Protein AF-A0A8H2JQX0-F1 (afdb_monomer)

Mean predicted aligned error: 19.2 Å

Secondary structure (DSSP, 8-state):
-----------------------PPPPPHHHHHHHHHHHHHHHHHHHHHHHHHHHHHHHTTHHHHSHHHHHHHHHHHHHHHHHHHHHHHHSS-TT-TTS-HHHHHHHHHHHHHHHHHHHHHHHHHHHHHHHHHHHHTHHHHHHHHHHHHTTHHHHSHHHHHHHHHHHHHHHHHHHTT-HHHHHHHHHHHHHHHHHHHHHHHHHHHHHHHHHHHHHHHHHTGGGT-HHHHHHHHHHHHHHHHHHHH-TT-HHHHHHHHHHHHHHHHHHHHHHHHHHHHHH--GGGHHHHHHHHHHHHHHHHHHHT----TTS-HHHHHHHHHHHHHHHHHHHHHHHHHHHHHHHHHHHHHHHHHHHHHHHHHHHHHHHHHHHHHHHHHHHHHHHHHHHHHHHHHHHHHHHHHHHHHHHHHHHHHHHHHHHHHHHHHHHHGGGTTGGGSSSTTSTTS------------------------------------------------------

Organism: NCBI:txid2304625

Radius of gyration: 69.29 Å; Cα contacts (8 Å, |Δi|>4): 258; chains: 1; bounding box: 165×107×204 Å

Nearest PDB structures (foldseek):
  8to0-assembly1_E  TM=1.846E-01  e=8.596E+00  Mus musculus
  8auc-assembly3_B  TM=1.463E-01  e=8.181E+00  Corynebacterium glutamicum ATCC 13032

Solvent-accessible surface area (backbone atoms only — not comparable to full-atom values): 29264 Å² total; per-residue (Å²): 132,88,79,85,89,81,88,82,90,82,92,78,91,75,85,76,80,71,86,76,80,82,76,72,81,80,77,53,72,74,54,46,55,52,51,40,50,49,38,54,50,54,47,46,57,52,49,60,46,50,54,49,54,52,60,45,40,55,77,73,37,26,71,68,34,7,44,68,43,35,47,54,22,47,54,26,44,50,54,28,48,49,55,54,48,46,52,74,71,64,65,44,65,91,83,49,85,90,57,58,57,61,55,43,44,46,53,54,37,49,50,32,52,48,26,48,50,49,15,53,51,27,45,52,49,16,53,53,29,31,52,50,40,55,64,74,40,39,71,55,55,54,49,52,51,52,36,53,77,68,42,29,59,76,79,41,40,67,68,42,48,58,50,49,55,51,53,51,51,40,32,51,30,34,54,72,65,40,46,70,58,29,61,67,49,44,66,62,51,51,52,52,54,49,54,49,43,34,54,34,48,44,46,71,70,39,46,62,59,57,49,51,53,52,49,42,57,76,69,46,48,51,80,81,35,50,65,46,44,51,50,22,53,50,32,47,48,49,27,52,49,45,30,69,75,43,59,79,43,58,69,63,38,50,55,30,39,52,52,19,52,48,30,49,52,50,33,56,53,53,44,52,52,52,53,54,54,72,72,57,50,84,95,42,49,65,61,52,49,55,52,57,49,51,54,54,52,52,48,31,60,74,71,71,52,76,87,46,84,91,47,60,72,68,56,33,51,50,53,51,50,54,50,49,52,53,50,50,57,50,48,50,60,48,49,56,49,49,56,48,51,52,52,53,50,51,54,50,52,53,53,52,51,51,52,48,53,50,53,50,52,50,51,51,56,49,48,56,52,49,53,54,49,52,53,49,51,54,52,48,49,54,52,49,54,53,50,51,51,52,50,51,53,52,49,53,52,52,49,56,51,50,54,56,54,47,55,64,50,50,62,58,54,56,65,55,57,70,59,58,65,76,58,58,72,68,60,66,68,69,63,68,67,66,71,74,67,78,72,80,80,72,87,82,83,80,78,87,82,82,90,81,87,90,90,86,86,86,84,90,78,91,88,83,84,90,82,86,86,87,82,89,90,88,88,81,92,86,80,92,78,88,80,91,87,83,88,84,87,90,83,79,90,86,84,85,88,87,134

pLDDT: mean 77.56, std 21.77, range [22.56, 98.19]

Sequence (499 aa):
MKKFTVCITCIGLSLLTACQSTSTPKMTQSAEVNQQTQYFVEAKISLDKLKQDINQGKKDRLDYFAPGTYQEALEEFDNATEEYMDIGQNGASSLNIFQSDTEQYKDAKQEIINYIALANQRLKFAYSIKETAETTLAATFAQKAVLQAIGAPEVYAKDYQEIDEIIDELVEYIDEGKVSTAQGKQPELLTSMQALEVRTVRKNALGQLDTDIAYINKKRLAKYVPISYQQLLTARSNANAIITATPRASDEINAAVALAEFELAHLYHTAKEVDTLKETKSSVYEQYLLTKETLLHSITQALGTADVRDLPMAEQVEAIALQAEILKGKLTVVNDKVLALQSDSNQSSAATENLRTELTSELMALNNKYDALVMKNTQLNKQLQSKDLELVRLSAYKEAVLQVEGKHAAEQALALKANAKKEAERKVKAAAEKAKKEALALEVKAEAEKASTLRAQQRVPSEVINEVAGPATQVIENKVADEVVETVVEAPITPVNNH

Structure (mmCIF, N/CA/C/O backbone):
data_AF-A0A8H2JQX0-F1
#
_entry.id   AF-A0A8H2JQX0-F1
#
loop_
_atom_site.group_PDB
_atom_site.id
_atom_site.type_symbol
_atom_site.label_atom_id
_atom_site.label_alt_id
_atom_site.label_comp_id
_atom_site.label_asym_id
_atom_site.label_entity_id
_atom_site.label_seq_id
_atom_site.pdbx_PDB_ins_code
_atom_site.Cartn_x
_atom_site.Cartn_y
_atom_site.Cartn_z
_atom_site.occupancy
_atom_site.B_iso_or_equiv
_atom_site.auth_seq_id
_atom_site.auth_comp_id
_atom_site.auth_asym_id
_atom_site.auth_atom_id
_atom_site.pdbx_PDB_model_num
ATOM 1 N N . MET A 1 1 ? 112.848 -12.589 -56.562 1.00 36.75 1 MET A N 1
ATOM 2 C CA . MET A 1 1 ? 113.604 -11.393 -57.021 1.00 36.75 1 MET A CA 1
ATOM 3 C C . MET A 1 1 ? 112.738 -10.622 -58.006 1.00 36.75 1 MET A C 1
ATOM 5 O O . MET A 1 1 ? 112.008 -11.295 -58.718 1.00 36.75 1 MET A O 1
ATOM 9 N N . LYS A 1 2 ? 112.904 -9.289 -58.126 1.00 36.00 2 LYS A N 1
ATOM 10 C CA . LYS A 1 2 ? 112.147 -8.387 -59.037 1.00 36.00 2 LYS A CA 1
ATOM 11 C C . LYS A 1 2 ? 110.629 -8.306 -58.738 1.00 36.00 2 LYS A C 1
ATOM 13 O O . LYS A 1 2 ? 110.059 -9.264 -58.241 1.00 36.00 2 LYS A O 1
ATOM 18 N N . LYS A 1 3 ? 109.917 -7.221 -59.064 1.00 41.28 3 LYS A N 1
ATOM 19 C CA . LYS A 1 3 ? 110.212 -5.779 -58.885 1.00 41.28 3 LYS A CA 1
ATOM 20 C C . LYS A 1 3 ? 108.876 -5.016 -59.032 1.00 41.28 3 LYS A C 1
ATOM 22 O O . LYS A 1 3 ? 108.245 -5.130 -60.068 1.00 41.28 3 LYS A O 1
ATOM 27 N N . PHE A 1 4 ? 108.496 -4.292 -57.981 1.00 38.97 4 PHE A N 1
ATOM 28 C CA . PHE A 1 4 ? 107.740 -3.027 -57.926 1.00 38.97 4 PHE A CA 1
ATOM 29 C C . PHE A 1 4 ? 107.086 -2.400 -59.190 1.00 38.97 4 PHE A C 1
ATOM 31 O O . PHE A 1 4 ? 107.729 -2.286 -60.229 1.00 38.97 4 PHE A O 1
ATOM 38 N N . THR A 1 5 ? 105.936 -1.745 -58.932 1.00 38.97 5 THR A N 1
ATOM 39 C CA . THR A 1 5 ? 105.448 -0.463 -59.519 1.00 38.97 5 THR A CA 1
ATOM 40 C C . THR A 1 5 ? 104.646 -0.495 -60.838 1.00 38.97 5 THR A C 1
ATOM 42 O O . THR A 1 5 ? 105.067 -1.169 -61.766 1.00 38.97 5 THR A O 1
ATOM 45 N N . VAL A 1 6 ? 103.577 0.304 -61.064 1.00 40.72 6 VAL A N 1
ATOM 46 C CA . VAL A 1 6 ? 102.494 0.922 -60.226 1.00 40.72 6 VAL A CA 1
ATOM 47 C C . VAL A 1 6 ? 101.448 1.585 -61.180 1.00 40.72 6 VAL A C 1
ATOM 49 O O . VAL A 1 6 ? 101.607 1.461 -62.391 1.00 40.72 6 VAL A O 1
ATOM 52 N N . CYS A 1 7 ? 100.465 2.347 -60.658 1.00 33.69 7 CYS A N 1
ATOM 53 C CA . CYS A 1 7 ? 99.561 3.296 -61.365 1.00 33.69 7 CYS A CA 1
ATOM 54 C C . CYS A 1 7 ? 98.363 2.712 -62.164 1.00 33.69 7 CYS A C 1
ATOM 56 O O . CYS A 1 7 ? 98.485 1.670 -62.791 1.00 33.69 7 CYS A O 1
ATOM 58 N N . ILE A 1 8 ? 97.187 3.369 -62.218 1.00 39.81 8 ILE A N 1
ATOM 59 C CA . ILE A 1 8 ? 96.651 4.447 -61.348 1.00 39.81 8 ILE A CA 1
ATOM 60 C C . ILE A 1 8 ? 95.107 4.403 -61.282 1.00 39.81 8 ILE A C 1
ATOM 62 O O . ILE A 1 8 ? 94.457 3.697 -62.047 1.00 39.81 8 ILE A O 1
ATOM 66 N N . THR A 1 9 ? 94.529 5.151 -60.343 1.00 38.00 9 THR A N 1
ATOM 67 C CA . THR A 1 9 ? 93.089 5.272 -60.075 1.00 38.00 9 THR A CA 1
ATOM 68 C C . THR A 1 9 ? 92.309 6.080 -61.122 1.00 38.00 9 THR A C 1
ATOM 70 O O . THR A 1 9 ? 92.746 7.141 -61.560 1.00 38.00 9 THR A O 1
ATOM 73 N N . CYS A 1 10 ? 91.060 5.679 -61.374 1.00 35.28 10 CYS A N 1
ATOM 74 C CA . CYS A 1 10 ? 89.979 6.602 -61.735 1.00 35.28 10 CYS A CA 1
ATOM 75 C C . CYS A 1 10 ? 88.760 6.309 -60.851 1.00 35.28 10 CYS A C 1
ATOM 77 O O . CYS A 1 10 ? 88.341 5.161 -60.729 1.00 35.28 10 CYS A O 1
ATOM 79 N N . ILE A 1 11 ? 88.213 7.345 -60.211 1.00 41.41 11 ILE A N 1
ATOM 80 C CA . ILE A 1 11 ? 87.042 7.250 -59.330 1.00 41.41 11 ILE A CA 1
ATOM 81 C C . ILE A 1 11 ? 85.813 7.696 -60.126 1.00 41.41 11 ILE A C 1
ATOM 83 O O . ILE A 1 11 ? 85.782 8.815 -60.629 1.00 41.41 11 ILE A O 1
ATOM 87 N N . GLY A 1 12 ? 84.805 6.827 -60.220 1.00 41.97 12 GLY A N 1
ATOM 88 C CA . GLY A 1 12 ? 83.546 7.082 -60.926 1.00 41.97 12 GLY A CA 1
ATOM 89 C C . GLY A 1 12 ? 82.371 6.450 -60.185 1.00 41.97 12 GLY A C 1
ATOM 90 O O . GLY A 1 12 ? 81.912 5.370 -60.544 1.00 41.97 12 GLY A O 1
ATOM 91 N N . LEU A 1 13 ? 81.917 7.098 -59.110 1.00 42.12 13 LEU A N 1
ATOM 92 C CA . LEU A 1 13 ? 80.825 6.617 -58.256 1.00 42.12 13 LEU A CA 1
ATOM 93 C C . LEU A 1 13 ? 79.452 6.935 -58.876 1.00 42.12 13 LEU A C 1
ATOM 95 O O . LEU A 1 13 ? 78.745 7.849 -58.461 1.00 42.12 13 LEU A O 1
ATOM 99 N N . SER A 1 14 ? 79.077 6.161 -59.893 1.00 40.53 14 SER A N 1
ATOM 100 C CA . SER A 1 14 ? 77.757 6.214 -60.530 1.00 40.53 14 SER A CA 1
ATOM 101 C C . SER A 1 14 ? 76.766 5.295 -59.807 1.00 40.53 14 SER A C 1
ATOM 103 O O . SER A 1 14 ? 76.558 4.154 -60.217 1.00 40.53 14 SER A O 1
ATOM 105 N N . LEU A 1 15 ? 76.139 5.783 -58.731 1.00 41.47 15 LEU A N 1
ATOM 106 C CA . LEU A 1 15 ? 75.072 5.062 -58.019 1.00 41.47 15 LEU A CA 1
ATOM 107 C C . LEU A 1 15 ? 73.749 5.068 -58.808 1.00 41.47 15 LEU A C 1
ATOM 109 O O . LEU A 1 15 ? 72.774 5.712 -58.432 1.00 41.47 15 LEU A O 1
ATOM 113 N N . LEU A 1 16 ? 73.708 4.302 -59.900 1.00 43.97 16 LEU A N 1
ATOM 114 C CA . LEU A 1 16 ? 72.461 3.869 -60.529 1.00 43.97 16 LEU A CA 1
ATOM 115 C C . LEU A 1 16 ? 71.879 2.692 -59.735 1.00 43.97 16 LEU A C 1
ATOM 117 O O . LEU A 1 16 ? 72.042 1.530 -60.104 1.00 43.97 16 LEU A O 1
ATOM 121 N N . THR A 1 17 ? 71.193 2.993 -58.632 1.00 46.75 17 THR A N 1
ATOM 122 C CA . THR A 1 17 ? 70.391 2.010 -57.889 1.00 46.75 17 THR A CA 1
ATOM 123 C C . THR A 1 17 ? 69.124 1.666 -58.673 1.00 46.75 17 THR A C 1
ATOM 125 O O . THR A 1 17 ? 68.035 2.155 -58.371 1.00 46.75 17 THR A O 1
ATOM 128 N N . ALA A 1 18 ? 69.269 0.829 -59.703 1.00 39.88 18 ALA A N 1
ATOM 129 C CA . ALA A 1 18 ? 68.133 0.161 -60.329 1.00 39.88 18 ALA A CA 1
ATOM 130 C C . ALA A 1 18 ? 67.410 -0.716 -59.293 1.00 39.88 18 ALA A C 1
ATOM 132 O O . ALA A 1 18 ? 68.036 -1.279 -58.393 1.00 39.88 18 ALA A O 1
ATOM 133 N N . CYS A 1 19 ? 66.088 -0.823 -59.412 1.00 46.94 19 CYS A N 1
ATOM 134 C CA . CYS A 1 19 ? 65.252 -1.489 -58.420 1.00 46.94 19 CYS A CA 1
ATOM 135 C C . CYS A 1 19 ? 65.595 -2.981 -58.299 1.00 46.94 19 CYS A C 1
ATOM 137 O O . CYS A 1 19 ? 65.317 -3.759 -59.213 1.00 46.94 19 CYS A O 1
ATOM 139 N N . GLN A 1 20 ? 66.116 -3.404 -57.145 1.00 38.47 20 GLN A N 1
ATOM 140 C CA . GLN A 1 20 ? 66.012 -4.803 -56.743 1.00 38.47 20 GLN A CA 1
ATOM 141 C C . GLN A 1 20 ? 64.621 -5.004 -56.136 1.00 38.47 20 GLN A C 1
ATOM 143 O O . GLN A 1 20 ? 64.259 -4.328 -55.175 1.00 38.47 20 GLN A O 1
ATOM 148 N N . SER A 1 21 ? 63.819 -5.891 -56.725 1.00 38.84 21 SER A N 1
ATOM 149 C CA . SER A 1 21 ? 62.518 -6.251 -56.162 1.00 38.84 21 SER A CA 1
ATOM 150 C C . SER A 1 21 ? 62.745 -7.047 -54.879 1.00 38.84 21 SER A C 1
ATOM 152 O O . SER A 1 21 ? 63.307 -8.143 -54.921 1.00 38.84 21 SER A O 1
ATOM 154 N N . THR A 1 22 ? 62.352 -6.482 -53.736 1.00 39.47 22 THR A N 1
ATOM 155 C CA . THR A 1 22 ? 62.484 -7.128 -52.428 1.00 39.47 22 THR A CA 1
ATOM 156 C C . THR A 1 22 ? 61.503 -8.293 -52.335 1.00 39.47 22 THR A C 1
ATOM 158 O O . THR A 1 22 ? 60.366 -8.126 -51.899 1.00 39.47 22 THR A O 1
ATOM 161 N N . SER A 1 23 ? 61.927 -9.482 -52.764 1.00 40.47 23 SER A N 1
ATOM 162 C CA . SER A 1 23 ? 61.119 -10.692 -52.641 1.00 40.47 23 SER A CA 1
ATOM 163 C C . SER A 1 23 ? 60.874 -10.999 -51.165 1.00 40.47 23 SER A C 1
ATOM 165 O O . SER A 1 23 ? 61.801 -11.387 -50.448 1.00 40.47 23 SER A O 1
ATOM 167 N N . THR A 1 24 ? 59.628 -10.854 -50.719 1.00 42.69 24 THR A N 1
ATOM 168 C CA . THR A 1 24 ? 59.184 -11.392 -49.433 1.00 42.69 24 THR A CA 1
ATOM 169 C C . THR A 1 24 ? 59.469 -12.898 -49.382 1.00 42.69 24 THR A C 1
ATOM 171 O O . THR A 1 24 ? 59.347 -13.587 -50.404 1.00 42.69 24 THR A O 1
ATOM 174 N N . PRO A 1 25 ? 59.886 -13.444 -48.225 1.00 45.84 25 PRO A N 1
ATOM 175 C CA . PRO A 1 25 ? 60.080 -14.880 -48.096 1.00 45.84 25 PRO A CA 1
ATOM 176 C C . PRO A 1 25 ? 58.729 -15.569 -48.299 1.00 45.84 25 PRO A C 1
ATOM 178 O O . PRO A 1 25 ? 57.775 -15.286 -47.575 1.00 45.84 25 PRO A O 1
ATOM 181 N N . LYS A 1 26 ? 58.638 -16.462 -49.291 1.00 45.25 26 LYS A N 1
ATOM 182 C CA . LYS A 1 26 ? 57.418 -17.244 -49.517 1.00 45.25 26 LYS A CA 1
ATOM 183 C C . LYS A 1 26 ? 57.113 -18.060 -48.264 1.00 45.25 26 LYS A C 1
ATOM 185 O O . LYS A 1 26 ? 57.947 -18.865 -47.842 1.00 45.25 26 LYS A O 1
ATOM 190 N N . MET A 1 27 ? 55.931 -17.856 -47.689 1.00 56.28 27 MET A N 1
ATOM 191 C CA . MET A 1 27 ? 55.421 -18.726 -46.636 1.00 56.28 27 MET A CA 1
ATOM 192 C C . MET A 1 27 ? 55.247 -20.150 -47.172 1.00 56.28 27 MET A C 1
ATOM 194 O O . MET A 1 27 ? 55.128 -20.387 -48.375 1.00 56.28 27 MET A O 1
ATOM 198 N N . THR A 1 28 ? 55.263 -21.119 -46.263 1.00 59.50 28 THR A N 1
ATOM 199 C CA . THR A 1 28 ? 54.817 -22.474 -46.577 1.00 59.50 28 THR A CA 1
ATOM 200 C C . THR A 1 28 ? 53.294 -22.519 -46.518 1.00 59.50 28 THR A C 1
ATOM 202 O O . THR A 1 28 ? 52.688 -21.893 -45.651 1.00 59.50 28 THR A O 1
ATOM 205 N N . GLN A 1 29 ? 52.673 -23.318 -47.385 1.00 61.44 29 GLN A N 1
ATOM 206 C CA . GLN A 1 29 ? 51.212 -23.461 -47.451 1.00 61.44 29 GLN A CA 1
ATOM 207 C C . GLN A 1 29 ? 50.592 -23.892 -46.102 1.00 61.44 29 GLN A C 1
ATOM 209 O O . GLN A 1 29 ? 49.482 -23.504 -45.753 1.00 61.44 29 GLN A O 1
ATOM 214 N N . SER A 1 30 ? 51.350 -24.629 -45.280 1.00 60.88 30 SER A N 1
ATOM 215 C CA . SER A 1 30 ? 50.986 -24.980 -43.899 1.00 60.88 30 SER A CA 1
ATOM 216 C C . SER A 1 30 ? 50.953 -23.794 -42.923 1.00 60.88 30 SER A C 1
ATOM 218 O O . SER A 1 30 ? 50.243 -23.852 -41.924 1.00 60.88 30 SER A O 1
ATOM 220 N N . ALA A 1 31 ? 51.737 -22.739 -43.167 1.00 66.69 31 ALA A N 1
ATOM 221 C CA . ALA A 1 31 ? 51.712 -21.515 -42.367 1.00 66.69 31 ALA A CA 1
ATOM 222 C C . ALA A 1 31 ? 50.534 -20.615 -42.769 1.00 66.69 31 ALA A C 1
ATOM 224 O O . ALA A 1 31 ? 49.877 -20.057 -41.895 1.00 66.69 31 ALA A O 1
ATOM 225 N N . GLU A 1 32 ? 50.230 -20.536 -44.067 1.00 62.44 32 GLU A N 1
ATOM 226 C CA . GLU A 1 32 ? 49.098 -19.771 -44.610 1.00 62.44 32 GLU A CA 1
ATOM 227 C C . GLU A 1 32 ? 47.761 -20.303 -44.072 1.00 62.44 32 GLU A C 1
ATOM 229 O O . GLU A 1 32 ? 47.011 -19.552 -43.451 1.00 62.44 32 GLU A O 1
ATOM 234 N N . VAL A 1 33 ? 47.519 -21.617 -44.170 1.00 69.06 33 VAL A N 1
ATOM 235 C CA . VAL A 1 33 ? 46.307 -22.266 -43.628 1.00 69.06 33 VAL A CA 1
ATOM 236 C C . VAL A 1 33 ? 46.180 -22.088 -42.106 1.00 69.06 33 VAL A C 1
ATOM 238 O O . VAL A 1 33 ? 45.081 -21.870 -41.595 1.00 69.06 33 VAL A O 1
ATOM 241 N N . ASN A 1 34 ? 47.289 -22.130 -41.360 1.00 75.81 34 ASN A N 1
ATOM 242 C CA . ASN A 1 34 ? 47.281 -21.896 -39.910 1.00 75.81 34 ASN A CA 1
ATOM 243 C C . ASN A 1 34 ? 46.898 -20.439 -39.573 1.00 75.81 34 ASN A C 1
ATOM 245 O O . ASN A 1 34 ? 46.093 -20.202 -38.676 1.00 75.81 34 ASN A O 1
ATOM 249 N N . GLN A 1 35 ? 47.412 -19.464 -40.328 1.00 77.25 35 GLN A N 1
ATOM 250 C CA . GLN A 1 35 ? 47.099 -18.044 -40.148 1.00 77.25 35 GLN A CA 1
ATOM 251 C C . GLN A 1 35 ? 45.642 -17.715 -40.525 1.00 77.25 35 GLN A C 1
ATOM 253 O O . GLN A 1 35 ? 44.962 -17.021 -39.771 1.00 77.25 35 GLN A O 1
ATOM 258 N N . GLN A 1 36 ? 45.128 -18.283 -41.621 1.00 75.50 36 GLN A N 1
ATOM 259 C CA . GLN A 1 36 ? 43.708 -18.203 -42.001 1.00 75.50 36 GLN A 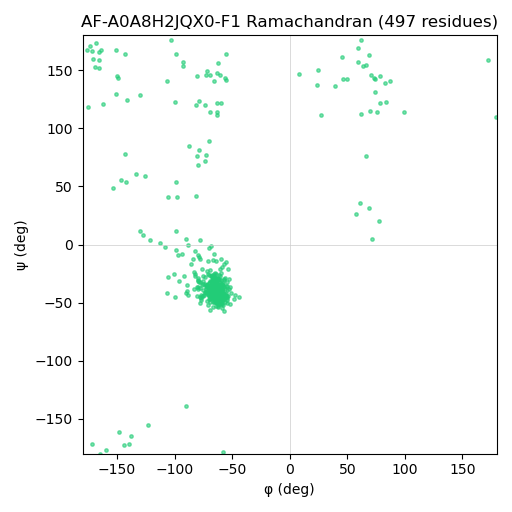CA 1
ATOM 260 C C . GLN A 1 36 ? 42.801 -18.798 -40.908 1.00 75.50 36 GLN A C 1
ATOM 262 O O . GLN A 1 36 ? 41.825 -18.172 -40.494 1.00 75.50 36 GLN A O 1
ATOM 267 N N . THR A 1 37 ? 43.172 -19.967 -40.369 1.00 80.12 37 THR A N 1
ATOM 268 C CA . THR A 1 37 ? 42.447 -20.620 -39.263 1.00 80.12 37 THR A CA 1
ATOM 269 C C . THR A 1 37 ? 42.418 -19.741 -38.009 1.00 80.12 37 THR A C 1
ATOM 271 O O . THR A 1 37 ? 41.370 -19.608 -37.381 1.00 80.12 37 THR A O 1
ATOM 274 N N . GLN A 1 38 ? 43.539 -19.104 -37.650 1.00 83.19 38 GLN A N 1
ATOM 275 C CA . GLN A 1 38 ? 43.604 -18.178 -36.512 1.00 83.19 38 GLN A CA 1
ATOM 276 C C . GLN A 1 38 ? 42.675 -16.975 -36.710 1.00 83.19 38 GLN A C 1
ATOM 278 O O . GLN A 1 38 ? 41.890 -16.666 -35.816 1.00 83.19 38 GLN A O 1
ATOM 283 N N . TYR A 1 39 ? 42.684 -16.348 -37.890 1.00 80.88 39 TYR A N 1
ATOM 284 C CA . TYR A 1 39 ? 41.799 -15.219 -38.190 1.00 80.88 39 TYR A CA 1
ATOM 285 C C . TYR A 1 39 ? 40.312 -15.588 -38.105 1.00 80.88 39 TYR A C 1
ATOM 287 O O . TYR A 1 39 ? 39.537 -14.850 -37.494 1.00 80.88 39 TYR A O 1
ATOM 295 N N . PHE A 1 40 ? 39.925 -16.751 -38.634 1.00 81.00 40 PHE A N 1
ATOM 296 C CA . PHE A 1 40 ? 38.546 -17.241 -38.574 1.00 81.00 40 PHE A CA 1
ATOM 297 C C . PHE A 1 40 ? 38.095 -17.579 -37.138 1.00 81.00 40 PHE A C 1
ATOM 299 O O . PHE A 1 40 ? 36.961 -17.292 -36.753 1.00 81.00 40 PHE A O 1
ATOM 306 N N . VAL A 1 41 ? 38.987 -18.136 -36.309 1.00 86.44 41 VAL A N 1
ATOM 307 C CA . VAL A 1 41 ? 38.710 -18.424 -34.889 1.00 86.44 41 VAL A CA 1
ATOM 308 C C . VAL A 1 41 ? 38.607 -17.140 -34.056 1.00 86.44 41 VAL A C 1
ATOM 310 O O . VAL A 1 41 ? 37.704 -17.027 -33.229 1.00 86.44 41 VAL A O 1
ATOM 313 N N . GLU A 1 42 ? 39.473 -16.152 -34.281 1.00 87.25 42 GLU A N 1
ATOM 314 C CA . GLU A 1 42 ? 39.419 -14.854 -33.590 1.00 87.25 42 GLU A CA 1
ATOM 315 C C . GLU A 1 42 ? 38.140 -14.070 -33.931 1.00 87.25 42 GLU A C 1
ATOM 317 O O . GLU A 1 42 ? 37.480 -13.537 -33.031 1.00 87.25 42 GLU A O 1
ATOM 322 N N . ALA A 1 43 ? 37.749 -14.052 -35.212 1.00 86.62 43 ALA A N 1
ATOM 323 C CA . ALA A 1 43 ? 36.476 -13.488 -35.658 1.00 86.62 43 ALA A CA 1
ATOM 324 C C . ALA A 1 43 ? 35.291 -14.190 -34.973 1.00 86.62 43 ALA A C 1
ATOM 326 O O . ALA A 1 43 ? 34.439 -13.522 -34.381 1.00 86.62 43 ALA A O 1
ATOM 327 N N . LYS A 1 44 ? 35.289 -15.533 -34.939 1.00 89.94 44 LYS A N 1
ATOM 328 C CA . LYS A 1 44 ? 34.247 -16.314 -34.256 1.00 89.94 44 LYS A CA 1
ATOM 329 C C . LYS A 1 44 ? 34.122 -15.971 -32.770 1.00 89.94 44 LYS A C 1
ATOM 331 O O . LYS A 1 44 ? 33.011 -15.758 -32.297 1.00 89.94 44 LYS A O 1
ATOM 336 N N . ILE A 1 45 ? 35.235 -15.909 -32.036 1.00 92.31 45 ILE A N 1
ATOM 337 C CA . ILE A 1 45 ? 35.234 -15.587 -30.596 1.00 92.31 45 ILE A CA 1
ATOM 338 C C . ILE A 1 45 ? 34.636 -14.194 -30.351 1.00 92.31 45 ILE A C 1
ATOM 340 O O . ILE A 1 45 ? 33.886 -13.996 -29.395 1.00 92.31 45 ILE A O 1
ATOM 344 N N . SER A 1 46 ? 34.929 -13.242 -31.238 1.00 91.69 46 SER A N 1
ATOM 345 C CA . SER A 1 46 ? 34.413 -11.873 -31.156 1.00 91.69 46 SER A CA 1
ATOM 346 C C . SER A 1 46 ? 32.905 -11.819 -31.447 1.00 91.69 46 SER A C 1
ATOM 348 O O . SER A 1 46 ? 32.163 -11.152 -30.723 1.00 91.69 46 SER A O 1
ATOM 350 N N . LEU A 1 47 ? 32.438 -12.577 -32.446 1.00 93.19 47 LEU A N 1
ATOM 351 C CA . LEU A 1 47 ? 31.026 -12.668 -32.828 1.00 93.19 47 LEU A CA 1
ATOM 352 C C . LEU A 1 47 ? 30.181 -13.410 -31.776 1.00 93.19 47 LEU A C 1
ATOM 354 O O . LEU A 1 47 ? 29.114 -12.933 -31.390 1.00 93.19 47 LEU A O 1
ATOM 358 N N . ASP A 1 48 ? 30.674 -14.534 -31.243 1.00 94.75 48 ASP A N 1
ATOM 359 C CA . ASP A 1 48 ? 30.013 -15.275 -30.158 1.00 94.75 48 ASP A CA 1
ATOM 360 C C . ASP A 1 48 ? 29.934 -14.442 -28.861 1.00 94.75 48 ASP A C 1
ATOM 362 O O . ASP A 1 48 ? 28.984 -14.610 -28.092 1.00 94.75 48 ASP A O 1
ATOM 366 N N . LYS A 1 49 ? 30.883 -13.519 -28.621 1.00 95.75 49 LYS A N 1
ATOM 367 C CA . LYS A 1 49 ? 30.800 -12.540 -27.522 1.00 95.75 49 LYS A CA 1
ATOM 368 C C . LYS A 1 49 ? 29.735 -11.477 -27.794 1.00 95.75 49 LYS A C 1
ATOM 370 O O . LYS A 1 49 ? 28.859 -11.295 -26.955 1.00 95.75 49 LYS A O 1
ATOM 375 N N . LEU A 1 50 ? 29.757 -10.821 -28.958 1.00 95.94 50 LEU A N 1
ATOM 376 C CA . LEU A 1 50 ? 28.746 -9.815 -29.317 1.00 95.94 50 LEU A CA 1
ATOM 377 C C . LEU A 1 50 ? 27.326 -10.400 -29.246 1.00 95.94 50 LEU A C 1
ATOM 379 O O . LEU A 1 50 ? 26.413 -9.765 -28.726 1.00 95.94 50 LEU A O 1
ATOM 383 N N . LYS A 1 51 ? 27.155 -11.662 -29.654 1.00 97.00 51 LYS A N 1
ATOM 384 C CA . LYS A 1 51 ? 25.903 -12.406 -29.492 1.00 97.00 51 LYS A CA 1
ATOM 385 C C . LYS A 1 51 ? 25.460 -12.526 -28.028 1.00 97.00 51 LYS A C 1
ATOM 387 O O . LYS A 1 51 ? 24.261 -12.455 -27.759 1.00 97.00 51 LYS A O 1
ATOM 392 N N . GLN A 1 52 ? 26.378 -12.705 -27.075 1.00 97.50 52 GLN A N 1
ATOM 393 C CA . GLN A 1 52 ? 26.052 -12.696 -25.641 1.00 97.50 52 GLN A CA 1
ATOM 394 C C . GLN A 1 52 ? 25.653 -11.295 -25.168 1.00 97.50 52 GLN A C 1
ATOM 396 O O . GLN A 1 52 ? 24.633 -11.165 -24.492 1.00 97.50 52 GLN A O 1
ATOM 401 N N . ASP A 1 53 ? 26.397 -10.263 -25.575 1.00 96.19 53 ASP A N 1
ATOM 402 C CA . ASP A 1 53 ? 26.134 -8.866 -25.208 1.00 96.19 53 ASP A CA 1
ATOM 403 C C . ASP A 1 53 ? 24.758 -8.393 -25.740 1.00 96.19 53 ASP A C 1
ATOM 405 O O . ASP A 1 53 ? 23.971 -7.807 -24.998 1.00 96.19 53 ASP A O 1
ATOM 409 N N . ILE A 1 54 ? 24.387 -8.761 -26.974 1.00 97.00 54 ILE A N 1
ATOM 410 C CA . ILE A 1 54 ? 23.055 -8.512 -27.563 1.00 97.00 54 ILE A CA 1
ATOM 411 C C . ILE A 1 54 ? 21.943 -9.239 -26.798 1.00 97.00 54 ILE A C 1
ATOM 413 O O . ILE A 1 54 ? 20.910 -8.640 -26.483 1.00 97.00 54 ILE A O 1
ATOM 417 N N . ASN A 1 55 ? 22.145 -10.522 -26.468 1.00 96.56 55 ASN A N 1
ATOM 418 C CA . ASN A 1 55 ? 21.183 -11.299 -25.677 1.00 96.56 55 ASN A CA 1
ATOM 419 C C . ASN A 1 55 ? 21.036 -10.765 -24.244 1.00 96.56 55 ASN A C 1
ATOM 421 O O . ASN A 1 55 ? 19.997 -10.979 -23.620 1.00 96.56 55 ASN A O 1
ATOM 425 N N . GLN A 1 56 ? 22.053 -10.087 -23.710 1.00 96.56 56 GLN A N 1
ATOM 426 C CA . GLN A 1 56 ? 21.967 -9.397 -22.430 1.00 96.56 56 GLN A CA 1
ATOM 427 C C . GLN A 1 56 ? 21.195 -8.077 -22.566 1.00 96.56 56 GLN A C 1
ATOM 429 O O . GLN A 1 56 ? 20.229 -7.883 -21.830 1.00 96.56 56 GLN A O 1
ATOM 434 N N . GLY A 1 57 ? 21.492 -7.266 -23.587 1.00 96.00 57 GLY A N 1
ATOM 435 C CA . GLY A 1 57 ? 20.738 -6.050 -23.913 1.00 96.00 57 GLY A CA 1
ATOM 436 C C . GLY A 1 57 ? 19.226 -6.273 -24.052 1.00 96.00 57 GLY A C 1
ATOM 437 O O . GLY A 1 57 ? 18.433 -5.465 -23.568 1.00 96.00 57 GLY A O 1
ATOM 438 N N . LYS A 1 58 ? 18.803 -7.420 -24.607 1.00 95.44 58 LYS A N 1
ATOM 439 C CA . LYS A 1 58 ? 17.379 -7.791 -24.666 1.00 95.44 58 LYS A CA 1
ATOM 440 C C . LYS A 1 58 ? 16.752 -8.048 -23.291 1.00 95.44 58 LYS A C 1
ATOM 442 O O . LYS A 1 58 ? 15.627 -7.629 -23.043 1.00 95.44 58 LYS A O 1
ATOM 447 N N . LYS A 1 59 ? 17.462 -8.713 -22.371 1.00 97.19 59 LYS A N 1
ATOM 448 C CA . LYS A 1 59 ? 16.983 -8.890 -20.981 1.00 97.19 59 LYS A CA 1
ATOM 449 C C . LYS A 1 59 ? 16.915 -7.554 -20.246 1.00 97.19 59 LYS A C 1
ATOM 451 O O . LYS A 1 59 ? 16.003 -7.336 -19.455 1.00 97.19 59 LYS A O 1
ATOM 456 N N . ASP A 1 60 ? 17.856 -6.664 -20.548 1.00 96.44 60 ASP A N 1
ATOM 457 C CA . ASP A 1 60 ? 17.939 -5.320 -19.982 1.00 96.44 60 ASP A CA 1
ATOM 458 C C . ASP A 1 60 ? 16.936 -4.332 -20.615 1.00 96.44 60 ASP A C 1
ATOM 460 O O . ASP A 1 60 ? 16.919 -3.163 -20.226 1.00 96.44 60 ASP A O 1
ATOM 464 N N . ARG A 1 61 ? 16.070 -4.801 -21.529 1.00 96.75 61 ARG A N 1
ATOM 465 C CA . ARG A 1 61 ? 15.017 -4.046 -22.233 1.00 96.75 61 ARG A CA 1
ATOM 466 C C . ARG A 1 61 ? 15.520 -2.879 -23.092 1.00 96.75 61 ARG A C 1
ATOM 468 O O . ARG A 1 61 ? 14.854 -1.847 -23.190 1.00 96.75 61 ARG A O 1
ATOM 475 N N . LEU A 1 62 ? 16.681 -3.023 -23.737 1.00 96.75 62 LEU A N 1
ATOM 476 C CA . LEU A 1 62 ? 17.148 -2.034 -24.724 1.00 96.75 62 LEU A CA 1
ATOM 477 C C . LEU A 1 62 ? 16.184 -1.895 -25.919 1.00 96.75 62 LEU A C 1
ATOM 479 O O . LEU A 1 62 ? 16.073 -0.812 -26.479 1.00 96.75 62 LEU A O 1
ATOM 483 N N . ASP A 1 63 ? 15.420 -2.947 -26.230 1.00 95.62 63 ASP A N 1
ATOM 484 C CA . ASP A 1 63 ? 14.330 -2.954 -27.217 1.00 95.62 63 ASP A CA 1
ATOM 485 C C . ASP A 1 63 ? 13.117 -2.082 -26.837 1.00 95.62 63 ASP A C 1
ATOM 487 O O . ASP A 1 63 ? 12.282 -1.799 -27.690 1.00 95.62 63 ASP A O 1
ATOM 491 N N . TYR A 1 64 ? 13.026 -1.632 -25.582 1.00 96.50 64 TYR A N 1
ATOM 492 C CA . TYR A 1 64 ? 12.032 -0.663 -25.109 1.00 96.50 64 TYR A CA 1
ATOM 493 C C . TYR A 1 64 ? 12.638 0.718 -24.841 1.00 96.50 64 TYR A C 1
ATOM 495 O O . TYR A 1 64 ? 12.025 1.728 -25.161 1.00 96.50 64 TYR A O 1
ATOM 503 N N . PHE A 1 65 ? 13.825 0.771 -24.230 1.00 96.81 65 PHE A N 1
ATOM 504 C CA . PHE A 1 65 ? 14.435 2.036 -23.810 1.00 96.81 65 PHE A CA 1
ATOM 505 C C . PHE A 1 65 ? 15.179 2.785 -24.917 1.00 96.81 65 PHE A C 1
ATOM 507 O O . PHE A 1 65 ? 15.352 3.993 -24.799 1.00 96.81 65 PHE A O 1
ATOM 514 N N . ALA A 1 66 ? 15.660 2.077 -25.938 1.00 96.12 66 ALA A N 1
ATOM 515 C CA . ALA A 1 66 ? 16.423 2.647 -27.041 1.00 96.12 66 ALA A CA 1
ATOM 516 C C . ALA A 1 66 ? 16.137 1.884 -28.354 1.00 96.12 66 ALA A C 1
ATOM 518 O O . ALA A 1 66 ? 17.066 1.317 -28.939 1.00 96.12 66 ALA A O 1
ATOM 519 N N . PRO A 1 67 ? 14.860 1.759 -28.777 1.00 93.69 67 PRO A N 1
ATOM 520 C CA . PRO A 1 67 ? 14.449 0.852 -29.848 1.00 93.69 67 PRO A CA 1
ATOM 521 C C . PRO A 1 67 ? 15.195 1.087 -31.167 1.00 93.69 67 PRO A C 1
ATOM 523 O O . PRO A 1 67 ? 15.633 0.113 -31.782 1.00 93.69 67 PRO A O 1
ATOM 526 N N . GLY A 1 68 ? 15.406 2.343 -31.579 1.00 91.56 68 GLY A N 1
ATOM 527 C CA . GLY A 1 68 ? 16.155 2.654 -32.797 1.00 91.56 68 GLY A CA 1
ATOM 528 C C . GLY A 1 68 ? 17.624 2.260 -32.661 1.00 91.56 68 GLY A C 1
ATOM 529 O O . GLY A 1 68 ? 18.141 1.462 -33.444 1.00 91.56 68 GLY A O 1
ATOM 530 N N . THR A 1 69 ? 18.277 2.747 -31.606 1.00 93.50 69 THR A N 1
ATOM 531 C CA . THR A 1 69 ? 19.708 2.507 -31.355 1.00 93.50 69 THR A CA 1
ATOM 532 C C . THR A 1 69 ? 20.033 1.023 -31.114 1.00 93.50 69 THR A C 1
ATOM 534 O O . THR A 1 69 ? 21.114 0.545 -31.465 1.00 93.50 69 THR A O 1
ATOM 537 N N . TYR A 1 70 ? 19.108 0.260 -30.522 1.00 96.44 70 TYR A N 1
ATOM 538 C CA . TYR A 1 70 ? 19.248 -1.183 -30.332 1.00 96.44 70 TYR A CA 1
ATOM 539 C C . TYR A 1 70 ? 18.996 -1.965 -31.627 1.00 96.44 70 TYR A C 1
ATOM 541 O O . TYR A 1 70 ? 19.692 -2.951 -31.860 1.00 96.44 70 TYR A O 1
ATOM 549 N N . GLN A 1 71 ? 18.082 -1.524 -32.501 1.00 96.00 71 GLN A N 1
ATOM 550 C CA . GLN A 1 71 ? 17.913 -2.154 -33.814 1.00 96.00 71 GLN A CA 1
ATOM 551 C C . GLN A 1 71 ? 19.154 -1.960 -34.699 1.00 96.00 71 GLN A C 1
ATOM 553 O O . GLN A 1 71 ? 19.626 -2.938 -35.274 1.00 96.00 71 GLN A O 1
ATOM 558 N N . GLU A 1 72 ? 19.764 -0.768 -34.717 1.00 95.62 72 GLU A N 1
ATOM 559 C CA . GLU A 1 72 ? 21.058 -0.558 -35.394 1.00 95.62 72 GLU A CA 1
ATOM 560 C C . GLU A 1 72 ? 22.136 -1.539 -34.881 1.00 95.62 72 GLU A C 1
ATOM 562 O O . GLU A 1 72 ? 22.971 -2.014 -35.646 1.00 95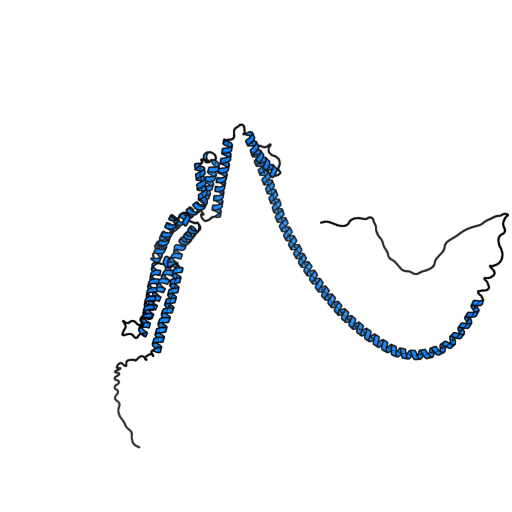.62 72 GLU A O 1
ATOM 567 N N . ALA A 1 73 ? 22.123 -1.889 -33.588 1.00 96.81 73 ALA A N 1
ATOM 568 C CA . ALA A 1 73 ? 23.058 -2.863 -33.018 1.00 96.81 73 ALA A CA 1
ATOM 569 C C . ALA A 1 73 ? 22.799 -4.317 -33.463 1.00 96.81 73 ALA A C 1
ATOM 571 O O . ALA A 1 73 ? 23.724 -5.132 -33.431 1.00 96.81 73 ALA A O 1
ATOM 572 N N . LEU A 1 74 ? 21.559 -4.648 -33.842 1.00 97.06 74 LEU A N 1
ATOM 573 C CA . LEU A 1 74 ? 21.190 -5.946 -34.414 1.00 97.06 74 LEU A CA 1
ATOM 574 C C . LEU A 1 74 ? 21.596 -6.022 -35.889 1.00 97.06 74 LEU A C 1
ATOM 576 O O . LEU A 1 74 ? 22.221 -6.999 -36.286 1.00 97.06 74 LEU A O 1
ATOM 580 N N . GLU A 1 75 ? 21.321 -4.972 -36.664 1.00 97.44 75 GLU A N 1
ATOM 581 C CA . GLU A 1 75 ? 21.675 -4.889 -38.089 1.00 97.44 75 GLU A CA 1
ATOM 582 C C . GLU A 1 75 ? 23.195 -5.044 -38.297 1.00 97.44 75 GLU A C 1
ATOM 584 O O . GLU A 1 75 ? 23.634 -5.865 -39.099 1.00 97.44 75 GLU A O 1
ATOM 589 N N . GLU A 1 76 ? 24.018 -4.370 -37.487 1.00 96.75 76 GLU A N 1
ATOM 590 C CA . GLU A 1 76 ? 25.485 -4.505 -37.544 1.00 96.75 76 GLU A CA 1
ATOM 591 C C . GLU A 1 76 ? 25.997 -5.881 -37.054 1.00 96.75 76 GLU A C 1
ATOM 593 O O . GLU A 1 76 ? 27.096 -6.305 -37.414 1.00 96.75 76 GLU A O 1
ATOM 598 N N . PHE A 1 77 ? 25.219 -6.616 -36.250 1.00 96.81 77 PHE A N 1
ATOM 599 C CA . PHE A 1 77 ? 25.542 -7.995 -35.859 1.00 96.81 77 PHE A CA 1
ATOM 600 C C . PHE A 1 77 ? 25.162 -9.014 -36.937 1.00 96.81 77 PHE A C 1
ATOM 602 O O . PHE A 1 77 ? 25.901 -9.983 -37.142 1.00 96.81 77 PHE A O 1
ATOM 609 N N . ASP A 1 78 ? 24.048 -8.799 -37.632 1.00 96.75 78 ASP A N 1
ATOM 610 C CA . ASP A 1 78 ? 23.647 -9.631 -38.761 1.00 96.75 78 ASP A CA 1
ATOM 611 C C . ASP A 1 78 ? 24.632 -9.432 -39.931 1.00 96.75 78 ASP A C 1
ATOM 613 O O . ASP A 1 78 ? 25.144 -10.431 -40.438 1.00 96.75 78 ASP A O 1
ATOM 617 N N . ASN A 1 79 ? 25.057 -8.190 -40.224 1.00 94.00 79 ASN A N 1
ATOM 618 C CA . ASN A 1 79 ? 26.169 -7.880 -41.145 1.00 94.00 79 ASN A CA 1
ATOM 619 C C . ASN A 1 79 ? 27.451 -8.668 -40.791 1.00 94.00 79 ASN A C 1
ATOM 621 O O . ASN A 1 79 ? 28.029 -9.367 -41.626 1.00 94.00 79 ASN A O 1
ATOM 625 N N . ALA A 1 80 ? 27.882 -8.614 -39.521 1.00 93.38 80 ALA A N 1
ATOM 626 C CA . ALA A 1 80 ? 29.055 -9.351 -39.036 1.00 93.38 80 ALA A CA 1
ATOM 627 C C . ALA A 1 80 ? 28.895 -10.883 -39.105 1.00 93.38 80 ALA A C 1
ATOM 629 O O . ALA A 1 80 ? 29.890 -11.612 -39.141 1.00 93.38 80 ALA A O 1
ATOM 630 N N . THR A 1 81 ? 27.655 -11.379 -39.078 1.00 93.69 81 THR A N 1
ATOM 631 C CA . THR A 1 81 ? 27.333 -12.807 -39.158 1.00 93.69 81 THR A CA 1
ATOM 632 C C . THR A 1 81 ? 27.298 -13.291 -40.607 1.00 93.69 81 THR A C 1
ATOM 634 O O . THR A 1 81 ? 27.776 -14.394 -40.871 1.00 93.69 81 THR A O 1
ATOM 637 N N . GLU A 1 82 ? 26.789 -12.484 -41.540 1.00 91.31 82 GLU A N 1
ATOM 638 C CA . GLU A 1 82 ? 26.775 -12.776 -42.977 1.00 91.31 82 GLU A CA 1
ATOM 639 C C . GLU A 1 82 ? 28.204 -12.895 -43.525 1.00 91.31 82 GLU A C 1
ATOM 641 O O . GLU A 1 82 ? 28.574 -13.965 -44.008 1.00 91.31 82 GLU A O 1
ATOM 646 N N . GLU A 1 83 ? 29.058 -11.891 -43.299 1.00 87.50 83 GLU A N 1
ATOM 647 C CA . GLU A 1 83 ? 30.468 -11.928 -43.725 1.00 87.50 83 GLU A CA 1
ATOM 648 C C . GLU A 1 83 ? 31.226 -13.122 -43.102 1.00 87.50 83 GLU A C 1
ATOM 650 O O . GLU A 1 83 ? 31.989 -13.824 -43.769 1.00 87.50 83 GLU A O 1
ATOM 655 N N . TYR A 1 84 ? 30.958 -13.448 -41.830 1.00 88.25 84 TYR A N 1
ATOM 656 C CA . TYR A 1 84 ? 31.538 -14.631 -41.183 1.00 88.25 84 TYR A CA 1
ATOM 657 C C . TYR A 1 84 ? 31.105 -15.956 -41.840 1.00 88.25 84 TYR A C 1
ATOM 659 O O . TYR A 1 84 ? 31.910 -16.890 -41.943 1.00 88.25 84 TYR A O 1
ATOM 667 N N . MET A 1 85 ? 29.853 -16.058 -42.293 1.00 87.50 85 MET A N 1
ATOM 668 C CA . MET A 1 85 ? 29.360 -17.231 -43.019 1.00 87.50 85 MET A CA 1
ATOM 669 C C . MET A 1 85 ? 29.936 -17.319 -44.434 1.00 87.50 85 MET A C 1
ATOM 671 O O . MET A 1 85 ? 30.243 -18.427 -44.878 1.00 87.50 85 MET A O 1
ATOM 675 N N . ASP A 1 86 ? 30.119 -16.193 -45.120 1.00 83.06 86 ASP A N 1
ATOM 676 C CA . ASP A 1 86 ? 30.595 -16.161 -46.503 1.00 83.06 86 ASP A CA 1
ATOM 677 C C . ASP A 1 86 ? 32.085 -16.502 -46.622 1.00 83.06 86 ASP A C 1
ATOM 679 O O . ASP A 1 86 ? 32.447 -17.336 -47.459 1.00 83.06 86 ASP A O 1
ATOM 683 N N . ILE A 1 87 ? 32.940 -16.005 -45.716 1.00 78.44 87 ILE A N 1
ATOM 684 C CA . ILE A 1 87 ? 34.331 -16.485 -45.587 1.00 78.44 87 ILE A CA 1
ATOM 685 C C . ILE A 1 87 ? 34.350 -18.005 -45.357 1.00 78.44 87 ILE A C 1
ATOM 687 O O . ILE A 1 87 ? 35.135 -18.725 -45.979 1.00 78.44 87 ILE A O 1
ATOM 691 N N . GLY A 1 88 ? 33.485 -18.490 -44.457 1.00 76.75 88 GLY A N 1
ATOM 692 C CA . GLY A 1 88 ? 33.439 -19.888 -44.027 1.00 76.75 88 GLY A CA 1
ATOM 693 C C . GLY A 1 88 ? 32.899 -20.871 -45.072 1.00 76.75 88 GLY A C 1
ATOM 694 O O . GLY A 1 88 ? 33.212 -22.059 -44.992 1.00 76.75 88 GLY A O 1
ATOM 695 N N . GLN A 1 89 ? 32.107 -20.398 -46.039 1.00 76.38 89 GLN A N 1
ATOM 696 C CA . GLN A 1 89 ? 31.542 -21.214 -47.120 1.00 76.38 89 GLN A CA 1
ATOM 697 C C . GLN A 1 89 ? 32.323 -21.094 -48.431 1.00 76.38 89 GLN A C 1
ATOM 699 O O . GLN A 1 89 ? 32.588 -22.111 -49.072 1.00 76.38 89 GLN A O 1
ATOM 704 N N . ASN A 1 90 ? 32.679 -19.871 -48.836 1.00 64.44 90 ASN A N 1
ATOM 705 C CA . ASN A 1 90 ? 33.214 -19.599 -50.171 1.00 64.44 90 ASN A CA 1
ATOM 706 C C . ASN A 1 90 ? 34.749 -19.670 -50.230 1.00 64.44 90 ASN A C 1
ATOM 708 O O . ASN A 1 90 ? 35.290 -20.027 -51.273 1.00 64.44 90 ASN A O 1
ATOM 712 N N . GLY A 1 91 ? 35.440 -19.406 -49.112 1.00 61.84 91 GLY A N 1
ATOM 713 C CA . GLY A 1 91 ? 36.887 -19.595 -48.980 1.00 61.84 91 GLY A CA 1
ATOM 714 C C . GLY A 1 91 ? 37.716 -18.663 -49.869 1.00 61.84 91 GLY A C 1
ATOM 715 O O . GLY A 1 91 ? 38.310 -19.116 -50.844 1.00 61.84 91 GLY A O 1
ATOM 716 N N . ALA A 1 92 ? 37.812 -17.393 -49.459 1.00 58.09 92 ALA A N 1
ATOM 717 C CA . ALA A 1 92 ? 38.255 -16.245 -50.263 1.00 58.09 92 ALA A CA 1
ATOM 718 C C . ALA A 1 92 ? 37.234 -15.829 -51.349 1.00 58.09 92 ALA A C 1
ATOM 720 O O . ALA A 1 92 ? 36.490 -16.639 -51.899 1.00 58.09 92 ALA A O 1
ATOM 721 N N . SER A 1 93 ? 37.154 -14.527 -51.628 1.00 50.16 93 SER A N 1
ATOM 722 C CA . SER A 1 93 ? 36.145 -13.955 -52.519 1.00 50.16 93 SER A CA 1
ATOM 723 C C . SER A 1 93 ? 36.519 -14.164 -53.984 1.00 50.16 93 SER A C 1
ATOM 725 O O . SER A 1 93 ? 37.557 -13.700 -54.464 1.00 50.16 93 SER A O 1
ATOM 727 N N . SER A 1 94 ? 35.622 -14.808 -54.735 1.00 48.94 94 SER A N 1
ATOM 728 C CA . SER A 1 94 ? 35.802 -15.110 -56.166 1.00 48.94 94 SER A CA 1
ATOM 729 C C . SER A 1 94 ? 36.007 -13.879 -57.070 1.00 48.94 94 SER A C 1
ATOM 731 O O . SER A 1 94 ? 36.428 -14.023 -58.219 1.00 48.94 94 SER A O 1
ATOM 733 N N . LEU A 1 95 ? 35.751 -12.671 -56.557 1.00 47.38 95 LEU A N 1
ATOM 734 C CA . LEU A 1 95 ? 35.966 -11.395 -57.243 1.00 47.38 95 LEU A CA 1
ATOM 735 C C . LEU A 1 95 ? 37.427 -10.902 -57.170 1.00 47.38 95 LEU A C 1
ATOM 737 O O . LEU A 1 95 ? 37.886 -10.221 -58.088 1.00 47.38 95 LEU A O 1
ATOM 741 N N . ASN A 1 96 ? 38.190 -11.275 -56.135 1.00 53.81 96 ASN A N 1
ATOM 742 C CA . ASN A 1 96 ? 39.503 -10.686 -55.830 1.00 53.81 96 ASN A CA 1
ATOM 743 C C . ASN A 1 96 ? 40.687 -11.534 -56.328 1.00 53.81 96 ASN A C 1
ATOM 745 O O . ASN A 1 96 ? 41.639 -11.812 -55.604 1.00 53.81 96 ASN A O 1
ATOM 749 N N . ILE A 1 97 ? 40.674 -11.872 -57.623 1.00 53.94 97 ILE A N 1
ATOM 750 C CA . ILE A 1 97 ? 41.671 -12.717 -58.327 1.00 53.94 97 ILE A CA 1
ATOM 751 C C . ILE A 1 97 ? 43.134 -12.209 -58.188 1.00 53.94 97 ILE A C 1
ATOM 753 O O . ILE A 1 97 ? 44.085 -12.940 -58.461 1.00 53.94 97 ILE A O 1
ATOM 757 N N . PHE A 1 98 ? 43.339 -10.961 -57.749 1.00 58.00 98 PHE A N 1
ATOM 758 C CA . PHE A 1 98 ? 44.655 -10.335 -57.562 1.00 58.00 98 PHE A CA 1
ATOM 759 C C . PHE A 1 98 ? 45.177 -10.333 -56.109 1.00 58.00 98 PHE A C 1
ATOM 761 O O . PHE A 1 98 ? 46.314 -9.912 -55.891 1.00 58.00 98 PHE A O 1
ATOM 768 N N . GLN A 1 99 ? 44.396 -10.798 -55.127 1.00 60.41 99 GLN A N 1
ATOM 769 C CA . GLN A 1 99 ? 44.821 -10.952 -53.729 1.00 60.41 99 GLN A CA 1
ATOM 770 C C . GLN A 1 99 ? 45.026 -12.431 -53.384 1.00 60.41 99 GLN A C 1
ATOM 772 O O . GLN A 1 99 ? 44.219 -13.274 -53.766 1.00 60.41 99 GLN A O 1
ATOM 777 N N . SER A 1 100 ? 46.066 -12.750 -52.609 1.00 67.94 100 SER A N 1
ATOM 778 C CA . SER A 1 100 ? 46.223 -14.089 -52.033 1.00 67.94 100 SER A CA 1
ATOM 779 C C . SER A 1 100 ? 45.168 -14.355 -50.959 1.00 67.94 100 SER A C 1
ATOM 781 O O . SER A 1 100 ? 44.819 -13.459 -50.192 1.00 67.94 100 SER A O 1
ATOM 783 N N . ASP A 1 101 ? 44.719 -15.605 -50.854 1.00 68.25 101 ASP A N 1
ATOM 784 C CA . ASP A 1 101 ? 43.670 -16.053 -49.930 1.00 68.25 101 ASP A CA 1
ATOM 785 C C . ASP A 1 101 ? 43.898 -15.537 -48.496 1.00 68.25 101 ASP A C 1
ATOM 787 O O . ASP A 1 101 ? 42.990 -15.013 -47.861 1.00 68.25 101 ASP A O 1
ATOM 791 N N . THR A 1 102 ? 45.139 -15.595 -47.998 1.00 70.81 102 THR A N 1
ATOM 792 C CA . THR A 1 102 ? 45.527 -15.131 -46.650 1.00 70.81 102 THR A CA 1
ATOM 793 C C . THR A 1 102 ? 45.310 -13.630 -46.419 1.00 70.81 102 THR A C 1
ATOM 795 O O . THR A 1 102 ? 45.045 -13.231 -45.288 1.00 70.81 102 THR A O 1
ATOM 798 N N . GLU A 1 103 ? 45.405 -12.799 -47.460 1.00 72.69 103 GLU A N 1
ATOM 799 C CA . GLU A 1 103 ? 45.066 -11.373 -47.379 1.00 72.69 103 GLU A CA 1
ATOM 800 C C . GLU A 1 103 ? 43.546 -11.170 -47.451 1.00 72.69 103 GLU A C 1
ATOM 802 O O . GLU A 1 103 ? 43.008 -10.374 -46.693 1.00 72.69 103 GLU A O 1
ATOM 807 N N . GLN A 1 104 ? 42.822 -11.969 -48.240 1.00 74.00 104 GLN A N 1
ATOM 808 C CA . GLN A 1 104 ? 41.354 -11.907 -48.279 1.00 74.00 104 GLN A CA 1
ATOM 809 C C . GLN A 1 104 ? 40.720 -12.327 -46.938 1.00 74.00 104 GLN A C 1
ATOM 811 O O . GLN A 1 104 ? 39.874 -11.618 -46.406 1.00 74.00 104 GLN A O 1
ATOM 816 N N . TYR A 1 105 ? 41.205 -13.409 -46.314 1.00 74.19 105 TYR A N 1
ATOM 817 C CA . TYR A 1 105 ? 40.826 -13.822 -44.950 1.00 74.19 105 TYR A CA 1
ATOM 818 C C . TYR A 1 105 ? 41.170 -12.775 -43.872 1.00 74.19 105 TYR A C 1
ATOM 820 O O . TYR A 1 105 ? 40.618 -12.813 -42.772 1.00 74.19 105 TYR A O 1
ATOM 828 N N . LYS A 1 106 ? 42.108 -11.864 -44.152 1.00 79.00 106 LYS A N 1
ATOM 829 C CA . LYS A 1 106 ? 42.549 -10.796 -43.245 1.00 79.00 106 LYS A CA 1
ATOM 830 C C . LYS A 1 106 ? 41.699 -9.537 -43.410 1.00 79.00 106 LYS A C 1
ATOM 832 O O . LYS A 1 106 ? 41.290 -8.969 -42.399 1.00 79.00 106 LYS A O 1
ATOM 837 N N . ASP A 1 107 ? 41.410 -9.145 -44.648 1.00 81.88 107 ASP A N 1
ATOM 838 C CA . ASP A 1 107 ? 40.526 -8.025 -44.975 1.00 81.88 107 ASP A CA 1
ATOM 839 C C . ASP A 1 107 ? 39.097 -8.320 -44.493 1.00 81.88 107 ASP A C 1
ATOM 841 O O . ASP A 1 107 ? 38.534 -7.545 -43.724 1.00 81.88 107 ASP A O 1
ATOM 845 N N . ALA A 1 108 ? 38.570 -9.506 -44.803 1.00 79.62 108 ALA A N 1
ATOM 846 C CA . ALA A 1 108 ? 37.242 -9.948 -44.379 1.00 79.62 108 ALA A CA 1
ATOM 847 C C . ALA A 1 108 ? 37.125 -10.126 -42.846 1.00 79.62 108 ALA A C 1
ATOM 849 O O . ALA A 1 108 ? 36.127 -9.753 -42.228 1.00 79.62 108 ALA A O 1
ATOM 850 N N . LYS A 1 109 ? 38.195 -10.583 -42.169 1.00 83.88 109 LYS A N 1
ATOM 851 C CA . LYS A 1 109 ? 38.278 -10.500 -40.697 1.00 83.88 109 LYS A CA 1
ATOM 852 C C . LYS A 1 109 ? 38.194 -9.048 -40.214 1.00 83.88 109 LYS A C 1
ATOM 854 O O . LYS A 1 109 ? 37.547 -8.791 -39.201 1.00 83.88 109 LYS A O 1
ATOM 859 N N . GLN A 1 110 ? 38.892 -8.115 -40.862 1.00 87.81 110 GLN A N 1
ATOM 860 C CA . GLN A 1 110 ? 38.867 -6.708 -40.463 1.00 87.81 110 GLN A CA 1
ATOM 861 C C . GLN A 1 110 ? 37.467 -6.107 -40.653 1.00 87.81 110 GLN A C 1
ATOM 863 O O . GLN A 1 110 ? 37.034 -5.345 -39.797 1.00 87.81 110 GLN A O 1
ATOM 868 N N . GLU A 1 111 ? 36.744 -6.502 -41.700 1.00 88.69 111 GLU A N 1
ATOM 869 C CA . GLU A 1 111 ? 35.348 -6.132 -41.956 1.00 88.69 111 GLU A CA 1
ATOM 870 C C . GLU A 1 111 ? 34.406 -6.642 -40.851 1.00 88.69 111 GLU A C 1
ATOM 872 O O . GLU A 1 111 ? 33.732 -5.836 -40.208 1.00 88.69 111 GLU A O 1
ATOM 877 N N . ILE A 1 112 ? 34.473 -7.932 -40.492 1.00 89.25 112 ILE A N 1
ATOM 878 C CA . ILE A 1 112 ? 33.743 -8.493 -39.334 1.00 89.25 112 ILE A CA 1
ATOM 879 C C . ILE A 1 112 ? 34.071 -7.733 -38.041 1.00 89.25 112 ILE A C 1
ATOM 881 O O . ILE A 1 112 ? 33.178 -7.409 -37.261 1.00 89.25 112 ILE A O 1
ATOM 885 N N . ILE A 1 113 ? 35.346 -7.421 -37.792 1.00 91.00 113 ILE A N 1
ATOM 886 C CA . ILE A 1 113 ? 35.764 -6.676 -36.595 1.00 91.00 113 ILE A CA 1
ATOM 887 C C . ILE A 1 113 ? 35.272 -5.217 -36.627 1.00 91.00 113 ILE A C 1
ATOM 889 O O . ILE A 1 113 ? 34.950 -4.677 -35.567 1.00 91.00 113 ILE A O 1
ATOM 893 N N . ASN A 1 114 ? 35.148 -4.594 -37.803 1.00 94.06 114 ASN A N 1
ATOM 894 C CA . ASN A 1 114 ? 34.553 -3.264 -37.959 1.00 94.06 114 ASN A CA 1
ATOM 895 C C . ASN A 1 114 ? 33.052 -3.295 -37.631 1.00 94.06 114 ASN A C 1
ATOM 897 O O . ASN A 1 114 ? 32.605 -2.505 -36.800 1.00 94.06 114 ASN A O 1
ATOM 901 N N . TYR A 1 115 ? 32.296 -4.238 -38.203 1.00 95.06 115 TYR A N 1
ATOM 902 C CA . TYR A 1 115 ? 30.875 -4.428 -37.897 1.00 95.06 115 TYR A CA 1
ATOM 903 C C . TYR A 1 115 ? 30.643 -4.736 -36.409 1.00 95.06 115 TYR A C 1
ATOM 905 O O . TYR A 1 115 ? 29.813 -4.104 -35.757 1.00 95.06 115 TYR A O 1
ATOM 913 N N . ILE A 1 116 ? 31.461 -5.611 -35.812 1.00 94.56 116 ILE A N 1
ATOM 914 C CA . ILE A 1 116 ? 31.422 -5.887 -34.368 1.00 94.56 116 ILE A CA 1
ATOM 915 C C . ILE A 1 116 ? 31.720 -4.624 -33.545 1.00 94.56 116 ILE A C 1
ATOM 917 O O . ILE A 1 116 ? 31.087 -4.413 -32.507 1.00 94.56 116 ILE A O 1
ATOM 921 N N . ALA A 1 117 ? 32.655 -3.770 -33.972 1.00 94.94 117 ALA A N 1
ATOM 922 C CA . ALA A 1 117 ? 32.948 -2.511 -33.287 1.00 94.94 117 ALA A CA 1
ATOM 923 C C . ALA A 1 117 ? 31.775 -1.517 -33.373 1.00 94.94 117 ALA A C 1
ATOM 925 O O . ALA A 1 117 ? 31.439 -0.899 -32.360 1.00 94.94 117 ALA A O 1
ATOM 926 N N . LEU A 1 118 ? 31.116 -1.416 -34.534 1.00 96.31 118 LEU A N 1
ATOM 927 C CA . LEU A 1 118 ? 29.913 -0.603 -34.733 1.00 96.31 118 LEU A CA 1
ATOM 928 C C . LEU A 1 118 ? 28.756 -1.109 -33.861 1.00 96.31 118 LEU A C 1
ATOM 930 O O . LEU A 1 118 ? 28.221 -0.337 -33.067 1.00 96.31 118 LEU A O 1
ATOM 934 N N . ALA A 1 119 ? 28.451 -2.408 -33.884 1.00 96.88 119 ALA A N 1
ATOM 935 C CA . ALA A 1 119 ? 27.429 -3.013 -33.027 1.00 96.88 119 ALA A CA 1
ATOM 936 C C . ALA A 1 119 ? 27.689 -2.757 -31.527 1.00 96.88 119 ALA A C 1
ATOM 938 O O . ALA A 1 119 ? 26.789 -2.345 -30.795 1.00 96.88 119 ALA A O 1
ATOM 939 N N . ASN A 1 120 ? 28.937 -2.909 -31.060 1.00 96.25 120 ASN A N 1
ATOM 940 C CA . ASN A 1 120 ? 29.317 -2.582 -29.677 1.00 96.25 120 ASN A CA 1
ATOM 941 C C . ASN A 1 120 ? 29.162 -1.080 -29.358 1.00 96.25 120 ASN A C 1
ATOM 943 O O . ASN A 1 120 ? 28.782 -0.725 -28.240 1.00 96.25 120 ASN A O 1
ATOM 947 N N . GLN A 1 121 ? 29.436 -0.190 -30.317 1.00 96.75 121 GLN A N 1
ATOM 948 C CA . GLN A 1 121 ? 29.210 1.249 -30.169 1.00 96.75 121 GLN A CA 1
ATOM 949 C C . GLN A 1 121 ? 27.712 1.574 -30.057 1.00 96.75 121 GLN A C 1
ATOM 951 O O . GLN A 1 121 ? 27.332 2.344 -29.173 1.00 96.75 121 GLN A O 1
ATOM 956 N N . ARG A 1 122 ? 26.859 0.949 -30.882 1.00 96.81 122 ARG A N 1
ATOM 957 C CA . ARG A 1 122 ? 25.394 1.082 -30.808 1.00 96.81 122 ARG A CA 1
ATOM 958 C C . ARG A 1 122 ? 24.844 0.557 -29.481 1.00 96.81 122 ARG A C 1
ATOM 960 O O . ARG A 1 122 ? 24.167 1.305 -28.785 1.00 96.81 122 ARG A O 1
ATOM 967 N N . LEU A 1 123 ? 25.238 -0.646 -29.043 1.00 97.19 123 LEU A N 1
ATOM 968 C CA . LEU A 1 123 ? 24.879 -1.172 -27.714 1.00 97.19 123 LEU A CA 1
ATOM 969 C C . LEU A 1 123 ? 25.265 -0.204 -26.587 1.00 97.19 123 LEU A C 1
ATOM 971 O O . LEU A 1 123 ? 24.468 0.041 -25.683 1.00 97.19 123 LEU A O 1
ATOM 975 N N . LYS A 1 124 ? 26.468 0.382 -26.638 1.00 97.00 124 LYS A N 1
ATOM 976 C CA . LYS A 1 124 ? 26.915 1.353 -25.630 1.00 97.00 124 LYS A CA 1
ATOM 977 C C . LYS A 1 124 ? 26.051 2.621 -25.618 1.00 97.00 124 LYS A C 1
ATOM 979 O O . LYS A 1 124 ? 25.762 3.131 -24.536 1.00 97.00 124 LYS A O 1
ATOM 984 N N . PHE A 1 125 ? 25.634 3.126 -26.780 1.00 95.75 125 PHE A N 1
ATOM 985 C CA . PHE A 1 125 ? 24.694 4.247 -26.842 1.00 95.75 125 PHE A CA 1
ATOM 986 C C . PHE A 1 125 ? 23.304 3.854 -26.330 1.00 95.75 125 PHE A C 1
ATOM 988 O O . PHE A 1 125 ? 22.763 4.577 -25.502 1.00 95.75 125 PHE A O 1
ATOM 995 N N . ALA A 1 126 ? 22.780 2.683 -26.698 1.00 97.19 126 ALA A N 1
ATOM 996 C CA . ALA A 1 126 ? 21.501 2.177 -26.195 1.00 97.19 126 ALA A CA 1
ATOM 997 C C . ALA A 1 126 ? 21.484 2.045 -24.656 1.00 97.19 126 ALA A C 1
ATOM 999 O O . ALA A 1 126 ? 20.528 2.473 -24.010 1.00 97.19 126 ALA A O 1
ATOM 1000 N N . TYR A 1 127 ? 22.568 1.553 -24.039 1.00 98.00 127 TYR A N 1
ATOM 1001 C CA . TYR A 1 127 ? 22.717 1.561 -22.576 1.00 98.00 127 TYR A CA 1
ATOM 1002 C C . TYR A 1 127 ? 22.774 2.986 -21.988 1.00 98.00 127 TYR A C 1
ATOM 1004 O O . TYR A 1 127 ? 22.183 3.225 -20.938 1.00 98.00 127 TYR A O 1
ATOM 1012 N N . SER A 1 128 ? 23.421 3.945 -22.661 1.00 97.19 128 SER A N 1
ATOM 1013 C CA . SER A 1 128 ? 23.463 5.354 -22.225 1.00 97.19 128 SER A CA 1
ATOM 1014 C C . SER A 1 128 ? 22.102 6.057 -22.336 1.00 97.19 128 SER A C 1
ATOM 1016 O O . SER A 1 128 ? 21.779 6.909 -21.506 1.00 97.19 128 SER A O 1
ATOM 1018 N N . ILE A 1 129 ? 21.302 5.711 -23.347 1.00 96.94 129 ILE A N 1
ATOM 1019 C CA . ILE A 1 129 ? 19.926 6.190 -23.533 1.00 96.94 129 ILE A CA 1
ATOM 1020 C C . ILE A 1 129 ? 19.033 5.595 -22.443 1.00 96.94 129 ILE A C 1
ATOM 1022 O O . ILE A 1 129 ? 18.336 6.341 -21.758 1.00 96.94 129 ILE A O 1
ATOM 1026 N N . LYS A 1 130 ? 19.145 4.284 -22.183 1.00 97.69 130 LYS A N 1
ATOM 1027 C CA . LYS A 1 130 ? 18.479 3.621 -21.055 1.00 97.69 130 LYS A CA 1
ATOM 1028 C C . LYS A 1 130 ? 18.811 4.282 -19.715 1.00 97.69 130 LYS A C 1
ATOM 1030 O O . LYS A 1 130 ? 17.890 4.621 -18.980 1.00 97.69 130 LYS A O 1
ATOM 1035 N N . GLU A 1 131 ? 20.088 4.505 -19.401 1.00 97.62 131 GLU A N 1
ATOM 1036 C CA . GLU A 1 131 ? 20.500 5.173 -18.156 1.00 97.62 131 GLU A CA 1
ATOM 1037 C C . GLU A 1 131 ? 19.905 6.589 -18.063 1.00 97.62 131 GLU A C 1
ATOM 1039 O O . GLU A 1 131 ? 19.407 6.995 -17.011 1.00 97.62 131 GLU A O 1
ATOM 1044 N N . THR A 1 132 ? 19.863 7.321 -19.181 1.00 96.94 132 THR A N 1
ATOM 1045 C CA . THR A 1 132 ? 19.225 8.645 -19.264 1.00 96.94 132 THR A CA 1
ATOM 1046 C C . THR A 1 132 ? 17.712 8.569 -19.029 1.00 96.94 132 THR A C 1
ATOM 1048 O O . THR A 1 132 ? 17.167 9.420 -18.325 1.00 96.94 132 THR A O 1
ATOM 1051 N N . ALA A 1 133 ? 17.030 7.550 -19.558 1.00 97.00 133 ALA A N 1
ATOM 1052 C CA . ALA A 1 133 ? 15.600 7.326 -19.364 1.00 97.00 133 ALA A CA 1
ATOM 1053 C C . ALA A 1 133 ? 15.272 6.909 -17.922 1.00 97.00 133 ALA A C 1
ATOM 1055 O O . ALA A 1 133 ? 14.412 7.520 -17.291 1.00 97.00 133 ALA A O 1
ATOM 1056 N N . GLU A 1 134 ? 15.981 5.925 -17.364 1.00 96.75 134 GLU A N 1
ATOM 1057 C CA . GLU A 1 134 ? 15.783 5.445 -15.991 1.00 96.75 134 GLU A CA 1
ATOM 1058 C C . GLU A 1 134 ? 16.069 6.540 -14.951 1.00 96.75 134 GLU A C 1
ATOM 1060 O O . GLU A 1 134 ? 15.321 6.661 -13.981 1.00 96.75 134 GLU A O 1
ATOM 1065 N N . THR A 1 135 ? 17.086 7.385 -15.164 1.00 97.00 135 THR A N 1
ATOM 1066 C CA . THR A 1 135 ? 17.389 8.516 -14.266 1.00 97.00 135 THR A CA 1
ATOM 1067 C C . THR A 1 135 ? 16.425 9.693 -14.440 1.00 97.00 135 THR A C 1
ATOM 1069 O O . THR A 1 135 ? 15.926 10.218 -13.444 1.00 97.00 135 THR A O 1
ATOM 1072 N N . THR A 1 136 ? 16.103 10.090 -15.676 1.00 94.94 136 THR A N 1
ATOM 1073 C CA . THR A 1 136 ? 15.188 11.216 -15.954 1.00 94.94 136 THR A CA 1
ATOM 1074 C C . THR A 1 136 ? 13.750 10.895 -15.550 1.00 94.94 136 THR A C 1
ATOM 1076 O O . THR A 1 136 ? 13.052 11.741 -14.992 1.00 94.94 136 THR A O 1
ATOM 1079 N N . LEU A 1 137 ? 13.294 9.666 -15.799 1.00 97.00 137 LEU A N 1
ATOM 1080 C CA . LEU A 1 137 ? 11.925 9.220 -15.533 1.00 97.00 137 LEU A CA 1
ATOM 1081 C C . LEU A 1 137 ? 11.788 8.447 -14.210 1.00 97.00 137 LEU A C 1
ATOM 1083 O O . LEU A 1 137 ? 10.722 7.900 -13.936 1.00 97.00 137 LEU A O 1
ATOM 1087 N N . ALA A 1 138 ? 12.805 8.463 -13.339 1.00 97.44 138 ALA A N 1
ATOM 1088 C CA . ALA A 1 138 ? 12.822 7.753 -12.054 1.00 97.44 138 ALA A CA 1
ATOM 1089 C C . ALA A 1 138 ? 11.553 7.978 -11.206 1.00 97.44 138 ALA A C 1
ATOM 1091 O O . ALA A 1 138 ? 10.938 7.026 -10.724 1.00 97.44 138 ALA A O 1
ATOM 1092 N N . ALA A 1 139 ? 11.112 9.235 -11.071 1.00 97.00 139 ALA A N 1
ATOM 1093 C CA . ALA A 1 139 ? 9.883 9.581 -10.351 1.00 97.00 139 ALA A CA 1
ATOM 1094 C C . ALA A 1 139 ? 8.622 9.018 -11.035 1.00 97.00 139 ALA A C 1
ATOM 1096 O O . ALA A 1 139 ? 7.681 8.599 -10.364 1.00 97.00 139 ALA A O 1
ATOM 1097 N N . THR A 1 140 ? 8.618 8.977 -12.370 1.00 97.75 140 THR A N 1
ATOM 1098 C CA . THR A 1 140 ? 7.514 8.452 -13.186 1.00 97.75 140 THR A CA 1
ATOM 1099 C C . THR A 1 140 ? 7.412 6.933 -13.046 1.00 97.75 140 THR A C 1
ATOM 1101 O O . THR A 1 140 ? 6.334 6.415 -12.764 1.00 97.75 140 THR A O 1
ATOM 1104 N N . PHE A 1 141 ? 8.530 6.207 -13.137 1.00 97.69 141 PHE A N 1
ATOM 1105 C CA . PHE A 1 141 ? 8.551 4.754 -12.949 1.00 97.69 141 PHE A CA 1
ATOM 1106 C C . PHE A 1 141 ? 8.227 4.339 -11.506 1.00 97.69 141 PHE A C 1
ATOM 1108 O O . PHE A 1 141 ? 7.460 3.398 -11.304 1.00 97.69 141 PHE A O 1
ATOM 1115 N N . ALA A 1 142 ? 8.709 5.079 -10.500 1.00 97.88 142 ALA A N 1
ATOM 1116 C CA . ALA A 1 142 ? 8.311 4.865 -9.108 1.00 97.88 142 ALA A CA 1
ATOM 1117 C C . ALA A 1 142 ? 6.792 5.052 -8.913 1.00 97.88 142 ALA A C 1
ATOM 1119 O O . ALA A 1 142 ? 6.140 4.235 -8.263 1.00 97.88 142 ALA A O 1
ATOM 1120 N N . GLN A 1 143 ? 6.205 6.082 -9.531 1.00 97.62 143 GLN A N 1
ATOM 1121 C CA . GLN A 1 143 ? 4.762 6.318 -9.496 1.00 97.62 143 GLN A CA 1
ATOM 1122 C C . GLN A 1 143 ? 3.969 5.241 -10.269 1.00 97.62 143 GLN A C 1
ATOM 1124 O O . GLN A 1 143 ? 2.916 4.811 -9.798 1.00 97.62 143 GLN A O 1
ATOM 1129 N N . LYS A 1 144 ? 4.482 4.746 -11.408 1.00 97.62 144 LYS A N 1
ATOM 1130 C CA . LYS A 1 144 ? 3.902 3.625 -12.180 1.00 97.62 144 LYS A CA 1
ATOM 1131 C C . LYS A 1 144 ? 3.825 2.354 -11.328 1.00 97.62 144 LYS A C 1
ATOM 1133 O O . LYS A 1 144 ? 2.782 1.703 -11.309 1.00 97.62 144 LYS A O 1
ATOM 1138 N N . ALA A 1 145 ? 4.877 2.053 -10.564 1.00 97.69 145 ALA A N 1
ATOM 1139 C CA . ALA A 1 145 ? 4.906 0.923 -9.635 1.00 97.69 145 ALA A CA 1
ATOM 1140 C C . ALA A 1 145 ? 3.906 1.079 -8.469 1.00 97.69 145 ALA A C 1
AT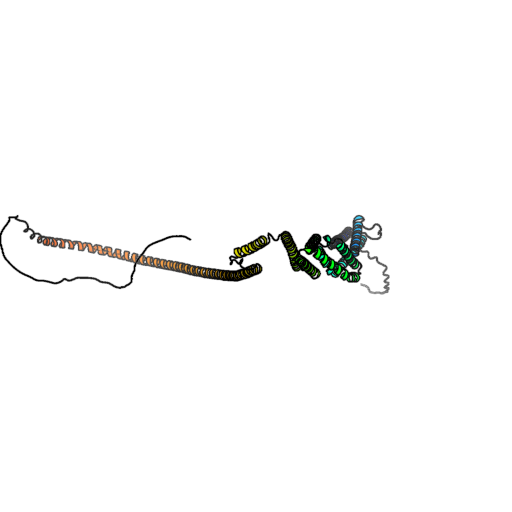OM 1142 O O . ALA A 1 145 ? 3.227 0.114 -8.120 1.00 97.69 145 ALA A O 1
ATOM 1143 N N . VAL A 1 146 ? 3.746 2.287 -7.907 1.00 96.69 146 VAL A N 1
ATOM 1144 C CA . VAL A 1 146 ? 2.708 2.564 -6.889 1.00 96.69 146 VAL A CA 1
ATOM 1145 C C . VAL A 1 146 ? 1.306 2.329 -7.458 1.00 96.69 146 VAL A C 1
ATOM 1147 O O . VAL A 1 146 ? 0.509 1.639 -6.826 1.00 96.69 146 VAL A O 1
ATOM 1150 N N . LEU A 1 147 ? 1.013 2.833 -8.664 1.00 97.81 147 LEU A N 1
ATOM 1151 C CA . LEU A 1 147 ? -0.277 2.625 -9.336 1.00 97.81 147 LEU A CA 1
ATOM 1152 C C . LEU A 1 147 ? -0.580 1.138 -9.593 1.00 97.81 147 LEU A C 1
ATOM 1154 O O . LEU A 1 147 ? -1.714 0.701 -9.394 1.00 97.81 147 LEU A O 1
ATOM 1158 N N . GLN A 1 148 ? 0.425 0.350 -9.984 1.00 97.25 148 GLN A N 1
ATOM 1159 C CA . GLN A 1 148 ? 0.290 -1.104 -10.128 1.00 97.25 148 GLN A CA 1
ATOM 1160 C C . GLN A 1 148 ? -0.007 -1.781 -8.782 1.00 97.25 148 GLN A C 1
ATOM 1162 O O . GLN A 1 148 ? -0.951 -2.562 -8.690 1.00 97.25 148 GLN A O 1
ATOM 1167 N N . ALA A 1 149 ? 0.738 -1.439 -7.725 1.00 96.88 149 ALA A N 1
ATOM 1168 C CA . ALA A 1 149 ? 0.595 -2.046 -6.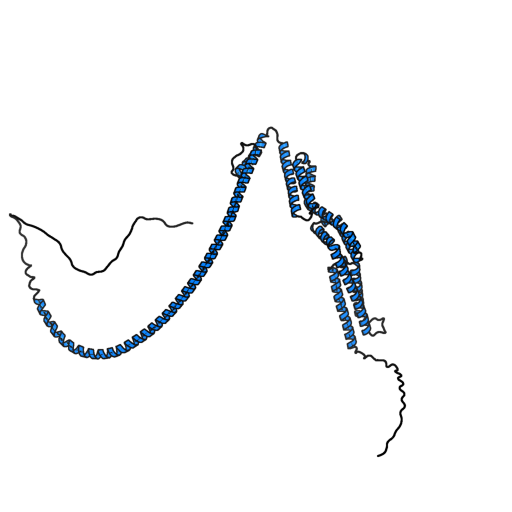399 1.00 96.88 149 ALA A CA 1
ATOM 1169 C C . ALA A 1 149 ? -0.779 -1.803 -5.741 1.00 96.88 149 ALA A C 1
ATOM 1171 O O . ALA A 1 149 ? -1.241 -2.644 -4.973 1.00 96.88 149 ALA A O 1
ATOM 1172 N N . ILE A 1 150 ? -1.451 -0.688 -6.053 1.00 95.62 150 ILE A N 1
ATOM 1173 C CA . ILE A 1 150 ? -2.814 -0.383 -5.568 1.00 95.62 150 ILE A CA 1
ATOM 1174 C C . ILE A 1 150 ? -3.939 -0.892 -6.493 1.00 95.62 150 ILE A C 1
ATOM 1176 O O . ILE A 1 150 ? -5.110 -0.596 -6.247 1.00 95.62 150 ILE A O 1
ATOM 1180 N N . GLY A 1 151 ? -3.610 -1.626 -7.563 1.00 96.50 151 GLY A N 1
ATOM 1181 C CA . GLY A 1 151 ? -4.590 -2.204 -8.490 1.00 96.50 151 GLY A CA 1
ATOM 1182 C C . GLY A 1 151 ? -5.202 -1.220 -9.497 1.00 96.50 151 GLY A C 1
ATOM 1183 O O . GLY A 1 151 ? -6.253 -1.512 -10.068 1.00 96.50 151 GLY A O 1
ATOM 1184 N N . ALA A 1 152 ? -4.573 -0.067 -9.761 1.00 97.31 152 ALA A N 1
ATOM 1185 C CA . ALA A 1 152 ? -5.085 0.900 -10.742 1.00 97.31 152 ALA A CA 1
ATOM 1186 C C . ALA A 1 152 ? -5.342 0.313 -12.155 1.00 97.31 152 ALA A C 1
ATOM 1188 O O . ALA A 1 152 ? -6.358 0.695 -12.743 1.00 97.31 152 ALA A O 1
ATOM 1189 N N . PRO A 1 153 ? -4.534 -0.640 -12.683 1.00 97.06 153 PRO A N 1
ATOM 1190 C CA . PRO A 1 153 ? -4.813 -1.292 -13.968 1.00 97.06 153 PRO A CA 1
ATOM 1191 C C . PRO A 1 153 ? -6.138 -2.068 -14.016 1.00 97.06 153 PRO A C 1
ATOM 1193 O O . PRO A 1 153 ? -6.723 -2.201 -15.085 1.00 97.06 153 PRO A O 1
ATOM 1196 N N . GLU A 1 154 ? -6.635 -2.568 -12.881 1.00 95.69 154 GLU A N 1
ATOM 1197 C CA . GLU A 1 154 ? -7.919 -3.281 -12.809 1.00 95.69 154 GLU A CA 1
ATOM 1198 C C . GLU A 1 154 ? -9.082 -2.316 -12.538 1.00 95.69 154 GLU A C 1
ATOM 1200 O O . GLU A 1 154 ? -10.150 -2.417 -13.142 1.00 95.69 154 GLU A O 1
ATOM 1205 N N . VAL A 1 155 ? -8.873 -1.349 -11.638 1.00 94.81 155 VAL A N 1
ATOM 1206 C CA . VAL A 1 155 ? -9.923 -0.441 -11.147 1.00 94.81 155 VAL A CA 1
ATOM 1207 C C . VAL A 1 155 ? -10.237 0.688 -12.140 1.00 94.81 155 VAL A C 1
ATOM 1209 O O . VAL A 1 155 ? -11.388 1.121 -12.231 1.00 94.81 155 VAL A O 1
ATOM 1212 N N . TYR A 1 156 ? -9.240 1.154 -12.898 1.00 96.81 156 TYR A N 1
ATOM 1213 C CA . TYR A 1 156 ? -9.365 2.214 -13.906 1.00 96.81 156 TYR A CA 1
ATOM 1214 C C . TYR A 1 156 ? -8.493 1.915 -15.140 1.00 96.81 156 TYR A C 1
ATOM 1216 O O . TYR A 1 156 ? -7.688 2.745 -15.558 1.00 96.81 156 TYR A O 1
ATOM 1224 N N . ALA A 1 157 ? -8.668 0.729 -15.733 1.00 97.00 157 ALA A N 1
ATOM 1225 C CA . ALA A 1 157 ? -7.863 0.223 -16.852 1.00 97.00 157 ALA A CA 1
ATOM 1226 C C . ALA A 1 157 ? -7.575 1.249 -17.968 1.00 97.00 157 ALA A C 1
ATOM 1228 O O . ALA A 1 157 ? -6.432 1.378 -18.392 1.00 97.00 157 ALA A O 1
ATOM 1229 N N . LYS A 1 158 ? -8.588 2.012 -18.410 1.00 97.00 158 LYS A N 1
ATOM 1230 C CA . LYS A 1 158 ? -8.434 3.029 -19.465 1.00 97.00 158 LYS A CA 1
ATOM 1231 C C . LYS A 1 158 ? -7.497 4.165 -19.041 1.00 97.00 158 LYS A C 1
ATOM 1233 O O . LYS A 1 158 ? -6.550 4.468 -19.751 1.00 97.00 158 LYS A O 1
ATOM 1238 N N . ASP A 1 159 ? -7.753 4.775 -17.890 1.00 96.19 159 ASP A N 1
ATOM 1239 C CA . ASP A 1 159 ? -6.966 5.897 -17.372 1.00 96.19 159 ASP A CA 1
ATOM 1240 C C . ASP A 1 159 ? -5.524 5.468 -17.042 1.00 96.19 159 ASP A C 1
ATOM 1242 O O . ASP A 1 159 ? -4.596 6.267 -17.140 1.00 96.19 159 ASP A O 1
ATOM 1246 N N . TYR A 1 160 ? -5.329 4.199 -16.659 1.00 97.81 160 TYR A N 1
ATOM 1247 C CA . TYR A 1 160 ? -4.002 3.606 -16.504 1.00 97.81 160 TYR A CA 1
ATOM 1248 C C . TYR A 1 160 ? -3.302 3.408 -17.859 1.00 97.81 160 TYR A C 1
ATOM 1250 O O . TYR A 1 160 ? -2.130 3.747 -17.976 1.00 97.81 160 TYR A O 1
ATOM 1258 N N . GLN A 1 161 ? -4.011 2.918 -18.883 1.00 97.50 161 GLN A N 1
ATOM 1259 C CA . GLN A 1 161 ? -3.473 2.763 -20.240 1.00 97.50 161 GLN A CA 1
ATOM 1260 C C . GLN A 1 161 ? -3.072 4.114 -20.854 1.00 97.50 161 GLN A C 1
ATOM 1262 O O . GLN A 1 161 ? -1.983 4.216 -21.404 1.00 97.50 161 GLN A O 1
ATOM 1267 N N . GLU A 1 162 ? -3.886 5.164 -20.700 1.00 97.12 162 GLU A N 1
ATOM 1268 C CA . GLU A 1 162 ? -3.547 6.519 -21.172 1.00 97.12 162 GLU A CA 1
ATOM 1269 C C . GLU A 1 162 ? -2.279 7.064 -20.486 1.00 97.12 162 GLU A C 1
ATOM 1271 O O . GLU A 1 162 ? -1.478 7.753 -21.110 1.00 97.12 162 GLU A O 1
ATOM 1276 N N . ILE A 1 163 ? -2.048 6.717 -19.214 1.00 97.44 163 ILE A N 1
ATOM 1277 C CA . ILE A 1 163 ? -0.788 7.009 -18.514 1.00 97.44 163 ILE A CA 1
ATOM 1278 C C . ILE A 1 163 ? 0.375 6.164 -19.056 1.00 97.44 163 ILE A C 1
ATOM 1280 O O . ILE A 1 163 ? 1.484 6.682 -19.161 1.00 97.44 163 ILE A O 1
ATOM 1284 N N . ASP A 1 164 ? 0.147 4.895 -19.400 1.00 96.62 164 ASP A N 1
ATOM 1285 C CA . ASP A 1 164 ? 1.177 4.005 -19.950 1.00 96.62 164 ASP A CA 1
ATOM 1286 C C . ASP A 1 164 ? 1.661 4.471 -21.328 1.00 96.62 164 ASP A C 1
ATOM 1288 O O . ASP A 1 164 ? 2.863 4.595 -21.543 1.00 96.62 164 ASP A O 1
ATOM 1292 N N . GLU A 1 165 ? 0.730 4.836 -22.210 1.00 97.56 165 GLU A N 1
ATOM 1293 C CA . GLU A 1 165 ? 1.009 5.380 -23.544 1.00 97.56 165 GLU A CA 1
ATOM 1294 C C . GLU A 1 165 ? 1.823 6.687 -23.464 1.00 97.56 165 GLU A C 1
ATOM 1296 O O . GLU A 1 165 ? 2.794 6.859 -24.200 1.00 97.56 165 GLU A O 1
ATOM 1301 N N . ILE A 1 166 ? 1.510 7.582 -22.515 1.00 97.38 166 ILE A N 1
ATOM 1302 C CA . ILE A 1 166 ? 2.301 8.808 -22.302 1.00 97.38 166 ILE A CA 1
ATOM 1303 C C . ILE A 1 166 ? 3.689 8.488 -21.718 1.00 97.38 166 ILE A C 1
ATOM 1305 O O . ILE A 1 166 ? 4.654 9.172 -22.052 1.00 97.38 166 ILE A O 1
ATOM 1309 N N . ILE A 1 167 ? 3.831 7.471 -20.859 1.00 97.50 167 ILE A N 1
ATOM 1310 C CA . ILE A 1 167 ? 5.149 7.044 -20.352 1.00 97.50 167 ILE A CA 1
ATOM 1311 C C . ILE A 1 167 ? 6.029 6.541 -21.494 1.00 97.50 167 ILE A C 1
ATOM 1313 O O . ILE A 1 167 ? 7.213 6.879 -21.532 1.00 97.50 167 ILE A O 1
ATOM 1317 N N . ASP A 1 168 ? 5.449 5.798 -22.431 1.00 96.81 168 ASP A N 1
ATOM 1318 C CA . ASP A 1 168 ? 6.156 5.288 -23.599 1.00 96.81 168 ASP A CA 1
ATOM 1319 C C . ASP A 1 168 ? 6.544 6.435 -24.562 1.00 96.81 168 ASP A C 1
ATOM 1321 O O . ASP A 1 168 ? 7.698 6.471 -24.992 1.00 96.81 168 ASP A O 1
ATOM 1325 N N . GLU A 1 169 ? 5.696 7.463 -24.767 1.00 96.50 169 GLU A N 1
ATOM 1326 C CA . GLU A 1 169 ? 6.113 8.717 -25.443 1.00 96.50 169 GLU A CA 1
ATOM 1327 C C . GLU A 1 169 ? 7.335 9.370 -24.762 1.00 96.50 169 GLU A C 1
ATOM 1329 O O . GLU A 1 169 ? 8.232 9.883 -25.434 1.00 96.50 169 GLU A O 1
ATOM 1334 N N . LEU A 1 170 ? 7.384 9.406 -23.420 1.00 97.12 170 LEU A N 1
ATOM 1335 C CA . LEU A 1 170 ? 8.510 10.024 -22.704 1.00 97.12 170 LEU A CA 1
ATOM 1336 C C . LEU A 1 170 ? 9.815 9.231 -22.865 1.00 97.12 170 LEU A C 1
ATOM 1338 O O . LEU A 1 170 ? 10.886 9.832 -22.773 1.00 97.12 170 LEU A O 1
ATOM 1342 N N . VAL A 1 171 ? 9.736 7.917 -23.093 1.00 96.69 171 VAL A N 1
ATOM 1343 C CA . VAL A 1 171 ? 10.893 7.065 -23.404 1.00 96.69 171 VAL A CA 1
ATOM 1344 C C . VAL A 1 171 ? 11.323 7.256 -24.861 1.00 96.69 171 VAL A C 1
ATOM 1346 O O . VAL A 1 171 ? 12.512 7.457 -25.108 1.00 96.69 171 VAL A O 1
ATOM 1349 N N . GLU A 1 172 ? 10.380 7.305 -25.809 1.00 95.19 172 GLU A N 1
ATOM 1350 C CA . GLU A 1 172 ? 10.653 7.583 -27.229 1.00 95.19 172 GLU A CA 1
ATOM 1351 C C . GLU A 1 172 ? 11.377 8.928 -27.412 1.00 95.19 172 GLU A C 1
ATOM 1353 O O . GLU A 1 172 ? 12.436 8.981 -28.039 1.00 95.19 172 GLU A O 1
ATOM 1358 N N . TYR A 1 173 ? 10.911 10.000 -26.754 1.00 96.25 173 TYR A N 1
ATOM 1359 C CA . TYR A 1 173 ? 11.610 11.293 -26.766 1.00 96.25 173 TYR A CA 1
ATOM 1360 C C . TYR A 1 173 ? 13.048 11.227 -26.214 1.00 96.25 173 TYR A C 1
ATOM 1362 O O . TYR A 1 173 ? 13.826 12.143 -26.479 1.00 96.25 173 TYR A O 1
ATOM 1370 N N . ILE A 1 174 ? 13.427 10.208 -25.436 1.00 95.50 174 ILE A N 1
ATOM 1371 C CA . ILE A 1 174 ? 14.790 10.058 -24.903 1.00 95.50 174 ILE A CA 1
ATOM 1372 C C . ILE A 1 174 ? 15.691 9.261 -25.867 1.00 95.50 174 ILE A C 1
ATOM 1374 O O . ILE A 1 174 ? 16.847 9.657 -26.019 1.00 95.50 174 ILE A O 1
ATOM 1378 N N . ASP A 1 175 ? 15.180 8.254 -26.592 1.00 93.69 175 ASP A N 1
ATOM 1379 C CA . ASP A 1 175 ? 15.900 7.612 -27.72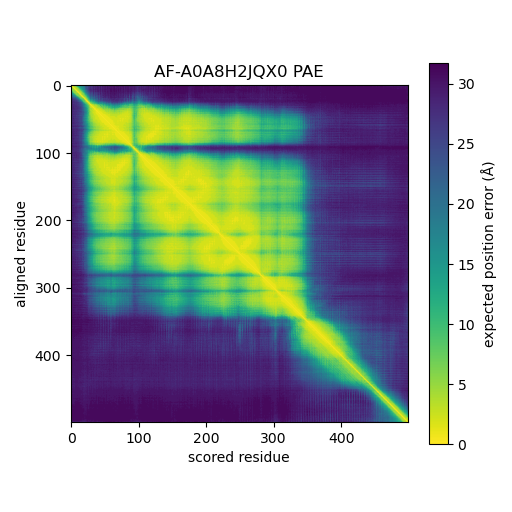1 1.00 93.69 175 ASP A CA 1
ATOM 1380 C C . ASP A 1 175 ? 16.120 8.610 -28.873 1.00 93.69 175 ASP A C 1
ATOM 1382 O O . ASP A 1 175 ? 17.222 8.729 -29.401 1.00 93.69 175 ASP A O 1
ATOM 1386 N N . GLU A 1 176 ? 15.131 9.466 -29.162 1.00 94.00 176 GLU A N 1
ATOM 1387 C CA . GLU A 1 176 ? 15.278 10.595 -30.096 1.00 94.00 176 GLU A CA 1
ATOM 1388 C C . GLU A 1 176 ? 16.222 11.720 -29.600 1.00 94.00 176 GLU A C 1
ATOM 1390 O O . GLU A 1 176 ? 16.396 12.738 -30.280 1.00 94.00 176 GLU A O 1
ATOM 1395 N N . GLY A 1 177 ? 16.794 11.612 -28.395 1.00 93.56 177 GLY A N 1
ATOM 1396 C CA . GLY A 1 177 ? 17.673 12.625 -27.795 1.00 93.56 177 GLY A CA 1
ATOM 1397 C C . GLY A 1 177 ? 16.974 13.919 -27.343 1.00 93.56 177 GLY A C 1
ATOM 1398 O O . GLY A 1 177 ? 17.628 14.846 -26.859 1.00 93.56 177 GLY A O 1
ATOM 1399 N N . LYS A 1 178 ? 15.642 13.999 -27.431 1.00 96.00 178 LYS A N 1
ATOM 1400 C CA . LYS A 1 178 ? 14.791 15.137 -27.028 1.00 96.00 178 LYS A CA 1
ATOM 1401 C C . LYS A 1 178 ? 14.519 15.145 -25.513 1.00 96.00 178 LYS A C 1
ATOM 1403 O O . LYS A 1 178 ? 13.414 15.451 -25.064 1.00 96.00 178 LYS A O 1
ATOM 1408 N N . VAL A 1 179 ? 15.538 14.862 -24.697 1.00 95.62 179 VAL A N 1
ATOM 1409 C CA . VAL A 1 179 ? 15.431 14.677 -23.232 1.00 95.62 179 VAL A CA 1
ATOM 1410 C C . VAL A 1 179 ? 14.735 15.856 -22.531 1.00 95.62 179 VAL A C 1
ATOM 1412 O O . VAL A 1 179 ? 13.912 15.654 -21.639 1.00 95.62 179 VAL A O 1
ATOM 1415 N N . SER A 1 180 ? 14.989 17.095 -22.965 1.00 95.81 180 SER A N 1
ATOM 1416 C CA . SER A 1 180 ? 14.326 18.290 -22.416 1.00 95.81 180 SER A CA 1
ATOM 1417 C C . SER A 1 180 ? 12.815 18.345 -22.691 1.00 95.81 180 SER A C 1
ATOM 1419 O O . SER A 1 180 ? 12.078 18.936 -21.905 1.00 95.81 180 SER A O 1
ATOM 1421 N N . THR A 1 181 ? 12.328 17.715 -23.765 1.00 95.31 181 THR A N 1
ATOM 1422 C CA . THR A 1 181 ? 10.890 17.561 -24.048 1.00 95.31 181 THR A CA 1
ATOM 1423 C C . THR A 1 181 ? 10.254 16.568 -23.078 1.00 95.31 181 THR A C 1
ATOM 1425 O O . THR A 1 181 ? 9.199 16.863 -22.516 1.00 95.31 181 THR A O 1
ATOM 1428 N N . ALA A 1 182 ? 10.925 15.442 -22.808 1.00 95.56 182 ALA A N 1
ATOM 1429 C CA . ALA A 1 182 ? 10.467 14.465 -21.820 1.00 95.56 182 ALA A CA 1
ATOM 1430 C C . ALA A 1 182 ? 10.411 15.073 -20.404 1.00 95.56 182 ALA A C 1
ATOM 1432 O O . ALA A 1 182 ? 9.393 14.976 -19.716 1.00 95.56 182 ALA A O 1
ATOM 1433 N N . GLN A 1 183 ? 11.462 15.802 -20.011 1.00 94.94 183 GLN A N 1
ATOM 1434 C CA . GLN A 1 183 ? 11.518 16.568 -18.758 1.00 94.94 183 GLN A CA 1
ATOM 1435 C C . GLN A 1 183 ? 10.421 17.641 -18.669 1.00 94.94 183 GLN A C 1
ATOM 1437 O O . GLN A 1 183 ? 9.848 17.838 -17.601 1.00 94.94 183 GLN A O 1
ATOM 1442 N N . GLY A 1 184 ? 10.098 18.315 -19.778 1.00 95.56 184 GLY A N 1
ATOM 1443 C CA . GLY A 1 184 ? 9.038 19.325 -19.832 1.00 95.56 184 GLY A CA 1
ATOM 1444 C C . GLY A 1 184 ? 7.624 18.758 -19.653 1.00 95.56 184 GLY A C 1
ATOM 1445 O O . GLY A 1 184 ? 6.796 19.400 -19.011 1.00 95.56 184 GLY A O 1
ATOM 1446 N N . LYS A 1 185 ? 7.351 17.554 -20.178 1.00 95.44 185 LYS A N 1
ATOM 1447 C CA . LYS A 1 185 ? 6.054 16.861 -20.044 1.00 95.44 185 LYS A CA 1
ATOM 1448 C C . LYS A 1 185 ? 5.865 16.157 -18.691 1.00 95.44 185 LYS A C 1
ATOM 1450 O O . LYS A 1 185 ? 4.737 16.037 -18.212 1.00 95.44 185 LYS A O 1
ATOM 1455 N N . GLN A 1 186 ? 6.946 15.691 -18.060 1.00 94.56 186 GLN A N 1
ATOM 1456 C CA . GLN A 1 186 ? 6.891 14.878 -16.836 1.00 94.56 186 GLN A CA 1
ATOM 1457 C C . GLN A 1 186 ? 6.018 15.452 -15.689 1.00 94.56 186 GLN A C 1
ATOM 1459 O O . GLN A 1 186 ? 5.301 14.661 -15.073 1.00 94.56 186 GLN A O 1
ATOM 1464 N N . PRO A 1 187 ? 6.016 16.762 -15.358 1.00 96.69 187 PRO A N 1
ATOM 1465 C CA . PRO A 1 187 ? 5.229 17.275 -14.229 1.00 96.69 187 PRO A CA 1
ATOM 1466 C C . PRO A 1 187 ? 3.708 17.132 -14.407 1.00 96.69 187 PRO A C 1
ATOM 1468 O O . PRO A 1 187 ? 2.992 16.872 -13.437 1.00 96.69 187 PRO A O 1
ATOM 1471 N N . GLU A 1 188 ? 3.206 17.263 -15.637 1.00 96.31 188 GLU A N 1
ATOM 1472 C CA . GLU A 1 188 ? 1.782 17.110 -15.968 1.00 96.31 188 GLU A CA 1
ATOM 1473 C C . GLU A 1 188 ? 1.349 15.638 -15.878 1.00 96.31 188 GLU A C 1
ATOM 1475 O O . GLU A 1 188 ? 0.320 15.313 -15.273 1.00 96.31 188 GLU A O 1
ATOM 1480 N N . LEU A 1 189 ? 2.200 14.734 -16.374 1.00 97.81 189 LEU A N 1
ATOM 1481 C CA . LEU A 1 189 ? 2.032 13.293 -16.210 1.00 97.81 189 LEU A CA 1
ATOM 1482 C C . LEU A 1 189 ? 2.022 12.894 -14.727 1.00 97.81 189 LEU A C 1
ATOM 1484 O O . LEU A 1 189 ? 1.077 12.252 -14.278 1.00 97.81 189 LEU A O 1
ATOM 1488 N N . LEU A 1 190 ? 3.015 13.318 -13.935 1.00 97.94 190 LEU A N 1
ATOM 1489 C CA . LEU A 1 190 ? 3.083 13.011 -12.499 1.00 97.94 190 LEU A CA 1
ATOM 1490 C C . LEU A 1 190 ? 1.850 13.517 -11.736 1.00 97.94 190 LEU A C 1
ATOM 1492 O O . LEU A 1 190 ? 1.328 12.801 -10.883 1.00 97.94 190 LEU A O 1
ATOM 1496 N N . THR A 1 191 ? 1.345 14.706 -12.075 1.00 97.25 191 THR A N 1
ATOM 1497 C CA . THR A 1 191 ? 0.097 15.247 -11.506 1.00 97.25 191 THR A CA 1
ATOM 1498 C C . THR A 1 191 ? -1.099 14.347 -11.838 1.00 97.25 191 THR A C 1
ATOM 1500 O O . THR A 1 191 ? -1.902 14.015 -10.963 1.00 97.25 191 THR A O 1
ATOM 1503 N N . SER A 1 192 ? -1.190 13.881 -13.085 1.00 97.62 192 SER A N 1
ATOM 1504 C CA . SER A 1 192 ? -2.243 12.966 -13.550 1.00 97.62 1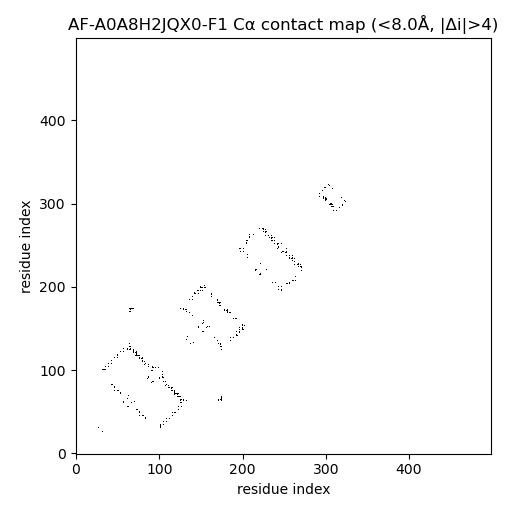92 SER A CA 1
ATOM 1505 C C . SER A 1 192 ? -2.161 11.594 -12.865 1.00 97.62 192 SER A C 1
ATOM 1507 O O . SER A 1 192 ? -3.172 11.050 -12.416 1.00 97.62 192 SER A O 1
ATOM 1509 N N . MET A 1 193 ? -0.948 11.067 -12.684 1.00 98.19 193 MET A N 1
ATOM 1510 C CA . MET A 1 193 ? -0.692 9.818 -11.964 1.00 98.19 193 MET A CA 1
ATOM 1511 C C . MET A 1 193 ? -1.009 9.915 -10.463 1.00 98.19 193 MET A C 1
ATOM 1513 O O . MET A 1 193 ? -1.499 8.949 -9.882 1.00 98.19 193 MET A O 1
ATOM 1517 N N . GLN A 1 194 ? -0.765 11.061 -9.821 1.00 97.00 194 GLN A N 1
ATOM 1518 C CA . GLN A 1 194 ? -1.164 11.308 -8.426 1.00 97.00 194 GLN A CA 1
ATOM 1519 C C . GLN A 1 194 ? -2.690 11.421 -8.287 1.00 97.00 194 GLN A C 1
ATOM 1521 O O . GLN A 1 194 ? -3.274 10.874 -7.350 1.00 97.00 194 GLN A O 1
ATOM 1526 N N . ALA A 1 195 ? -3.364 12.058 -9.250 1.00 97.12 195 ALA A N 1
ATOM 1527 C CA . ALA A 1 195 ? -4.824 12.085 -9.293 1.00 97.12 195 ALA A CA 1
ATOM 1528 C C . ALA A 1 195 ? -5.421 10.673 -9.466 1.00 97.12 195 ALA A C 1
ATOM 1530 O O . ALA A 1 195 ? -6.432 10.356 -8.831 1.00 97.12 195 ALA A O 1
ATOM 1531 N N . LEU A 1 196 ? -4.792 9.803 -10.269 1.00 98.00 196 LEU A N 1
ATOM 1532 C CA . LEU A 1 196 ? -5.206 8.403 -10.397 1.00 98.00 196 LEU A CA 1
ATOM 1533 C C . LEU A 1 196 ? -4.933 7.588 -9.121 1.00 98.00 196 LEU A C 1
ATOM 1535 O O . LEU A 1 196 ? -5.778 6.778 -8.735 1.00 98.00 196 LEU A O 1
ATOM 1539 N N . GLU A 1 197 ? -3.819 7.835 -8.424 1.00 97.75 197 GLU A N 1
ATOM 1540 C CA . GLU A 1 197 ? -3.515 7.219 -7.124 1.00 97.75 197 GLU A CA 1
ATOM 1541 C C . GLU A 1 197 ? -4.626 7.514 -6.108 1.00 97.75 197 GLU A C 1
ATOM 1543 O O . GLU A 1 197 ? -5.289 6.588 -5.636 1.00 97.75 197 GLU A O 1
ATOM 1548 N N . VAL A 1 198 ? -4.915 8.798 -5.855 1.00 97.88 198 VAL A N 1
ATOM 1549 C CA . VAL A 1 198 ? -5.983 9.228 -4.933 1.00 97.88 198 VAL A CA 1
ATOM 1550 C C . VAL A 1 198 ? -7.335 8.633 -5.339 1.00 97.88 198 VAL A C 1
ATOM 1552 O O . VAL A 1 198 ? -8.071 8.121 -4.494 1.00 97.88 198 VAL A O 1
ATOM 1555 N N . ARG A 1 199 ? -7.676 8.637 -6.636 1.00 97.62 199 ARG A N 1
ATOM 1556 C CA . ARG A 1 199 ? -8.930 8.048 -7.139 1.00 97.62 199 ARG A CA 1
ATOM 1557 C C . ARG A 1 199 ? -9.027 6.539 -6.919 1.00 97.62 199 ARG A C 1
ATOM 1559 O O . ARG A 1 199 ? -10.144 6.050 -6.720 1.00 97.62 199 ARG A O 1
ATOM 1566 N N . THR A 1 200 ? -7.909 5.819 -6.986 1.00 97.69 200 THR A N 1
ATOM 1567 C CA . THR A 1 200 ? -7.838 4.359 -6.812 1.00 97.69 200 THR A CA 1
ATOM 1568 C C . THR A 1 200 ? -7.918 3.995 -5.340 1.00 97.69 200 THR A C 1
ATOM 1570 O O . THR A 1 200 ? -8.826 3.261 -4.956 1.00 97.69 200 THR A O 1
ATOM 1573 N N . VAL A 1 201 ? -7.098 4.621 -4.489 1.00 97.56 201 VAL A N 1
ATOM 1574 C CA . VAL A 1 201 ? -7.181 4.469 -3.027 1.00 97.56 201 VAL A CA 1
ATOM 1575 C C . VAL A 1 201 ? -8.596 4.790 -2.531 1.00 97.56 201 VAL A C 1
ATOM 1577 O O . VAL A 1 201 ? -9.193 3.990 -1.813 1.00 97.56 201 VAL A O 1
ATOM 1580 N N . ARG A 1 202 ? -9.207 5.890 -2.998 1.00 97.00 202 ARG A N 1
ATOM 1581 C CA . ARG A 1 202 ? -10.595 6.254 -2.657 1.00 97.00 202 ARG A CA 1
ATOM 1582 C C . ARG A 1 202 ? -11.619 5.211 -3.110 1.00 97.00 202 ARG A C 1
ATOM 1584 O O . ARG A 1 202 ? -12.589 4.971 -2.394 1.00 97.00 202 ARG A O 1
ATOM 1591 N N . LYS A 1 203 ? -11.448 4.608 -4.291 1.00 97.06 203 LYS A N 1
ATOM 1592 C CA . LYS A 1 203 ? -12.372 3.585 -4.808 1.00 97.06 203 LYS A CA 1
ATOM 1593 C C . LYS A 1 203 ? -12.232 2.262 -4.051 1.00 97.06 203 LYS A C 1
ATOM 1595 O O . LYS A 1 203 ? -13.256 1.634 -3.793 1.00 97.06 203 LYS A O 1
ATOM 1600 N N . ASN A 1 204 ? -11.021 1.890 -3.651 1.00 95.69 204 ASN A N 1
ATOM 1601 C CA . ASN A 1 204 ? -10.767 0.680 -2.873 1.00 95.69 204 ASN A CA 1
ATOM 1602 C C . ASN A 1 204 ? -11.284 0.841 -1.431 1.00 95.69 204 ASN A C 1
ATOM 1604 O O . ASN A 1 204 ? -12.041 0.002 -0.957 1.00 95.69 204 ASN A O 1
ATOM 1608 N N . ALA A 1 205 ? -10.957 1.958 -0.772 1.00 96.12 205 ALA A N 1
ATOM 1609 C CA . ALA A 1 205 ? -11.279 2.206 0.635 1.00 96.12 205 ALA A CA 1
ATOM 1610 C C . ALA A 1 205 ? -12.741 2.624 0.899 1.00 96.12 205 ALA A C 1
ATOM 1612 O O . ALA A 1 205 ? -13.323 2.225 1.900 1.00 96.12 205 ALA A O 1
ATOM 1613 N N . LEU A 1 206 ? -13.357 3.431 0.021 1.00 97.06 206 LEU A N 1
ATOM 1614 C CA . LEU A 1 206 ? -14.720 3.961 0.223 1.00 97.06 206 LEU A CA 1
ATOM 1615 C C . LEU A 1 206 ? -15.751 3.415 -0.778 1.00 97.06 206 LEU A C 1
ATOM 1617 O O . LEU A 1 206 ? -16.916 3.801 -0.724 1.00 97.06 206 LEU A O 1
ATOM 1621 N N . GLY A 1 207 ? -15.366 2.528 -1.702 1.00 96.38 207 GLY A N 1
ATOM 1622 C CA . GLY A 1 207 ? -16.244 2.080 -2.790 1.00 96.38 207 GLY A CA 1
ATOM 1623 C C . GLY A 1 207 ? -17.487 1.305 -2.341 1.00 96.38 207 GLY A C 1
ATOM 1624 O O . GLY A 1 207 ? -18.544 1.453 -2.959 1.00 96.38 207 GLY A O 1
ATOM 1625 N N . GLN A 1 208 ? -17.374 0.509 -1.275 1.00 95.44 208 GLN A N 1
ATOM 1626 C CA . GLN A 1 208 ? -18.512 -0.192 -0.673 1.00 95.44 208 GLN A CA 1
ATOM 1627 C C . GLN A 1 208 ? -19.356 0.770 0.178 1.00 95.44 208 GLN A C 1
ATOM 1629 O O . GLN A 1 208 ? -20.558 0.884 -0.044 1.00 95.44 208 GLN A O 1
ATOM 1634 N N . LEU A 1 209 ? -18.714 1.561 1.045 1.00 96.50 209 LEU A N 1
ATOM 1635 C CA . LEU A 1 209 ? -19.366 2.576 1.880 1.00 96.50 209 LEU A CA 1
ATOM 1636 C C . LEU A 1 209 ? -20.210 3.575 1.057 1.00 96.50 209 LEU A C 1
ATOM 1638 O O . LEU A 1 209 ? -21.359 3.846 1.403 1.00 96.50 209 LEU A O 1
ATOM 1642 N N . ASP A 1 210 ? -19.683 4.076 -0.068 1.00 96.38 210 ASP A N 1
ATOM 1643 C CA . ASP A 1 210 ? -20.413 4.938 -1.015 1.00 96.38 210 ASP A CA 1
ATOM 1644 C C . ASP A 1 210 ? -21.674 4.241 -1.575 1.00 96.38 210 ASP A C 1
ATOM 1646 O O . ASP A 1 210 ? -22.707 4.883 -1.787 1.00 96.38 210 ASP A O 1
ATOM 1650 N N . THR A 1 211 ? -21.612 2.922 -1.783 1.00 96.31 211 THR A N 1
ATOM 1651 C CA . THR A 1 211 ? -22.725 2.101 -2.290 1.00 96.31 211 THR A CA 1
ATOM 1652 C C . THR A 1 211 ? -23.806 1.900 -1.222 1.00 96.31 211 THR A C 1
ATOM 1654 O O . THR A 1 211 ? -24.998 2.053 -1.511 1.00 96.31 211 THR A O 1
ATOM 1657 N N . ASP A 1 212 ? -23.418 1.644 0.028 1.00 95.06 212 ASP A N 1
ATOM 1658 C CA . ASP A 1 212 ? -24.355 1.492 1.147 1.00 95.06 212 ASP A CA 1
ATOM 1659 C C . ASP A 1 212 ? -25.013 2.823 1.541 1.00 95.06 212 ASP A C 1
ATOM 1661 O O . ASP A 1 212 ? -26.224 2.873 1.774 1.00 95.06 212 ASP A O 1
ATOM 1665 N N . ILE A 1 213 ? -24.271 3.936 1.495 1.00 94.62 213 ILE A N 1
ATOM 1666 C CA . ILE A 1 213 ? -24.830 5.291 1.628 1.00 94.62 213 ILE A CA 1
ATOM 1667 C C . ILE A 1 213 ? -25.870 5.554 0.525 1.00 94.62 213 ILE A C 1
ATOM 1669 O O . ILE A 1 213 ? -26.955 6.078 0.807 1.00 94.62 213 ILE A O 1
ATOM 1673 N N . ALA A 1 214 ? -25.612 5.157 -0.726 1.00 94.31 214 ALA A N 1
ATOM 1674 C CA . ALA A 1 214 ? -26.590 5.288 -1.810 1.00 94.31 214 ALA A CA 1
ATOM 1675 C C . ALA A 1 214 ? -27.855 4.431 -1.572 1.00 94.31 214 ALA A C 1
ATOM 1677 O O . ALA A 1 214 ? -28.977 4.883 -1.837 1.00 94.31 214 ALA A O 1
ATOM 1678 N N . TYR A 1 215 ? -27.712 3.227 -1.009 1.00 91.94 215 TYR A N 1
ATOM 1679 C CA . TYR A 1 215 ? -28.840 2.373 -0.621 1.00 91.94 215 TYR A CA 1
ATOM 1680 C C . TYR A 1 215 ? -29.670 2.972 0.530 1.00 91.94 215 TYR A C 1
ATOM 1682 O O . TYR A 1 215 ? -30.901 3.020 0.437 1.00 91.94 215 TYR A O 1
ATOM 1690 N N . ILE A 1 216 ? -29.024 3.518 1.565 1.00 90.25 216 ILE A N 1
ATOM 1691 C CA . ILE A 1 216 ? -29.666 4.234 2.684 1.00 90.25 216 ILE A CA 1
ATOM 1692 C C . ILE A 1 216 ? -30.501 5.419 2.184 1.00 90.25 216 ILE A C 1
ATOM 1694 O O . ILE A 1 216 ? -31.656 5.589 2.594 1.00 90.25 216 ILE A O 1
ATOM 1698 N N . ASN A 1 217 ? -29.962 6.196 1.239 1.00 89.12 217 ASN A N 1
ATOM 1699 C CA . ASN A 1 217 ? -30.684 7.288 0.581 1.00 89.12 217 ASN A CA 1
ATOM 1700 C C . ASN A 1 217 ? -31.907 6.783 -0.197 1.00 89.12 217 ASN A C 1
ATOM 1702 O O . ASN A 1 217 ? -33.008 7.314 -0.032 1.00 89.12 217 ASN A O 1
ATOM 1706 N N . LYS A 1 218 ? -31.757 5.706 -0.980 1.00 92.31 218 LYS A N 1
ATOM 1707 C CA . LYS A 1 218 ? -32.864 5.061 -1.710 1.00 92.31 218 LYS A CA 1
ATOM 1708 C C . LYS A 1 218 ? -33.966 4.550 -0.770 1.00 92.31 218 LYS A C 1
ATOM 1710 O O . LYS A 1 218 ? -35.144 4.622 -1.117 1.00 92.31 218 LYS A O 1
ATOM 1715 N N . LYS A 1 219 ? -33.603 4.082 0.429 1.00 88.31 219 LYS A N 1
ATOM 1716 C CA . LYS A 1 219 ? -34.528 3.681 1.507 1.00 88.31 219 LYS A CA 1
ATOM 1717 C C . LYS A 1 219 ? -35.095 4.854 2.319 1.00 88.31 219 LYS A C 1
ATOM 1719 O O . LYS A 1 219 ? -36.020 4.645 3.098 1.00 88.31 219 LYS A O 1
ATOM 1724 N N . ARG A 1 220 ? -34.593 6.080 2.123 1.00 88.94 220 ARG A N 1
ATOM 1725 C CA . ARG A 1 220 ? -34.996 7.314 2.827 1.00 88.94 220 ARG A CA 1
ATOM 1726 C C . ARG A 1 220 ? -34.849 7.252 4.358 1.00 88.94 220 ARG A C 1
ATOM 1728 O O . ARG A 1 220 ? -35.539 7.995 5.057 1.00 88.94 220 ARG A O 1
ATOM 1735 N N . LEU A 1 221 ? -33.938 6.426 4.889 1.00 86.56 221 LEU A N 1
ATOM 1736 C CA . LEU A 1 221 ? -33.747 6.288 6.347 1.00 86.56 221 LEU A CA 1
ATOM 1737 C C . LEU A 1 221 ? -33.342 7.619 7.002 1.00 86.56 221 LEU A C 1
ATOM 1739 O O . LEU A 1 221 ? -33.803 7.924 8.097 1.00 86.56 221 LEU A O 1
ATOM 1743 N N . ALA A 1 222 ? -32.598 8.466 6.282 1.00 87.31 222 ALA A N 1
ATOM 1744 C CA . ALA A 1 222 ? -32.232 9.825 6.689 1.00 87.31 222 ALA A CA 1
ATOM 1745 C C . ALA A 1 222 ? -33.425 10.725 7.093 1.00 87.31 222 ALA A C 1
ATOM 1747 O O . ALA A 1 222 ? -33.238 11.680 7.838 1.00 87.31 222 ALA A O 1
ATOM 1748 N N . LYS A 1 223 ? -34.662 10.421 6.659 1.00 89.81 223 LYS A N 1
ATOM 1749 C CA . LYS A 1 223 ? -35.876 11.115 7.134 1.00 89.81 223 LYS A CA 1
ATOM 1750 C C . LYS A 1 223 ? -36.179 10.826 8.614 1.00 89.81 223 LYS A C 1
ATOM 1752 O O . LYS A 1 223 ? -36.784 11.657 9.284 1.00 89.81 223 LYS A O 1
ATOM 1757 N N . TYR A 1 224 ? -35.819 9.636 9.086 1.00 88.44 224 TYR A N 1
ATOM 1758 C CA . TYR A 1 224 ? -36.145 9.115 10.415 1.00 88.44 224 TYR A CA 1
ATOM 1759 C C . TYR A 1 224 ? -34.936 9.134 11.363 1.00 88.44 224 TYR A C 1
ATOM 1761 O O . TYR A 1 224 ? -35.123 9.296 12.564 1.00 88.44 224 TYR A O 1
ATOM 1769 N N . VAL A 1 225 ? -33.711 9.045 10.828 1.00 91.88 225 VAL A N 1
ATOM 1770 C CA . VAL A 1 225 ? -32.442 9.152 11.577 1.00 91.88 225 VAL A CA 1
ATOM 1771 C C . VAL A 1 225 ? -31.498 10.226 10.996 1.00 91.88 225 VAL A C 1
ATOM 1773 O O . VAL A 1 225 ? -30.379 9.917 10.582 1.00 91.88 225 VAL A O 1
ATOM 1776 N N . PRO A 1 226 ? -31.919 11.507 10.930 1.00 94.19 226 PRO A N 1
ATOM 1777 C CA . PRO A 1 226 ? -31.138 12.566 10.281 1.00 94.19 226 PRO A CA 1
ATOM 1778 C C . PRO A 1 226 ? -29.796 12.857 10.970 1.00 94.19 226 PRO A C 1
ATOM 1780 O O . PRO A 1 226 ? -28.833 13.201 10.290 1.00 94.19 226 PRO A O 1
ATOM 1783 N N . ILE A 1 227 ? -29.713 12.696 12.297 1.00 95.12 227 ILE A N 1
ATOM 1784 C CA . ILE A 1 227 ? -28.497 12.982 13.079 1.00 95.12 227 ILE A CA 1
ATOM 1785 C C . ILE A 1 227 ? -27.405 11.950 12.758 1.00 95.12 227 ILE A C 1
ATOM 1787 O O . ILE A 1 227 ? -26.354 12.325 12.244 1.00 95.12 227 ILE A O 1
ATOM 1791 N N . SER A 1 228 ? -27.690 10.654 12.936 1.00 94.88 228 SER A N 1
ATOM 1792 C CA . SER A 1 228 ? -26.764 9.560 12.595 1.00 94.88 228 SER A CA 1
ATOM 1793 C C . SER A 1 228 ? -26.376 9.569 11.111 1.00 94.88 228 SER A C 1
ATOM 1795 O O . SER A 1 228 ? -25.236 9.281 10.761 1.00 94.88 228 SER A O 1
ATOM 1797 N N . TYR A 1 229 ? -27.294 9.964 10.219 1.00 95.75 229 TYR A N 1
ATOM 1798 C CA . TYR A 1 229 ? -26.975 10.142 8.801 1.00 95.75 229 TYR A CA 1
ATOM 1799 C C . TYR A 1 229 ? -25.974 11.277 8.548 1.00 95.75 229 TYR A C 1
ATOM 1801 O O . TYR A 1 229 ? -25.044 11.101 7.761 1.00 95.75 229 TYR A O 1
ATOM 1809 N N . GLN A 1 230 ? -26.092 12.412 9.243 1.00 96.31 230 GLN A N 1
ATOM 1810 C CA . GLN A 1 230 ? -25.100 13.481 9.134 1.00 96.31 230 GLN A CA 1
ATOM 1811 C C . GLN A 1 230 ? -23.756 13.103 9.781 1.00 96.31 230 GLN A C 1
ATOM 1813 O O . GLN A 1 230 ? -22.712 13.502 9.262 1.00 96.31 230 GLN A O 1
ATOM 1818 N N . GLN A 1 231 ? -23.747 12.306 10.855 1.00 96.75 231 GLN A N 1
ATOM 1819 C CA . GLN A 1 231 ? -22.512 11.755 11.431 1.00 96.75 231 GLN A CA 1
ATOM 1820 C C . GLN A 1 231 ? -21.782 10.859 10.420 1.00 96.75 231 GLN A C 1
ATOM 1822 O O . GLN A 1 231 ? -20.621 11.122 10.108 1.00 96.75 231 GLN A O 1
ATOM 1827 N N . LEU A 1 232 ? -22.487 9.899 9.809 1.00 97.06 232 LEU A N 1
ATOM 1828 C CA . LEU A 1 232 ? -21.974 9.046 8.729 1.00 97.06 232 LEU A CA 1
ATOM 1829 C C . LEU A 1 232 ? -21.401 9.859 7.556 1.00 97.06 232 LEU A C 1
ATOM 1831 O O . LEU A 1 232 ? -20.280 9.601 7.116 1.00 97.06 232 LEU A O 1
ATOM 1835 N N . LEU A 1 233 ? -22.127 10.872 7.065 1.00 97.00 233 LEU A N 1
ATOM 1836 C CA . LEU A 1 233 ? -21.619 11.743 5.998 1.00 97.00 233 LEU A CA 1
ATOM 1837 C C . LEU A 1 233 ? -20.364 12.520 6.422 1.00 97.00 233 LEU A C 1
ATOM 1839 O O . LEU A 1 233 ? -19.451 12.687 5.613 1.00 97.00 233 LEU A O 1
ATOM 1843 N N . THR A 1 234 ? -20.293 12.961 7.679 1.00 97.88 234 THR A N 1
ATOM 1844 C CA . THR A 1 234 ? -19.135 13.687 8.219 1.00 97.88 234 THR A CA 1
ATOM 1845 C C . THR A 1 234 ? -17.916 12.767 8.332 1.00 97.88 234 THR A C 1
ATOM 1847 O O . THR A 1 234 ? -16.844 13.123 7.844 1.00 97.88 234 THR A O 1
ATOM 1850 N N . ALA A 1 235 ? -18.080 11.553 8.868 1.00 97.69 235 ALA A N 1
ATOM 1851 C CA . ALA A 1 235 ? -17.022 10.546 8.956 1.00 97.69 235 ALA A CA 1
ATOM 1852 C C . ALA A 1 235 ? -16.514 10.125 7.563 1.00 97.69 235 ALA A C 1
ATOM 1854 O O . ALA A 1 235 ? -15.309 10.157 7.304 1.00 97.69 235 ALA A O 1
ATOM 1855 N N . ARG A 1 236 ? -17.423 9.849 6.615 1.00 97.56 236 ARG A N 1
ATOM 1856 C CA . ARG A 1 236 ? -17.082 9.550 5.211 1.00 97.56 236 ARG A CA 1
ATOM 1857 C C . ARG A 1 236 ? -16.375 10.721 4.522 1.00 97.56 236 ARG A C 1
ATOM 1859 O O . ARG A 1 236 ? -15.484 10.506 3.700 1.00 97.56 236 ARG A O 1
ATOM 1866 N N . SER A 1 237 ? -16.755 11.962 4.831 1.00 98.00 237 SER A N 1
ATOM 1867 C CA . SER A 1 237 ? -16.073 13.154 4.312 1.00 98.00 237 SER A CA 1
ATOM 1868 C C . SER A 1 237 ? -14.668 13.310 4.898 1.00 98.00 237 SER A C 1
ATOM 1870 O O . SER A 1 237 ? -13.752 13.668 4.161 1.00 98.00 237 SER A O 1
ATOM 1872 N N . A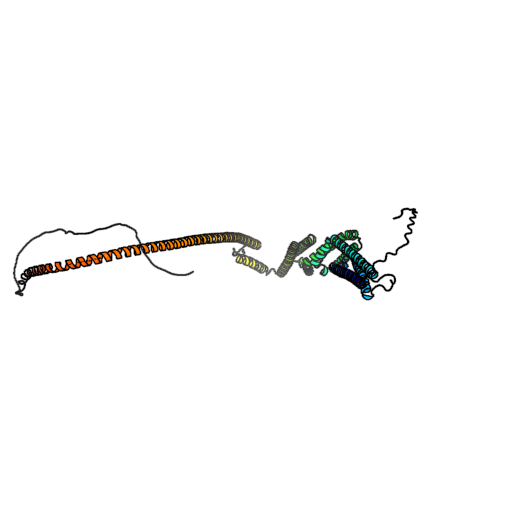SN A 1 238 ? -14.476 13.001 6.184 1.00 97.62 238 ASN A N 1
ATOM 1873 C CA . ASN A 1 238 ? -13.167 13.013 6.836 1.00 97.62 238 ASN A CA 1
ATOM 1874 C C . ASN A 1 238 ? -12.228 11.950 6.241 1.00 97.62 238 ASN A C 1
ATOM 1876 O O . ASN A 1 238 ? -11.117 12.275 5.831 1.00 97.62 238 ASN A O 1
ATOM 1880 N N . ALA A 1 239 ? -12.701 10.709 6.080 1.00 97.75 239 ALA A N 1
ATOM 1881 C CA . ALA A 1 239 ? -11.941 9.646 5.418 1.00 97.75 239 ALA A CA 1
ATOM 1882 C C . ALA A 1 239 ? -11.548 10.027 3.979 1.00 97.75 239 ALA A C 1
ATOM 1884 O O . ALA A 1 239 ? -10.403 9.844 3.572 1.00 97.75 239 ALA A O 1
ATOM 1885 N N . ASN A 1 240 ? -12.461 10.641 3.216 1.00 97.75 240 ASN A N 1
ATOM 1886 C CA . ASN A 1 240 ? -12.153 11.154 1.879 1.00 97.75 240 ASN A CA 1
ATOM 1887 C C . ASN A 1 240 ? -11.100 12.278 1.912 1.00 97.75 240 ASN A C 1
ATOM 1889 O O . ASN A 1 240 ? -10.274 12.349 1.005 1.00 97.75 240 ASN A O 1
ATOM 1893 N N . ALA A 1 241 ? -11.131 13.168 2.907 1.00 97.69 241 ALA A N 1
ATOM 1894 C CA . ALA A 1 241 ? -10.147 14.241 3.049 1.00 97.69 241 ALA A CA 1
ATOM 1895 C C . ALA A 1 241 ? -8.746 13.684 3.352 1.00 97.69 241 ALA A C 1
ATOM 1897 O O . ALA A 1 241 ? -7.792 14.069 2.680 1.00 97.69 241 ALA A O 1
ATOM 1898 N N . ILE A 1 242 ? -8.647 12.712 4.267 1.00 97.38 242 ILE A N 1
ATOM 1899 C CA . ILE A 1 242 ? -7.403 11.991 4.584 1.00 97.38 242 ILE A CA 1
ATOM 1900 C C . ILE A 1 242 ? -6.860 11.291 3.330 1.00 97.38 242 ILE A C 1
ATOM 1902 O O . ILE A 1 242 ? -5.743 11.573 2.923 1.00 97.38 242 ILE A O 1
ATOM 1906 N N . ILE A 1 243 ? -7.675 10.504 2.615 1.00 97.31 243 ILE A N 1
ATOM 1907 C CA . ILE A 1 243 ? -7.268 9.853 1.350 1.00 97.31 243 ILE A CA 1
ATOM 1908 C C . ILE A 1 243 ? -6.780 10.864 0.291 1.00 97.31 243 ILE A C 1
ATOM 1910 O O . ILE A 1 243 ? -5.930 10.534 -0.532 1.00 97.31 243 ILE A O 1
ATOM 1914 N N . THR A 1 244 ? -7.309 12.091 0.292 1.00 96.12 244 THR A N 1
ATOM 1915 C CA . THR A 1 244 ? -6.905 13.143 -0.659 1.00 96.12 244 THR A CA 1
ATOM 1916 C C . THR A 1 244 ? -5.589 13.821 -0.258 1.00 96.12 244 THR A C 1
ATOM 1918 O O . THR A 1 244 ? -4.837 14.239 -1.133 1.00 96.12 244 THR A O 1
ATOM 1921 N N . ALA A 1 245 ? -5.300 13.933 1.042 1.00 96.00 245 ALA A N 1
ATOM 1922 C CA . ALA A 1 245 ? -4.092 14.574 1.565 1.00 96.00 245 ALA A CA 1
ATOM 1923 C C . ALA A 1 245 ? -2.907 13.601 1.718 1.00 96.00 245 ALA A C 1
ATOM 1925 O O . ALA A 1 245 ? -1.770 13.955 1.412 1.00 96.00 245 ALA A O 1
ATOM 1926 N N . THR A 1 246 ? -3.170 12.379 2.182 1.00 95.25 246 THR A N 1
ATOM 1927 C CA . THR A 1 246 ? -2.178 11.351 2.521 1.00 95.25 246 THR A CA 1
ATOM 1928 C C . THR A 1 246 ? -2.568 9.974 1.944 1.00 95.25 246 THR A C 1
ATOM 1930 O O . THR A 1 246 ? -2.692 9.008 2.693 1.00 95.25 246 THR A O 1
ATOM 1933 N N . PRO A 1 247 ? -2.706 9.807 0.606 1.00 94.88 247 PRO A N 1
ATOM 1934 C CA . PRO A 1 247 ? -3.172 8.555 -0.026 1.00 94.88 247 PRO A CA 1
ATOM 1935 C C . PRO A 1 247 ? -2.347 7.297 0.311 1.00 94.88 247 PRO A C 1
ATOM 1937 O O . PRO A 1 247 ? -2.825 6.182 0.116 1.00 94.88 247 PRO A O 1
ATOM 1940 N N . ARG A 1 248 ? -1.122 7.459 0.832 1.00 94.06 248 ARG A N 1
ATOM 1941 C CA . ARG A 1 248 ? -0.213 6.371 1.239 1.00 94.06 248 ARG A CA 1
ATOM 1942 C C . ARG A 1 248 ? -0.263 6.042 2.735 1.00 94.06 248 ARG A C 1
ATOM 1944 O O . ARG A 1 248 ? 0.324 5.045 3.148 1.00 94.06 248 ARG A O 1
ATOM 1951 N N . ALA A 1 249 ? -0.946 6.846 3.552 1.00 95.38 249 ALA A N 1
ATOM 1952 C CA . ALA A 1 249 ? -1.059 6.642 4.996 1.00 95.38 249 ALA A CA 1
ATOM 1953 C C . ALA A 1 249 ? -2.123 5.578 5.313 1.00 95.38 249 ALA A C 1
ATOM 1955 O O . ALA A 1 249 ? -3.201 5.876 5.823 1.00 95.38 249 ALA A O 1
ATOM 1956 N N . SER A 1 250 ? -1.830 4.324 4.956 1.00 92.75 250 SER A N 1
ATOM 1957 C CA . SER A 1 250 ? -2.809 3.230 5.008 1.00 92.75 250 SER A CA 1
ATOM 1958 C C . SER A 1 250 ? -3.463 3.052 6.385 1.00 92.75 250 SER A C 1
ATOM 1960 O O . SER A 1 250 ? -4.676 2.883 6.441 1.00 92.75 250 SER A O 1
ATOM 1962 N N . ASP A 1 251 ? -2.722 3.199 7.487 1.00 95.75 251 ASP A N 1
ATOM 1963 C CA . ASP A 1 251 ? -3.274 3.112 8.846 1.00 95.75 251 ASP A CA 1
ATOM 1964 C C . ASP A 1 251 ? -4.238 4.266 9.185 1.00 95.75 251 ASP A C 1
ATOM 1966 O O . ASP A 1 251 ? -5.303 4.030 9.758 1.00 95.75 251 ASP A O 1
ATOM 1970 N N . GLU A 1 252 ? -3.919 5.505 8.783 1.00 96.44 252 GLU A N 1
ATOM 1971 C CA . GLU A 1 252 ? -4.800 6.675 8.961 1.00 96.44 252 GLU A CA 1
ATOM 1972 C C . GLU A 1 252 ? -6.093 6.520 8.152 1.00 96.44 252 GLU A C 1
ATOM 1974 O O . GLU A 1 252 ? -7.191 6.789 8.647 1.00 96.44 252 GLU A O 1
ATOM 1979 N N . ILE A 1 253 ? -5.962 6.045 6.909 1.00 97.06 253 ILE A N 1
ATOM 1980 C CA . ILE A 1 253 ? -7.082 5.761 6.012 1.00 97.06 253 ILE A CA 1
ATOM 1981 C C . ILE A 1 253 ? -7.959 4.658 6.609 1.00 97.06 253 ILE A C 1
ATOM 1983 O O . ILE A 1 253 ? -9.166 4.854 6.734 1.00 97.06 253 ILE A O 1
ATOM 1987 N N . ASN A 1 254 ? -7.372 3.538 7.034 1.00 96.25 254 ASN A N 1
ATOM 1988 C CA . ASN A 1 254 ? -8.094 2.412 7.627 1.00 96.25 254 ASN A CA 1
ATOM 1989 C C . ASN A 1 254 ? -8.844 2.829 8.902 1.00 96.25 254 ASN A C 1
ATOM 1991 O O . ASN A 1 254 ? -10.019 2.497 9.055 1.00 96.25 254 ASN A O 1
ATOM 1995 N N . ALA A 1 255 ? -8.217 3.615 9.785 1.00 97.62 255 ALA A N 1
ATOM 1996 C CA . ALA A 1 255 ? -8.867 4.136 10.987 1.00 97.62 255 ALA A CA 1
ATOM 1997 C C . ALA A 1 255 ? -10.046 5.076 10.661 1.00 97.62 255 ALA A C 1
ATOM 1999 O O . ALA A 1 255 ? -11.106 4.992 11.288 1.00 97.62 255 ALA A O 1
ATOM 2000 N N . ALA A 1 256 ? -9.898 5.946 9.657 1.00 97.38 256 ALA A N 1
ATOM 2001 C CA . ALA A 1 256 ? -10.959 6.859 9.235 1.00 97.38 256 ALA A CA 1
ATOM 2002 C C . ALA A 1 256 ? -12.114 6.149 8.500 1.00 97.38 256 ALA A C 1
ATOM 2004 O O . ALA A 1 256 ? -13.273 6.536 8.665 1.00 97.38 256 ALA A O 1
ATOM 2005 N N . VAL A 1 257 ? -11.816 5.103 7.722 1.00 97.44 257 VAL A N 1
ATOM 2006 C CA . VAL A 1 257 ? -12.812 4.226 7.086 1.00 97.44 257 VAL A CA 1
ATOM 2007 C C . VAL A 1 257 ? -13.588 3.454 8.150 1.00 97.44 257 VAL A C 1
ATOM 2009 O O . VAL A 1 257 ? -14.813 3.528 8.156 1.00 97.44 257 VAL A O 1
ATOM 2012 N N . ALA A 1 258 ? -12.904 2.818 9.107 1.00 97.56 258 ALA A N 1
ATOM 2013 C CA . ALA A 1 258 ? -13.539 2.065 10.189 1.00 97.56 258 ALA A CA 1
ATOM 2014 C C . ALA A 1 258 ? -14.483 2.933 11.046 1.00 97.56 258 ALA A C 1
ATOM 2016 O O . ALA A 1 258 ? -15.547 2.471 11.459 1.00 97.56 258 ALA A O 1
ATOM 2017 N N . LEU A 1 259 ? -14.156 4.214 11.264 1.00 97.56 259 LEU A N 1
ATOM 2018 C CA . LEU A 1 259 ? -15.064 5.169 11.913 1.00 97.56 259 LEU A CA 1
ATOM 2019 C C . LEU A 1 259 ? -16.332 5.436 11.078 1.00 97.56 259 LEU A C 1
ATOM 2021 O O . LEU A 1 259 ? -17.428 5.546 11.627 1.00 97.56 259 LEU A O 1
ATOM 2025 N N . ALA A 1 260 ? -16.207 5.527 9.753 1.00 97.69 260 ALA A N 1
ATOM 2026 C CA . ALA A 1 260 ? -17.352 5.717 8.865 1.00 97.69 260 ALA A CA 1
ATOM 2027 C C . ALA A 1 260 ? -18.206 4.440 8.722 1.00 97.69 260 ALA A C 1
ATOM 2029 O O . ALA A 1 260 ? -19.430 4.532 8.647 1.00 97.69 260 ALA A O 1
ATOM 2030 N N . GLU A 1 261 ? -17.594 3.254 8.755 1.00 96.88 261 GLU A N 1
ATOM 2031 C CA . GLU A 1 261 ? -18.290 1.961 8.825 1.00 96.88 261 GLU A CA 1
ATOM 2032 C C . GLU A 1 261 ? -19.007 1.762 10.171 1.00 96.88 261 GLU A C 1
ATOM 2034 O O . GLU A 1 261 ? -20.137 1.267 10.207 1.00 96.88 261 GLU A O 1
ATOM 2039 N N . PHE A 1 262 ? -18.410 2.219 11.277 1.00 97.56 262 PHE A N 1
ATOM 2040 C CA . PHE A 1 262 ? -19.072 2.262 12.581 1.00 97.56 262 PHE A CA 1
ATOM 2041 C C . PHE A 1 262 ? -20.323 3.153 12.547 1.00 97.56 262 PHE A C 1
ATOM 2043 O O . PHE A 1 262 ? -21.397 2.705 12.949 1.00 97.56 262 PHE A O 1
ATOM 2050 N N . GLU A 1 263 ? -20.231 4.376 12.010 1.00 97.31 263 GLU A N 1
ATOM 2051 C CA . GLU A 1 263 ? -21.400 5.263 11.878 1.00 97.31 263 GLU A CA 1
ATOM 2052 C C . GLU A 1 263 ? -22.448 4.716 10.882 1.00 97.31 263 GLU A C 1
ATOM 2054 O O . GLU A 1 263 ? -23.648 4.944 11.058 1.00 97.31 263 GLU A O 1
ATOM 2059 N N . LEU A 1 264 ? -22.038 3.926 9.879 1.00 96.12 264 LEU A N 1
ATOM 2060 C CA . LEU A 1 264 ? -22.953 3.201 8.987 1.00 96.12 264 LEU A CA 1
ATOM 2061 C C . LEU A 1 264 ? -23.763 2.148 9.762 1.00 96.12 264 LEU A C 1
ATOM 2063 O O . LEU A 1 264 ? -24.992 2.103 9.652 1.00 96.12 264 LEU A O 1
ATOM 2067 N N . ALA A 1 265 ? -23.091 1.320 10.565 1.00 94.69 265 ALA A N 1
ATOM 2068 C CA . ALA A 1 265 ? -23.738 0.312 11.402 1.00 94.69 265 ALA A CA 1
ATOM 2069 C C . ALA A 1 265 ? -24.641 0.959 12.468 1.00 94.69 265 ALA A C 1
ATOM 2071 O O . ALA A 1 265 ? -25.803 0.573 12.618 1.00 94.69 265 ALA A O 1
ATOM 2072 N N . HIS A 1 266 ? -24.142 1.990 13.153 1.00 94.44 266 HIS A N 1
ATOM 2073 C CA . HIS A 1 266 ? -24.887 2.789 14.125 1.00 94.44 266 HIS A CA 1
ATOM 2074 C C . HIS A 1 266 ? -26.172 3.367 13.513 1.00 94.44 266 HIS A C 1
ATOM 2076 O O . HIS A 1 266 ? -27.242 3.214 14.101 1.00 94.44 266 HIS A O 1
ATOM 2082 N N . LEU A 1 267 ? -26.120 3.925 12.298 1.00 94.88 267 LEU A N 1
ATOM 2083 C CA . LEU A 1 267 ? -27.310 4.388 11.578 1.00 94.88 267 LEU A CA 1
ATOM 2084 C C . LEU A 1 267 ? -28.323 3.262 11.350 1.00 94.88 267 LEU A C 1
ATOM 2086 O O . LEU A 1 267 ? -29.507 3.454 11.637 1.00 94.88 267 LEU A O 1
ATOM 2090 N N . TYR A 1 268 ? -27.893 2.097 10.852 1.00 91.75 268 TYR A N 1
ATOM 2091 C CA . TYR A 1 268 ? -28.794 0.963 10.616 1.00 91.75 268 TYR A CA 1
ATOM 2092 C C . TYR A 1 268 ? -29.469 0.472 11.906 1.00 91.75 268 TYR A C 1
ATOM 2094 O O . TYR A 1 268 ? -30.674 0.201 11.900 1.00 91.75 268 TYR A O 1
ATOM 2102 N N . HIS A 1 269 ? -28.732 0.399 13.017 1.00 91.12 269 HIS A N 1
ATOM 2103 C CA . HIS A 1 269 ? -29.291 0.030 14.318 1.00 91.12 269 HIS A CA 1
ATOM 2104 C C . HIS A 1 269 ? -30.273 1.088 14.842 1.00 91.12 269 HIS A C 1
ATOM 2106 O O . HIS A 1 269 ? -31.400 0.742 15.202 1.00 91.12 269 HIS A O 1
ATOM 2112 N N . THR A 1 270 ? -29.916 2.374 14.791 1.00 91.81 270 THR A N 1
ATOM 2113 C CA . THR A 1 270 ? -30.801 3.476 15.203 1.00 91.81 270 THR A CA 1
ATOM 2114 C C . THR A 1 270 ? -32.069 3.531 14.346 1.00 91.81 270 THR A C 1
ATOM 2116 O O . THR A 1 270 ? -33.159 3.728 14.877 1.00 91.81 270 THR A O 1
ATOM 2119 N N . ALA A 1 271 ? -31.978 3.283 13.034 1.00 90.12 271 ALA A N 1
ATOM 2120 C CA . ALA A 1 271 ? -33.145 3.230 12.151 1.00 90.12 271 ALA A CA 1
ATOM 2121 C C . ALA A 1 271 ? -34.119 2.105 12.547 1.00 90.12 271 ALA A C 1
ATOM 2123 O O . ALA A 1 271 ? -35.329 2.327 12.575 1.00 90.12 271 ALA A O 1
ATOM 2124 N N . LYS A 1 272 ? -33.597 0.929 12.922 1.00 89.88 272 LYS A N 1
ATOM 2125 C CA . LYS A 1 272 ? -34.396 -0.213 13.390 1.00 89.88 272 LYS A CA 1
ATOM 2126 C C . LYS A 1 272 ? -35.096 0.067 14.728 1.00 89.88 272 LYS A C 1
ATOM 2128 O O . LYS A 1 272 ? -36.269 -0.275 14.887 1.00 89.88 272 LYS A O 1
ATOM 2133 N N . GLU A 1 273 ? -34.415 0.712 15.675 1.00 89.50 273 GLU A N 1
ATOM 2134 C CA . GLU A 1 273 ? -35.038 1.142 16.937 1.00 89.50 273 GLU A CA 1
ATOM 2135 C C . GLU A 1 273 ? -36.112 2.219 16.691 1.00 89.50 273 GLU A C 1
ATOM 2137 O O . GLU A 1 273 ? -37.189 2.154 17.278 1.00 89.50 273 GLU A O 1
ATOM 2142 N N . VAL A 1 274 ? -35.886 3.160 15.763 1.00 90.38 274 VAL A N 1
ATOM 2143 C CA . VAL A 1 274 ? -36.884 4.179 15.385 1.00 90.38 274 VAL A CA 1
ATOM 2144 C C . VAL A 1 274 ? -38.107 3.567 14.692 1.00 90.38 274 VAL A C 1
ATOM 2146 O O . VAL A 1 274 ? -39.229 3.994 14.967 1.00 90.38 274 VAL A O 1
ATOM 2149 N N . ASP A 1 275 ? -37.942 2.551 13.841 1.00 87.00 275 ASP A N 1
ATOM 2150 C CA . ASP A 1 275 ? -39.074 1.802 13.277 1.00 87.00 275 ASP A CA 1
ATOM 2151 C C . ASP A 1 275 ? -39.852 1.045 14.370 1.00 87.00 275 ASP A C 1
ATOM 2153 O O . ASP A 1 275 ? -41.079 1.134 14.414 1.00 87.00 275 ASP A O 1
ATOM 2157 N N . THR A 1 276 ? -39.158 0.427 15.331 1.00 86.25 276 THR A N 1
ATOM 2158 C CA . THR A 1 276 ? -39.783 -0.223 16.503 1.00 86.25 276 THR A CA 1
ATOM 2159 C C . THR A 1 276 ? -40.577 0.783 17.356 1.00 86.25 276 THR A C 1
ATOM 2161 O O . THR A 1 276 ? -41.716 0.525 17.755 1.00 86.25 276 THR A O 1
ATOM 2164 N N . LEU A 1 277 ? -40.027 1.980 17.587 1.00 87.12 277 LEU A N 1
ATOM 2165 C CA . LEU A 1 277 ? -40.706 3.078 18.285 1.00 87.12 277 LEU A CA 1
ATOM 2166 C C . LEU A 1 277 ? -41.950 3.574 17.532 1.00 87.12 277 LEU A C 1
ATOM 2168 O O . LEU A 1 277 ? -42.961 3.872 18.161 1.00 87.12 277 LEU A O 1
ATOM 2172 N N . LYS A 1 278 ? -41.917 3.623 16.194 1.00 85.19 278 LYS A N 1
ATOM 2173 C CA . LYS A 1 278 ? -43.070 4.014 15.358 1.00 85.19 278 LYS A CA 1
ATOM 2174 C C . LYS A 1 278 ? -44.226 3.010 15.407 1.00 85.19 278 LYS A C 1
ATOM 2176 O O . LYS A 1 278 ? -45.370 3.406 15.189 1.00 85.19 278 LYS A O 1
ATOM 2181 N N . GLU A 1 279 ? -43.950 1.738 15.684 1.00 84.00 279 GLU A N 1
ATOM 2182 C CA . GLU A 1 279 ? -44.972 0.698 15.884 1.00 84.00 279 GLU A CA 1
ATOM 2183 C C . GLU A 1 279 ? -45.496 0.642 17.333 1.00 84.00 279 GLU A C 1
ATOM 2185 O O . GLU A 1 279 ? -46.575 0.098 17.594 1.00 84.00 279 GLU A O 1
ATOM 2190 N N . THR A 1 280 ? -44.771 1.249 18.278 1.00 84.75 280 THR A N 1
ATOM 2191 C CA . THR A 1 280 ? -45.103 1.262 19.708 1.00 84.75 280 THR A CA 1
ATOM 2192 C C . THR A 1 280 ? -46.286 2.198 19.993 1.00 84.75 280 THR A C 1
ATOM 2194 O O . THR A 1 280 ? -46.234 3.401 19.750 1.00 84.75 280 THR A O 1
ATOM 2197 N N . LYS A 1 281 ? -47.376 1.648 20.542 1.00 87.31 281 LYS A N 1
ATOM 2198 C CA . LYS A 1 281 ? -48.608 2.389 20.887 1.00 87.31 281 LYS A CA 1
ATOM 2199 C C . LYS A 1 281 ? -48.582 2.884 22.335 1.00 87.31 281 LYS A C 1
ATOM 2201 O O . LYS A 1 281 ? -47.948 2.272 23.188 1.00 87.31 281 LYS A O 1
ATOM 2206 N N . SER A 1 282 ? -49.365 3.920 22.644 1.00 81.69 282 SER A N 1
ATOM 2207 C CA . SER A 1 282 ? -49.465 4.487 24.001 1.00 81.69 282 SER A CA 1
ATOM 2208 C C . SER A 1 282 ? -49.836 3.470 25.085 1.00 81.69 282 SER A C 1
ATOM 2210 O O . SER A 1 282 ? -49.341 3.563 26.203 1.00 81.69 282 SER A O 1
ATOM 2212 N N . SER A 1 283 ? -50.632 2.453 24.747 1.00 84.69 283 SER A N 1
ATOM 2213 C CA . SER A 1 283 ? -51.008 1.356 25.648 1.00 84.69 283 SER A CA 1
ATOM 2214 C C . SER A 1 283 ? -49.873 0.379 25.994 1.00 84.69 283 SER A C 1
ATOM 2216 O O . SER A 1 283 ? -50.112 -0.562 26.742 1.00 84.69 283 SER A O 1
ATOM 2218 N N . VAL A 1 284 ? -48.673 0.538 25.422 1.00 87.75 284 VAL A N 1
ATOM 2219 C CA . VAL A 1 284 ? -47.493 -0.309 25.690 1.00 87.75 284 VAL A CA 1
ATOM 2220 C C . VAL A 1 284 ? -46.228 0.501 26.018 1.00 87.75 284 VAL A C 1
ATOM 2222 O O . VAL A 1 284 ? -45.144 -0.071 26.091 1.00 87.75 284 VAL A O 1
ATOM 2225 N N . TYR A 1 285 ? -46.341 1.815 26.262 1.00 87.06 285 TYR A N 1
ATOM 2226 C CA . TYR A 1 285 ? -45.198 2.656 26.656 1.00 87.06 285 TYR A CA 1
ATOM 2227 C C . TYR A 1 285 ? -44.554 2.197 27.974 1.00 87.06 285 TYR A C 1
ATOM 2229 O O . TYR A 1 285 ? -43.332 2.131 28.062 1.00 87.06 285 TYR A O 1
ATOM 2237 N N . GLU A 1 286 ? -45.361 1.819 28.969 1.00 87.19 286 GLU A N 1
ATOM 2238 C CA . GLU A 1 286 ? -44.881 1.268 30.245 1.00 87.19 286 GLU A CA 1
ATOM 2239 C C . GLU A 1 286 ? -44.076 -0.022 30.024 1.00 87.19 286 GLU A C 1
ATOM 2241 O O . GLU A 1 286 ? -42.924 -0.115 30.439 1.00 87.19 286 GLU A O 1
ATOM 2246 N N . GLN A 1 287 ? -44.623 -0.974 29.260 1.00 88.56 287 GLN A N 1
ATOM 2247 C CA . GLN A 1 287 ? -43.934 -2.219 28.910 1.00 88.56 287 GLN A CA 1
ATOM 2248 C C . GLN A 1 287 ? -42.631 -1.969 28.131 1.00 88.56 287 GLN A C 1
ATOM 2250 O O . GLN A 1 287 ? -41.642 -2.665 28.361 1.00 88.56 287 GLN A O 1
ATOM 2255 N N . TYR A 1 288 ? -42.600 -0.983 27.228 1.00 87.00 288 TYR A N 1
ATOM 2256 C CA . TYR A 1 288 ? -41.384 -0.594 26.510 1.00 87.00 288 TYR A CA 1
ATOM 2257 C C . TYR A 1 288 ? -40.305 -0.064 27.470 1.00 87.00 288 TYR A C 1
ATOM 2259 O O . TYR A 1 288 ? -39.166 -0.533 27.423 1.00 87.00 288 TYR A O 1
ATOM 2267 N N . LEU A 1 289 ? -40.663 0.851 28.379 1.00 88.75 289 LEU A N 1
ATOM 2268 C CA . LEU A 1 289 ? -39.734 1.413 29.365 1.00 88.75 289 LEU A CA 1
ATOM 2269 C C . LEU A 1 289 ? -39.223 0.344 30.340 1.00 88.75 289 LEU A C 1
ATOM 2271 O O . LEU A 1 289 ? -38.012 0.197 30.474 1.00 88.75 289 LEU A O 1
ATOM 2275 N N . LEU A 1 290 ? -40.108 -0.478 30.914 1.00 90.81 290 LEU A N 1
ATOM 2276 C CA . LEU A 1 290 ? -39.734 -1.601 31.786 1.00 90.81 290 LEU A CA 1
ATOM 2277 C C . LEU A 1 290 ? -38.807 -2.607 31.082 1.00 90.81 290 LEU A C 1
ATOM 2279 O O . LEU A 1 290 ? -37.913 -3.176 31.708 1.00 90.81 290 LEU A O 1
ATOM 2283 N N . THR A 1 291 ? -38.964 -2.806 29.768 1.00 89.94 291 THR A N 1
ATOM 2284 C CA . THR A 1 291 ? -38.056 -3.660 28.983 1.00 89.94 291 THR A CA 1
ATOM 2285 C C . THR A 1 291 ? -36.658 -3.042 28.881 1.00 89.94 291 THR A C 1
ATOM 2287 O O . THR A 1 291 ? -35.667 -3.752 29.037 1.00 89.94 291 THR A O 1
ATOM 2290 N N . LYS A 1 292 ? -36.550 -1.725 28.657 1.00 90.06 292 LYS A N 1
ATOM 2291 C CA . LYS A 1 292 ? -35.253 -1.028 28.607 1.00 90.06 292 LYS A CA 1
ATOM 2292 C C . LYS A 1 292 ? -34.611 -0.896 29.999 1.00 90.06 292 LYS A C 1
ATOM 2294 O O . LYS A 1 292 ? -33.400 -1.052 30.110 1.00 90.06 292 LYS A O 1
ATOM 2299 N N . GLU A 1 293 ? -35.397 -0.710 31.058 1.00 92.12 293 GLU A N 1
ATOM 2300 C CA . GLU A 1 293 ? -34.922 -0.757 32.450 1.00 92.12 293 GLU A CA 1
ATOM 2301 C C . GLU A 1 293 ? -34.410 -2.152 32.837 1.00 92.12 293 GLU A C 1
ATOM 2303 O O . GLU A 1 293 ? -33.354 -2.271 33.452 1.00 92.12 293 GLU A O 1
ATOM 2308 N N . THR A 1 294 ? -35.093 -3.224 32.419 1.00 93.12 294 THR A N 1
ATOM 2309 C CA . THR A 1 294 ? -34.636 -4.606 32.664 1.00 93.12 294 THR A CA 1
ATOM 2310 C C . THR A 1 294 ? -33.237 -4.849 32.082 1.00 93.12 294 THR A C 1
ATOM 2312 O O . THR A 1 294 ? -32.430 -5.549 32.694 1.00 93.12 294 THR A O 1
ATOM 2315 N N . LEU A 1 295 ? -32.904 -4.224 30.944 1.00 90.44 295 LEU A N 1
ATOM 2316 C CA . LEU A 1 295 ? -31.548 -4.262 30.387 1.00 90.44 295 LEU A CA 1
ATOM 2317 C C . LEU A 1 295 ? -30.542 -3.529 31.291 1.00 90.44 295 LEU A C 1
ATOM 2319 O O . LEU A 1 295 ? -29.497 -4.101 31.595 1.00 90.44 295 LEU A O 1
ATOM 2323 N N . LEU A 1 296 ? -30.855 -2.323 31.780 1.00 90.94 296 LEU A N 1
ATOM 2324 C CA . LEU A 1 296 ? -29.983 -1.587 32.713 1.00 90.94 296 LEU A CA 1
ATOM 2325 C C . LEU A 1 296 ? -29.772 -2.348 34.032 1.00 90.94 296 LEU A C 1
ATOM 2327 O O . LEU A 1 296 ? -28.642 -2.476 34.498 1.00 90.94 296 LEU A O 1
ATOM 2331 N N . HIS A 1 297 ? -30.830 -2.936 34.589 1.00 91.12 297 HIS A N 1
ATOM 2332 C CA . HIS A 1 297 ? -30.750 -3.749 35.802 1.00 91.12 297 HIS A CA 1
ATOM 2333 C C . HIS A 1 297 ? -29.958 -5.054 35.592 1.00 91.12 297 HIS A C 1
ATOM 2335 O O . HIS A 1 297 ? -29.271 -5.517 36.498 1.00 91.12 297 HIS A O 1
ATOM 2341 N N . SER A 1 298 ? -29.966 -5.634 34.385 1.00 91.00 298 SER A N 1
ATOM 2342 C CA . SER A 1 298 ? -29.070 -6.761 34.075 1.00 91.00 298 SER A CA 1
ATOM 2343 C C . SER A 1 298 ? -27.587 -6.356 34.095 1.00 91.00 298 SER A C 1
ATOM 2345 O O . SER A 1 298 ? -26.734 -7.163 34.464 1.00 91.00 298 SER A O 1
ATOM 2347 N N . ILE A 1 299 ? -27.277 -5.090 33.782 1.00 89.75 299 ILE A N 1
ATOM 2348 C CA . ILE A 1 299 ? -25.917 -4.542 33.852 1.00 89.75 299 ILE A CA 1
ATOM 2349 C C . ILE A 1 299 ? -25.508 -4.291 35.312 1.00 89.75 299 ILE A C 1
ATOM 2351 O O . ILE A 1 299 ? -24.409 -4.694 35.685 1.00 89.75 299 ILE A O 1
ATOM 2355 N N . THR A 1 300 ? -26.364 -3.717 36.173 1.00 87.69 300 THR A N 1
ATOM 2356 C CA . THR A 1 300 ? -26.032 -3.575 37.612 1.00 87.69 300 THR A CA 1
ATOM 2357 C C . THR A 1 300 ? -25.838 -4.926 38.297 1.00 87.69 300 THR A C 1
ATOM 2359 O O . THR A 1 300 ? -24.877 -5.098 39.047 1.00 87.69 300 THR A O 1
ATOM 2362 N N . GLN A 1 301 ? -26.674 -5.923 37.979 1.00 89.75 301 GLN A N 1
ATOM 2363 C CA . GLN A 1 301 ? -26.478 -7.297 38.452 1.00 89.75 301 GLN A CA 1
ATOM 2364 C C . GLN A 1 301 ? -25.126 -7.876 38.000 1.00 89.75 301 GLN A C 1
ATOM 2366 O O . GLN A 1 301 ? -24.406 -8.444 38.820 1.00 89.75 301 GLN A O 1
ATOM 2371 N N . ALA A 1 302 ? -24.749 -7.703 36.728 1.00 86.19 302 ALA A N 1
ATOM 2372 C CA . ALA A 1 302 ? -23.475 -8.194 36.194 1.00 86.19 302 ALA A CA 1
ATOM 2373 C C . ALA A 1 302 ? -22.243 -7.468 36.774 1.00 86.19 302 ALA A C 1
ATOM 2375 O O . ALA A 1 302 ? -21.187 -8.081 36.926 1.00 86.19 302 ALA A O 1
ATOM 2376 N N . LEU A 1 303 ? -22.372 -6.185 37.127 1.00 85.31 303 LEU A N 1
ATOM 2377 C CA . LEU A 1 303 ? -21.337 -5.410 37.824 1.00 85.31 303 LEU A CA 1
ATOM 2378 C C . LEU A 1 303 ? -21.286 -5.697 39.339 1.00 85.31 303 LEU A C 1
ATOM 2380 O O . LEU A 1 303 ? -20.339 -5.275 40.005 1.00 85.31 303 LEU A O 1
ATOM 2384 N N . GLY A 1 304 ? -22.279 -6.404 39.893 1.00 85.62 304 GLY A N 1
ATOM 2385 C CA . GLY A 1 304 ? -22.388 -6.697 41.325 1.00 85.62 304 GLY A CA 1
ATOM 2386 C C . GLY A 1 304 ? -22.689 -5.462 42.180 1.00 85.62 304 GLY A C 1
ATOM 2387 O O . GLY A 1 304 ? -22.211 -5.369 43.312 1.00 85.62 304 GLY A O 1
ATOM 2388 N N . THR A 1 305 ? -23.415 -4.485 41.631 1.00 82.75 305 THR A N 1
ATOM 2389 C CA . THR A 1 305 ? -23.643 -3.177 42.260 1.00 82.75 305 THR A CA 1
ATOM 2390 C C . THR A 1 305 ? -25.042 -3.042 42.869 1.00 82.75 305 THR A C 1
ATOM 2392 O O . THR A 1 305 ? -25.862 -3.958 42.812 1.00 82.75 305 THR A O 1
ATOM 2395 N N . ALA A 1 306 ? -25.300 -1.909 43.529 1.00 85.31 306 ALA A N 1
ATOM 2396 C CA . ALA A 1 306 ? -26.621 -1.603 44.069 1.00 85.31 306 ALA A CA 1
ATOM 2397 C C . ALA A 1 306 ? -27.664 -1.489 42.945 1.00 85.31 306 ALA A C 1
ATOM 2399 O O . ALA A 1 306 ? -27.357 -1.030 41.844 1.00 85.31 306 ALA A O 1
ATOM 2400 N N . ASP A 1 307 ? -28.903 -1.880 43.243 1.00 90.00 307 ASP A N 1
ATOM 2401 C CA . ASP A 1 307 ? -30.037 -1.597 42.367 1.00 90.00 307 ASP A CA 1
ATOM 2402 C C . ASP A 1 307 ? -30.289 -0.081 42.322 1.00 90.00 307 ASP A C 1
ATOM 2404 O O . ASP A 1 307 ? -30.142 0.593 43.340 1.00 90.00 307 ASP A O 1
ATOM 2408 N N . VAL A 1 308 ? -30.631 0.438 41.142 1.00 91.06 308 VAL A N 1
ATOM 2409 C CA . VAL A 1 308 ? -30.809 1.881 40.875 1.00 91.06 308 VAL A CA 1
ATOM 2410 C C . VAL A 1 308 ? -32.161 2.198 40.231 1.00 91.06 308 VAL A C 1
ATOM 2412 O O . VAL A 1 308 ? -32.381 3.315 39.777 1.00 91.06 308 VAL A O 1
ATOM 2415 N N . ARG A 1 309 ? -33.072 1.220 40.139 1.00 92.50 309 ARG A N 1
ATOM 2416 C CA . ARG A 1 309 ? -34.380 1.365 39.464 1.00 92.50 309 ARG A CA 1
ATOM 2417 C C . ARG A 1 309 ? -35.344 2.357 40.128 1.00 92.50 309 ARG A C 1
ATOM 2419 O O . ARG A 1 309 ? -36.391 2.664 39.573 1.00 92.50 309 ARG A O 1
ATOM 2426 N N . ASP A 1 310 ? -35.005 2.865 41.306 1.00 91.62 310 ASP A N 1
ATOM 2427 C CA . ASP A 1 310 ? -35.679 3.988 41.956 1.00 91.62 310 ASP A CA 1
ATOM 2428 C C . ASP A 1 310 ? -35.286 5.361 41.369 1.00 91.62 310 ASP A C 1
ATOM 2430 O O . ASP A 1 310 ? -35.978 6.350 41.618 1.00 91.62 310 ASP A O 1
ATOM 2434 N N . LEU A 1 311 ? -34.226 5.426 40.553 1.00 90.56 311 LEU A N 1
ATOM 2435 C CA . LEU A 1 311 ? -33.769 6.632 39.858 1.00 90.56 311 LEU A CA 1
ATOM 2436 C C . LEU A 1 311 ? -34.363 6.760 38.437 1.00 90.56 311 LEU A C 1
ATOM 2438 O O . LEU A 1 311 ? -34.633 5.751 37.778 1.00 90.56 311 LEU A O 1
ATOM 2442 N N . PRO A 1 312 ? -34.496 7.984 37.886 1.00 92.31 312 PRO A N 1
ATOM 2443 C CA . PRO A 1 312 ? -34.782 8.205 36.466 1.00 92.31 312 PRO A CA 1
ATOM 2444 C C . PRO A 1 312 ? -33.741 7.540 35.550 1.00 92.31 312 PRO A C 1
ATOM 2446 O O . PRO A 1 312 ? -32.551 7.580 35.840 1.00 92.31 312 PRO A O 1
ATOM 2449 N N . MET A 1 313 ? -34.145 6.991 34.396 1.00 87.81 313 MET A N 1
ATOM 2450 C CA . MET A 1 313 ? -33.252 6.192 33.525 1.00 87.81 313 MET A CA 1
ATOM 2451 C C . MET A 1 313 ? -31.920 6.863 33.128 1.00 87.81 313 MET A C 1
ATOM 2453 O O . MET A 1 313 ? -30.938 6.162 32.900 1.00 87.81 313 MET A O 1
ATOM 2457 N N . ALA A 1 314 ? -31.858 8.196 33.036 1.00 89.25 314 ALA A N 1
ATOM 2458 C CA . ALA A 1 314 ? -30.599 8.905 32.782 1.00 89.25 314 ALA A CA 1
ATOM 2459 C C . ALA A 1 314 ? -29.631 8.802 33.977 1.00 89.25 314 ALA A C 1
ATOM 2461 O O . ALA A 1 314 ? -28.457 8.486 33.797 1.00 89.25 314 ALA A O 1
ATOM 2462 N N . GLU A 1 315 ? -30.149 8.979 35.193 1.00 91.69 315 GLU A N 1
ATOM 2463 C CA . GLU A 1 315 ? -29.415 8.832 36.454 1.00 91.69 315 GLU A CA 1
ATOM 2464 C C . GLU A 1 315 ? -29.063 7.358 36.727 1.00 91.69 315 GLU A C 1
ATOM 2466 O O . GLU A 1 315 ? -27.974 7.079 37.224 1.00 91.69 315 GLU A O 1
ATOM 2471 N N . GLN A 1 316 ? -29.909 6.399 36.310 1.00 90.38 316 GLN A N 1
ATOM 2472 C CA . GLN A 1 316 ? -29.557 4.968 36.303 1.00 90.38 316 GLN A CA 1
ATOM 2473 C C . GLN A 1 316 ? -28.283 4.717 35.476 1.00 90.38 316 GLN A C 1
ATOM 2475 O O . GLN A 1 316 ? -27.353 4.063 35.947 1.00 90.38 316 GLN A O 1
ATOM 2480 N N . VAL A 1 317 ? -28.220 5.254 34.250 1.00 90.81 317 VAL A N 1
ATOM 2481 C CA . VAL A 1 317 ? -27.059 5.106 33.354 1.00 90.81 317 VAL A CA 1
ATOM 2482 C C . VAL A 1 317 ? -25.821 5.815 33.908 1.00 90.81 317 VAL A C 1
ATOM 2484 O O . VAL A 1 317 ? -24.730 5.248 33.847 1.00 90.81 317 VAL A O 1
ATOM 2487 N N . GLU A 1 318 ? -25.965 7.010 34.485 1.00 90.12 318 GLU A N 1
ATOM 2488 C CA . GLU A 1 318 ? -24.850 7.736 35.108 1.00 90.12 318 GLU A CA 1
ATOM 2489 C C . GLU A 1 318 ? -24.290 6.988 36.331 1.00 90.12 318 GLU A C 1
ATOM 2491 O O . GLU A 1 318 ? -23.075 6.813 36.446 1.00 90.12 318 GLU A O 1
ATOM 2496 N N . ALA A 1 319 ? -25.158 6.450 37.195 1.00 88.44 319 ALA A N 1
ATOM 2497 C CA . ALA A 1 319 ? -24.757 5.631 38.337 1.00 88.44 319 ALA A CA 1
ATOM 2498 C C . ALA A 1 319 ? -24.034 4.341 37.904 1.00 88.44 319 ALA A C 1
ATOM 2500 O O . ALA A 1 319 ? -22.991 4.003 38.471 1.00 88.44 319 ALA A O 1
ATOM 2501 N N . ILE A 1 320 ? -24.533 3.656 36.866 1.00 89.12 320 ILE A N 1
ATOM 2502 C CA . ILE A 1 320 ? -23.882 2.482 36.257 1.00 89.12 320 ILE A CA 1
ATOM 2503 C C . ILE A 1 320 ? -22.495 2.850 35.708 1.00 89.12 320 ILE A C 1
ATOM 2505 O O . ILE A 1 320 ? -21.519 2.151 35.983 1.00 89.12 320 ILE A O 1
ATOM 2509 N N . ALA A 1 321 ? -22.382 3.954 34.964 1.00 88.12 321 ALA A N 1
ATOM 2510 C CA . ALA A 1 321 ? -21.122 4.397 34.367 1.00 88.12 321 ALA A CA 1
ATOM 2511 C C . ALA A 1 321 ? -20.076 4.775 35.432 1.00 88.12 321 ALA A C 1
ATOM 2513 O O . ALA A 1 321 ? -18.921 4.352 35.345 1.00 88.12 321 ALA A O 1
ATOM 2514 N N . LEU A 1 322 ? -20.486 5.500 36.478 1.00 89.50 322 LEU A N 1
ATOM 2515 C CA . LEU A 1 322 ? -19.628 5.850 37.612 1.00 89.50 322 LEU A CA 1
ATOM 2516 C C . LEU A 1 322 ? -19.114 4.596 38.338 1.00 89.50 322 LEU A C 1
ATOM 2518 O O . LEU A 1 322 ? -17.928 4.496 38.655 1.00 89.50 322 LEU A O 1
ATOM 2522 N N . GLN A 1 323 ? -19.986 3.611 38.571 1.00 85.38 323 GLN A N 1
ATOM 2523 C CA . GLN A 1 323 ? -19.606 2.334 39.178 1.00 85.38 323 GLN A CA 1
ATOM 2524 C C . GLN A 1 323 ? -18.646 1.533 38.282 1.00 85.38 323 GLN A C 1
ATOM 2526 O O . GLN A 1 323 ? -17.677 0.964 38.791 1.00 85.38 323 GLN A O 1
ATOM 2531 N N . ALA A 1 324 ? -18.864 1.522 36.964 1.00 86.94 324 ALA A N 1
ATOM 2532 C CA . ALA A 1 324 ? -17.987 0.858 36.002 1.00 86.94 324 ALA A CA 1
ATOM 2533 C C . ALA A 1 324 ? -16.579 1.483 35.970 1.00 86.94 324 ALA A C 1
ATOM 2535 O O . ALA A 1 324 ? -15.591 0.750 36.015 1.00 86.94 324 ALA A O 1
ATOM 2536 N N . GLU A 1 325 ? -16.457 2.816 35.987 1.00 86.12 325 GLU A N 1
ATOM 2537 C CA . GLU A 1 325 ? -15.153 3.492 36.091 1.00 86.12 325 GLU A CA 1
ATOM 2538 C C . GLU A 1 325 ? -14.472 3.251 37.451 1.00 86.12 325 GLU A C 1
ATOM 2540 O O . GLU A 1 325 ? -13.262 3.030 37.501 1.00 86.12 325 GLU A O 1
ATOM 2545 N N . ILE A 1 326 ? -15.225 3.177 38.557 1.00 86.00 326 ILE A N 1
ATOM 2546 C CA . ILE A 1 326 ? -14.681 2.781 39.870 1.00 86.00 326 ILE A CA 1
ATOM 2547 C C . ILE A 1 326 ? -14.148 1.337 39.844 1.00 86.00 326 ILE A C 1
ATOM 2549 O O . ILE A 1 326 ? -13.097 1.056 40.425 1.00 86.00 326 ILE A O 1
ATOM 2553 N N . LEU A 1 327 ? -14.846 0.406 39.186 1.00 83.88 327 LEU A N 1
ATOM 2554 C CA . LEU A 1 327 ? -14.399 -0.984 39.034 1.00 83.88 327 LEU A CA 1
ATOM 2555 C C . LEU A 1 327 ? -13.166 -1.086 38.124 1.00 83.88 327 LEU A C 1
ATOM 2557 O O . LEU A 1 327 ? -12.206 -1.768 38.478 1.00 83.88 327 LEU A O 1
ATOM 2561 N N . LYS A 1 328 ? -13.143 -0.346 37.013 1.00 86.44 328 LYS A N 1
ATOM 2562 C CA . LYS A 1 328 ? -12.003 -0.223 36.093 1.00 86.44 328 LYS A CA 1
ATOM 2563 C C . LYS A 1 328 ? -10.765 0.362 36.781 1.00 86.44 328 LYS A C 1
ATOM 2565 O O . LYS A 1 328 ? -9.689 -0.214 36.662 1.00 86.44 328 LYS A O 1
ATOM 2570 N N . GLY A 1 329 ? -10.916 1.428 37.571 1.00 82.38 329 GLY A N 1
ATOM 2571 C CA . GLY A 1 329 ? -9.826 2.018 38.360 1.00 82.38 329 GLY A CA 1
ATOM 2572 C C . GLY A 1 329 ? -9.311 1.109 39.484 1.00 82.38 329 GLY A C 1
ATOM 2573 O O . GLY A 1 329 ? -8.121 1.108 39.790 1.00 82.38 329 GLY A O 1
ATOM 2574 N N . LYS A 1 330 ? -10.175 0.274 40.078 1.00 83.06 330 LYS A N 1
ATOM 2575 C CA . LYS A 1 330 ? -9.734 -0.808 40.978 1.00 83.06 330 LYS A CA 1
ATOM 2576 C C . LYS A 1 330 ? -8.968 -1.890 40.214 1.00 83.06 330 LYS A C 1
ATOM 2578 O O . LYS A 1 330 ? -7.952 -2.366 40.713 1.00 83.06 330 LYS A O 1
ATOM 2583 N N . LEU A 1 331 ? -9.436 -2.268 39.022 1.00 83.75 331 LEU A N 1
ATOM 2584 C CA . LEU A 1 331 ? -8.821 -3.303 38.194 1.00 83.75 331 LEU A CA 1
ATOM 2585 C C . LEU A 1 331 ? -7.428 -2.897 37.699 1.00 83.75 331 LEU A C 1
ATOM 2587 O O . LEU A 1 331 ? -6.523 -3.721 37.781 1.00 83.75 331 LEU A O 1
ATOM 2591 N N . THR A 1 332 ? -7.216 -1.647 37.270 1.00 83.38 332 THR A N 1
ATOM 2592 C CA . THR A 1 332 ? -5.870 -1.158 36.914 1.00 83.38 332 THR A CA 1
ATOM 2593 C C . THR A 1 332 ? -4.937 -1.191 38.122 1.00 83.38 332 THR A C 1
ATOM 2595 O O . THR A 1 332 ? -3.893 -1.825 38.055 1.00 83.38 332 THR A O 1
ATOM 2598 N N . VAL A 1 333 ? -5.356 -0.664 39.280 1.00 85.44 333 VAL A N 1
ATOM 2599 C CA . VAL A 1 333 ? -4.551 -0.708 40.520 1.00 85.44 333 VAL A CA 1
ATOM 2600 C C . VAL A 1 333 ? -4.235 -2.142 40.977 1.00 85.44 333 VAL A C 1
ATOM 2602 O O . VAL A 1 333 ? -3.189 -2.375 41.584 1.00 85.44 333 VAL A O 1
ATOM 2605 N N . VAL A 1 334 ? -5.108 -3.120 40.713 1.00 81.00 334 VAL A N 1
ATOM 2606 C CA . VAL A 1 334 ? -4.823 -4.545 40.961 1.00 81.00 334 VAL A CA 1
ATOM 2607 C C . VAL A 1 334 ? -3.856 -5.108 39.918 1.00 81.00 334 VAL A C 1
ATOM 2609 O O . VAL A 1 334 ? -2.909 -5.792 40.296 1.00 81.00 334 VAL A O 1
ATOM 2612 N N . ASN A 1 335 ? -4.039 -4.796 38.635 1.00 80.50 335 ASN A N 1
ATOM 2613 C CA . ASN A 1 335 ? -3.155 -5.222 37.551 1.00 80.50 335 ASN A CA 1
ATOM 2614 C C . ASN A 1 335 ? -1.721 -4.699 37.742 1.00 80.50 335 ASN A C 1
ATOM 2616 O O . ASN A 1 335 ? -0.770 -5.471 37.669 1.00 80.50 335 ASN A O 1
ATOM 2620 N N . ASP A 1 336 ? -1.565 -3.422 38.086 1.00 82.38 336 ASP A N 1
ATOM 2621 C CA . ASP A 1 336 ? -0.266 -2.789 38.336 1.00 82.38 336 ASP A CA 1
ATOM 2622 C C . ASP A 1 336 ? 0.443 -3.434 39.540 1.00 82.38 336 ASP A C 1
ATOM 2624 O O . ASP A 1 336 ? 1.650 -3.678 39.508 1.00 82.38 336 ASP A O 1
ATOM 2628 N N . LYS A 1 337 ? -0.315 -3.810 40.582 1.00 78.88 337 LYS A N 1
ATOM 2629 C CA . LYS A 1 337 ? 0.199 -4.598 41.716 1.00 78.88 337 LYS A CA 1
ATOM 2630 C C . LYS A 1 337 ? 0.587 -6.022 41.323 1.00 78.88 337 LYS A C 1
ATOM 2632 O O . LYS A 1 337 ? 1.569 -6.531 41.850 1.00 78.88 337 LYS A O 1
ATOM 2637 N N . VAL A 1 338 ? -0.147 -6.671 40.417 1.00 78.62 338 VAL A N 1
ATOM 2638 C CA . VAL A 1 338 ? 0.213 -8.002 39.899 1.00 78.62 338 VAL A CA 1
ATOM 2639 C C . VAL A 1 338 ? 1.502 -7.929 39.078 1.00 78.62 338 VAL A C 1
ATOM 2641 O O . VAL A 1 338 ? 2.383 -8.758 39.285 1.00 78.62 338 VAL A O 1
ATOM 2644 N N . LEU A 1 339 ? 1.667 -6.914 38.224 1.00 82.56 339 LEU A N 1
ATOM 2645 C CA . LEU A 1 339 ? 2.900 -6.683 37.461 1.00 82.56 339 LEU A CA 1
ATOM 2646 C C . LEU A 1 339 ? 4.103 -6.381 38.373 1.00 82.56 339 LEU A C 1
ATOM 2648 O O . LEU A 1 339 ? 5.200 -6.893 38.136 1.00 82.56 339 LEU A O 1
ATOM 2652 N N . ALA A 1 340 ? 3.900 -5.611 39.449 1.00 79.94 340 ALA A N 1
ATOM 2653 C CA . ALA A 1 340 ? 4.919 -5.389 40.475 1.00 79.94 340 ALA A CA 1
ATOM 2654 C C . ALA A 1 340 ? 5.305 -6.701 41.186 1.00 79.94 340 ALA A C 1
ATOM 2656 O O . ALA A 1 340 ? 6.470 -7.083 41.168 1.00 79.94 340 ALA A O 1
ATOM 2657 N N . LEU A 1 341 ? 4.329 -7.457 41.705 1.00 76.31 341 LEU A N 1
ATOM 2658 C CA . LEU A 1 341 ? 4.572 -8.733 42.392 1.00 76.31 341 LEU A CA 1
ATOM 2659 C C . LEU A 1 341 ? 5.223 -9.793 41.486 1.00 76.31 341 LEU A C 1
ATOM 2661 O O . LEU A 1 341 ? 6.058 -10.567 41.949 1.00 76.31 341 LEU A O 1
ATOM 2665 N N . GLN A 1 342 ? 4.887 -9.825 40.192 1.00 75.25 342 GLN A N 1
ATOM 2666 C CA . GLN A 1 342 ? 5.573 -10.668 39.206 1.00 75.25 342 GLN A CA 1
ATOM 2667 C C . GLN A 1 342 ? 7.036 -10.242 39.019 1.00 75.25 342 GLN A C 1
ATOM 2669 O O . GLN A 1 342 ? 7.920 -11.095 38.950 1.00 75.25 342 GLN A O 1
ATOM 2674 N N . SER A 1 343 ? 7.307 -8.935 38.981 1.00 75.88 343 SER A N 1
ATOM 2675 C CA . SER A 1 343 ? 8.667 -8.393 38.874 1.00 75.88 343 SER A CA 1
ATOM 2676 C C . SER A 1 343 ? 9.510 -8.735 40.108 1.00 75.88 343 SER A C 1
ATOM 2678 O O . SER A 1 343 ? 10.612 -9.267 39.964 1.00 75.88 343 SER A O 1
ATOM 2680 N N . ASP A 1 344 ? 8.961 -8.526 41.307 1.00 76.50 344 ASP A N 1
ATOM 2681 C CA . ASP A 1 344 ? 9.600 -8.858 42.586 1.00 76.50 344 ASP A CA 1
ATOM 2682 C C . ASP A 1 344 ? 9.860 -10.371 42.714 1.00 76.50 344 ASP A C 1
ATOM 2684 O O . ASP A 1 344 ? 10.951 -10.795 43.103 1.00 76.50 344 ASP A O 1
ATOM 2688 N N . SER A 1 345 ? 8.891 -11.209 42.321 1.00 70.94 345 SER A N 1
ATOM 2689 C CA . SER A 1 345 ? 9.033 -12.672 42.336 1.00 70.94 345 SER A CA 1
ATOM 2690 C C . SER A 1 345 ? 10.122 -13.158 41.377 1.00 70.94 345 SER A C 1
ATOM 2692 O O . SER A 1 345 ? 10.898 -14.049 41.729 1.00 70.94 345 SER A O 1
ATOM 2694 N N . ASN A 1 346 ? 10.218 -12.571 40.180 1.00 71.75 346 ASN A N 1
ATOM 2695 C CA . ASN A 1 346 ? 11.266 -12.911 39.216 1.00 71.75 346 ASN A CA 1
ATOM 2696 C C . ASN A 1 346 ? 12.654 -12.542 39.767 1.00 71.75 346 ASN A C 1
ATOM 2698 O O . ASN A 1 346 ? 13.564 -13.374 39.733 1.00 71.75 346 ASN A O 1
ATOM 2702 N N . GLN A 1 347 ? 12.809 -11.350 40.358 1.00 71.75 347 GLN A N 1
ATOM 2703 C CA . GLN A 1 347 ? 14.058 -10.944 41.016 1.00 71.75 347 GLN A CA 1
ATOM 2704 C C . GLN A 1 347 ? 14.424 -11.873 42.183 1.00 71.75 347 GLN A C 1
ATOM 2706 O O . GLN A 1 347 ? 15.576 -12.293 42.295 1.00 71.75 347 GLN A O 1
ATOM 2711 N N . SER A 1 348 ? 13.443 -12.254 43.008 1.00 69.50 348 SER A N 1
ATOM 2712 C CA . SER A 1 348 ? 13.637 -13.206 44.105 1.00 69.50 348 SER A CA 1
ATOM 2713 C C . SER A 1 348 ? 14.129 -14.568 43.602 1.00 69.50 348 SER A C 1
ATOM 2715 O O . SER A 1 348 ? 15.123 -15.077 44.123 1.00 69.50 348 SER A O 1
ATOM 2717 N N . SER A 1 349 ? 13.532 -15.119 42.535 1.00 71.25 349 SER A N 1
ATOM 2718 C CA . SER A 1 349 ? 13.981 -16.401 41.966 1.00 71.25 349 SER A CA 1
ATOM 2719 C C . SER A 1 349 ? 15.432 -16.356 41.464 1.00 71.25 349 SER A C 1
ATOM 2721 O O . SER A 1 349 ? 16.214 -17.265 41.756 1.00 71.25 349 SER A O 1
ATOM 2723 N N . ALA A 1 350 ? 15.828 -15.266 40.796 1.00 72.81 350 ALA A N 1
ATOM 2724 C CA . ALA A 1 350 ? 17.192 -15.081 40.310 1.00 72.81 350 ALA A CA 1
ATOM 2725 C C . ALA A 1 350 ? 18.193 -14.966 41.472 1.00 72.81 350 ALA A C 1
ATOM 2727 O O . ALA A 1 350 ? 19.262 -15.574 41.432 1.00 72.81 350 ALA A O 1
ATOM 2728 N N . ALA A 1 351 ? 17.829 -14.255 42.545 1.00 72.31 351 ALA A N 1
ATOM 2729 C CA . ALA A 1 351 ? 18.640 -14.180 43.757 1.00 72.31 351 ALA A CA 1
ATOM 2730 C C . ALA A 1 351 ? 18.807 -15.556 44.432 1.00 72.31 351 ALA A C 1
ATOM 2732 O O . ALA A 1 351 ? 19.917 -15.899 44.841 1.00 72.31 351 ALA A O 1
ATOM 2733 N N . THR A 1 352 ? 17.746 -16.372 44.502 1.00 70.56 352 THR A N 1
ATOM 2734 C CA . THR A 1 352 ? 17.835 -17.720 45.089 1.00 70.56 352 THR A CA 1
ATOM 2735 C C . THR A 1 352 ? 18.687 -18.686 44.269 1.00 70.56 352 THR A C 1
ATOM 2737 O O . THR A 1 352 ? 19.447 -19.450 44.859 1.00 70.56 352 THR A O 1
ATOM 2740 N N . GLU A 1 353 ? 18.629 -18.645 42.934 1.00 74.81 353 GLU A N 1
ATOM 2741 C CA . GLU A 1 353 ? 19.448 -19.539 42.102 1.00 74.81 353 GLU A CA 1
ATOM 2742 C C . GLU A 1 353 ? 20.920 -19.084 42.060 1.00 74.81 353 GLU A C 1
ATOM 2744 O O . GLU A 1 353 ? 21.822 -19.919 42.123 1.00 74.81 353 GLU A O 1
ATOM 2749 N N . ASN A 1 354 ? 21.192 -17.771 42.098 1.00 78.94 354 ASN A N 1
ATOM 2750 C CA . ASN A 1 354 ? 22.549 -17.252 42.305 1.00 78.94 354 ASN A CA 1
ATOM 2751 C C . ASN A 1 354 ? 23.141 -17.772 43.629 1.00 78.94 354 ASN A C 1
ATOM 2753 O O . ASN A 1 354 ? 24.192 -18.409 43.619 1.00 78.94 354 ASN A O 1
ATOM 2757 N N . LEU A 1 355 ? 22.428 -17.614 44.751 1.00 81.19 355 LEU A N 1
ATOM 2758 C CA . LEU A 1 355 ? 22.868 -18.128 46.056 1.00 81.19 355 LEU A CA 1
ATOM 2759 C C . LEU A 1 355 ? 23.037 -19.661 46.057 1.00 81.19 355 LEU A C 1
ATOM 2761 O O . LEU A 1 355 ? 23.951 -20.195 46.685 1.00 81.19 355 LEU A O 1
ATOM 2765 N N . ARG A 1 356 ? 22.189 -20.389 45.320 1.00 74.44 356 ARG A N 1
ATOM 2766 C CA . ARG A 1 356 ? 22.301 -21.844 45.157 1.00 74.44 356 ARG A CA 1
ATOM 2767 C C . ARG A 1 356 ? 23.558 -22.248 44.389 1.00 74.44 356 ARG A C 1
ATOM 2769 O O . ARG A 1 356 ? 24.216 -23.213 44.784 1.00 74.44 356 ARG A O 1
ATOM 2776 N N . THR A 1 357 ? 23.897 -21.547 43.307 1.00 80.75 357 THR A N 1
ATOM 2777 C CA . THR A 1 357 ? 25.126 -21.815 42.539 1.00 80.75 357 THR A CA 1
ATOM 2778 C C . THR A 1 357 ? 26.380 -21.468 43.343 1.00 80.75 357 THR A C 1
ATOM 2780 O O . THR A 1 357 ? 27.321 -22.263 43.352 1.00 80.75 357 THR A O 1
ATOM 2783 N N . GLU A 1 358 ? 26.360 -20.371 44.107 1.00 84.38 358 GLU A N 1
ATOM 2784 C CA . GLU A 1 358 ? 27.423 -19.998 45.048 1.00 84.38 358 GLU A CA 1
ATOM 2785 C C . GLU A 1 358 ? 27.641 -21.089 46.111 1.00 84.38 358 GLU A C 1
ATOM 2787 O O . GLU A 1 358 ? 28.733 -21.659 46.186 1.00 84.38 358 GLU A O 1
ATOM 2792 N N . LEU A 1 359 ? 26.588 -21.487 46.837 1.00 77.25 359 LEU A N 1
ATOM 2793 C CA . LEU A 1 359 ? 26.647 -22.550 47.850 1.00 77.25 359 LEU A CA 1
ATOM 2794 C C . LEU A 1 359 ? 27.078 -23.906 47.259 1.00 77.25 359 LEU A C 1
ATOM 2796 O O . LEU A 1 359 ? 27.835 -24.651 47.880 1.00 77.25 359 LEU A O 1
ATOM 2800 N N . THR A 1 360 ? 26.645 -24.225 46.035 1.00 78.56 360 THR A N 1
ATOM 2801 C CA . THR A 1 360 ? 27.083 -25.441 45.326 1.00 78.56 360 THR A CA 1
ATOM 2802 C C . THR A 1 360 ? 28.581 -25.387 45.007 1.00 78.56 360 THR A C 1
ATOM 2804 O O . THR A 1 360 ? 29.281 -26.389 45.166 1.00 78.56 360 THR A O 1
ATOM 2807 N N . SER A 1 361 ? 29.101 -24.220 44.612 1.00 81.69 361 SER A N 1
ATOM 2808 C CA . SER A 1 361 ? 30.534 -24.029 44.360 1.00 81.69 361 SER A CA 1
ATOM 2809 C C . SER A 1 361 ? 31.372 -24.133 45.641 1.00 81.69 361 SER A C 1
ATOM 2811 O O . SER A 1 361 ? 32.441 -24.751 45.625 1.00 81.69 361 SER A O 1
ATOM 2813 N N . GLU A 1 362 ? 30.864 -23.631 46.773 1.00 84.19 362 GLU A N 1
ATOM 2814 C CA . GLU A 1 362 ? 31.528 -23.765 48.072 1.00 84.19 362 GLU A CA 1
ATOM 2815 C C . GLU A 1 362 ? 31.543 -25.224 48.550 1.00 84.19 362 GLU A C 1
ATOM 2817 O O . GLU A 1 362 ? 32.587 -25.710 48.990 1.00 84.19 362 GLU A O 1
ATOM 2822 N N . LEU A 1 363 ? 30.441 -25.965 48.379 1.00 78.19 363 LEU A N 1
ATOM 2823 C CA . LEU A 1 363 ? 30.387 -27.402 48.670 1.00 78.19 363 LEU A CA 1
ATOM 2824 C C . LEU A 1 363 ? 31.384 -28.204 47.817 1.00 78.19 363 LEU A C 1
ATOM 2826 O O . LEU A 1 363 ? 32.087 -29.061 48.355 1.00 78.19 363 LEU A O 1
ATOM 2830 N N . MET A 1 364 ? 31.525 -27.898 46.522 1.00 78.81 364 MET A N 1
ATOM 2831 C CA . MET A 1 364 ? 32.563 -28.509 45.676 1.00 78.81 364 MET A CA 1
ATOM 2832 C C . MET A 1 364 ? 33.977 -28.160 46.165 1.00 78.81 364 MET A C 1
ATOM 2834 O O . MET A 1 364 ? 34.839 -29.036 46.263 1.00 78.81 364 MET A O 1
ATOM 2838 N N . ALA A 1 365 ? 34.228 -26.898 46.526 1.00 83.44 365 ALA A N 1
ATOM 2839 C CA . ALA A 1 365 ? 35.513 -26.466 47.072 1.00 83.44 365 ALA A CA 1
ATOM 2840 C C . ALA A 1 365 ? 35.832 -27.121 48.431 1.00 83.44 365 ALA A C 1
ATOM 2842 O O . ALA A 1 365 ? 36.998 -27.402 48.720 1.00 83.44 365 ALA A O 1
ATOM 2843 N N . LEU A 1 366 ? 34.818 -27.389 49.258 1.00 81.88 366 LEU A N 1
ATOM 2844 C CA . LEU A 1 366 ? 34.954 -28.090 50.533 1.00 81.88 366 LEU A CA 1
ATOM 2845 C C . LEU A 1 366 ? 35.198 -29.593 50.336 1.00 81.88 366 LEU A C 1
ATOM 2847 O O . LEU A 1 366 ? 36.081 -30.140 50.996 1.00 81.88 366 LEU A O 1
ATOM 2851 N N . ASN A 1 367 ? 34.509 -30.244 49.391 1.00 77.25 367 ASN A N 1
ATOM 2852 C CA . ASN A 1 367 ? 34.751 -31.652 49.063 1.00 77.25 367 ASN A CA 1
ATOM 2853 C C . ASN A 1 367 ? 36.178 -31.862 48.535 1.00 77.25 367 ASN A C 1
ATOM 2855 O O . ASN A 1 367 ? 36.900 -32.714 49.041 1.00 77.25 367 ASN A O 1
ATOM 2859 N N . ASN A 1 368 ? 36.644 -31.005 47.621 1.00 80.94 368 ASN A N 1
ATOM 2860 C CA . ASN A 1 368 ? 38.020 -31.052 47.114 1.00 80.94 368 ASN A CA 1
ATOM 2861 C C . ASN A 1 368 ? 39.072 -30.890 48.237 1.00 80.94 368 ASN A C 1
ATOM 2863 O O . ASN A 1 368 ? 40.127 -31.529 48.205 1.00 80.94 368 ASN A O 1
ATOM 2867 N N . LYS A 1 369 ? 38.792 -30.067 49.263 1.00 81.44 369 LYS A N 1
ATOM 2868 C CA . LYS A 1 369 ? 39.636 -29.957 50.471 1.00 81.44 369 LYS A CA 1
ATOM 2869 C C . LYS A 1 369 ? 39.576 -31.226 51.330 1.00 81.44 369 LYS A C 1
ATOM 2871 O O . LYS A 1 369 ? 40.608 -31.632 51.866 1.00 81.44 369 LYS A O 1
ATOM 2876 N N . TYR A 1 370 ? 38.403 -31.847 51.462 1.00 76.62 370 TYR A N 1
ATOM 2877 C CA . TYR A 1 370 ? 38.219 -33.102 52.193 1.00 76.62 370 TYR A CA 1
ATOM 2878 C C . TYR A 1 370 ? 38.971 -34.261 51.523 1.00 76.62 370 TYR A C 1
ATOM 2880 O O . TYR A 1 370 ? 39.754 -34.933 52.191 1.00 76.62 370 TYR A O 1
ATOM 2888 N N . ASP A 1 371 ? 38.844 -34.432 50.206 1.00 79.69 371 ASP A N 1
ATOM 2889 C CA . ASP A 1 371 ? 39.549 -35.469 49.443 1.00 79.69 371 ASP A CA 1
ATOM 2890 C C . ASP A 1 371 ? 41.074 -35.312 49.548 1.00 79.69 371 ASP A C 1
ATOM 2892 O O . ASP A 1 371 ? 41.798 -36.283 49.789 1.00 79.69 371 ASP A O 1
ATOM 2896 N N . ALA A 1 372 ? 41.579 -34.075 49.471 1.00 78.88 372 ALA A N 1
ATOM 2897 C CA . ALA A 1 372 ? 42.991 -33.778 49.708 1.00 78.88 372 ALA A CA 1
ATOM 2898 C C . ALA A 1 372 ? 43.440 -34.147 51.140 1.00 78.88 372 ALA A C 1
ATOM 2900 O O . ALA A 1 372 ? 44.557 -34.638 51.337 1.00 78.88 372 ALA A O 1
ATOM 2901 N N . LEU A 1 373 ? 42.574 -33.964 52.144 1.00 79.31 373 LEU A N 1
ATOM 2902 C CA . LEU A 1 373 ? 42.838 -34.352 53.532 1.00 79.31 373 LEU A CA 1
ATOM 2903 C C . LEU A 1 373 ? 42.814 -35.880 53.720 1.00 79.31 373 LEU A C 1
ATOM 2905 O O . LEU A 1 373 ? 43.682 -36.423 54.406 1.00 79.31 373 LEU A O 1
ATOM 2909 N N . VAL A 1 374 ? 41.883 -36.587 53.072 1.00 79.00 374 VAL A N 1
ATOM 2910 C CA . VAL A 1 374 ? 41.807 -38.060 53.054 1.00 79.00 374 VAL A CA 1
ATOM 2911 C C . VAL A 1 374 ? 43.041 -38.660 52.378 1.00 79.00 374 VAL A C 1
ATOM 2913 O O . VAL A 1 374 ? 43.648 -39.589 52.919 1.00 79.00 374 VAL A O 1
ATOM 2916 N N . MET A 1 375 ? 43.485 -38.096 51.253 1.00 77.88 375 MET A N 1
ATOM 2917 C CA . MET A 1 375 ? 44.729 -38.494 50.586 1.00 77.88 375 MET A CA 1
ATOM 2918 C C . MET A 1 375 ? 45.953 -38.268 51.485 1.00 77.88 375 MET A C 1
ATOM 2920 O O . MET A 1 375 ? 46.791 -39.165 51.618 1.00 77.88 375 MET A O 1
ATOM 2924 N N . LYS A 1 376 ? 46.026 -37.125 52.180 1.00 82.38 376 LYS A N 1
ATOM 2925 C CA . LYS A 1 376 ? 47.100 -36.820 53.140 1.00 82.38 376 LYS A CA 1
ATOM 2926 C C . LYS A 1 376 ? 47.110 -37.785 54.335 1.00 82.38 376 LYS A C 1
ATOM 2928 O O . LYS A 1 376 ? 48.173 -38.291 54.690 1.00 82.38 376 LYS A O 1
ATOM 2933 N N . ASN A 1 377 ? 45.950 -38.104 54.910 1.00 75.25 377 ASN A N 1
ATOM 2934 C CA . ASN A 1 377 ? 45.824 -39.109 55.975 1.00 75.25 377 ASN A CA 1
ATOM 2935 C C . ASN A 1 377 ? 46.186 -40.519 55.482 1.00 75.25 377 ASN A C 1
ATOM 2937 O O . ASN A 1 377 ? 46.855 -41.270 56.187 1.00 75.25 377 ASN A O 1
ATOM 2941 N N . THR A 1 378 ? 45.825 -40.871 54.246 1.00 80.06 378 THR A N 1
ATOM 2942 C CA . THR A 1 378 ? 46.200 -42.155 53.629 1.00 80.06 378 THR A CA 1
ATOM 2943 C C . THR A 1 378 ? 47.715 -42.262 53.428 1.00 80.06 378 THR A C 1
ATOM 2945 O O . THR A 1 378 ? 48.303 -43.318 53.666 1.00 80.06 378 THR A O 1
ATOM 2948 N N . GLN A 1 379 ? 48.376 -41.168 53.037 1.00 81.75 379 GLN A N 1
ATOM 2949 C CA . GLN A 1 379 ? 49.835 -41.096 52.948 1.00 81.75 379 GLN A CA 1
ATOM 2950 C C . GLN A 1 379 ? 50.500 -41.205 54.331 1.00 81.75 379 GLN A C 1
ATOM 2952 O O . GLN A 1 379 ? 51.474 -41.944 54.476 1.00 81.75 379 GLN A O 1
ATOM 2957 N N . LEU A 1 380 ? 49.951 -40.532 55.347 1.00 84.69 380 LEU A N 1
ATOM 2958 C CA . LEU A 1 380 ? 50.447 -40.590 56.724 1.00 84.69 380 LEU A CA 1
ATOM 2959 C C . LEU A 1 380 ? 50.300 -41.998 57.328 1.00 84.69 380 LEU A C 1
ATOM 2961 O O . LEU A 1 380 ? 51.248 -42.510 57.916 1.00 84.69 380 LEU A O 1
ATOM 2965 N N . ASN A 1 381 ? 49.173 -42.679 57.099 1.00 77.62 381 ASN A N 1
ATOM 2966 C CA . ASN A 1 381 ? 48.974 -44.066 57.533 1.00 77.62 381 ASN A CA 1
ATOM 2967 C C . ASN A 1 381 ? 49.959 -45.036 56.861 1.00 77.62 381 ASN A C 1
ATOM 2969 O O . ASN A 1 381 ? 50.467 -45.936 57.524 1.00 77.62 381 ASN A O 1
ATOM 2973 N N . LYS A 1 382 ? 50.301 -44.837 55.578 1.00 82.12 382 LYS A N 1
ATOM 2974 C CA . LYS A 1 382 ? 51.357 -45.623 54.906 1.00 82.12 382 LYS A CA 1
ATOM 2975 C C . LYS A 1 382 ? 52.740 -45.382 55.523 1.00 82.12 382 LYS A C 1
ATOM 2977 O O . LYS A 1 382 ? 53.513 -46.325 55.672 1.00 82.12 382 LYS A O 1
ATOM 2982 N N . GLN A 1 383 ? 53.050 -44.143 55.916 1.00 82.62 383 GLN A N 1
ATOM 2983 C CA . GLN A 1 383 ? 54.281 -43.837 56.655 1.00 82.62 383 GLN A CA 1
ATOM 2984 C C . GLN A 1 383 ? 54.286 -44.516 58.032 1.00 82.62 383 GLN A C 1
ATOM 2986 O O . GLN A 1 383 ? 55.287 -45.133 58.394 1.00 82.62 383 GLN A O 1
ATOM 2991 N N . LEU A 1 384 ? 53.167 -44.476 58.758 1.00 84.25 384 LEU A N 1
ATOM 2992 C CA . LEU A 1 384 ? 53.029 -45.093 60.078 1.00 84.25 384 LEU A CA 1
ATOM 2993 C C . LEU A 1 384 ? 53.175 -46.625 60.004 1.00 84.25 384 LEU A C 1
ATOM 2995 O O . LEU A 1 384 ? 54.030 -47.176 60.687 1.00 84.25 384 LEU A O 1
ATOM 2999 N N . GLN A 1 385 ? 52.501 -47.290 59.057 1.00 80.88 385 GLN A N 1
ATOM 3000 C CA . GLN A 1 385 ? 52.688 -48.723 58.777 1.00 80.88 385 GLN A CA 1
ATOM 3001 C C . GLN A 1 385 ? 54.142 -49.087 58.427 1.00 80.88 385 GLN A C 1
ATOM 3003 O O . GLN A 1 385 ? 54.628 -50.146 58.823 1.00 80.88 385 GLN A O 1
ATOM 3008 N N . SER A 1 386 ? 54.867 -48.219 57.706 1.00 80.69 386 SER A N 1
ATOM 3009 C CA . SER A 1 386 ? 56.290 -48.457 57.417 1.00 80.69 386 SER A CA 1
ATOM 3010 C C . SER A 1 386 ? 57.170 -48.374 58.672 1.00 80.69 386 SER A C 1
ATOM 3012 O O . SER A 1 386 ? 58.127 -49.137 58.797 1.00 80.69 386 SER A O 1
ATOM 3014 N N . LYS A 1 387 ? 56.814 -47.507 59.632 1.00 84.12 387 LYS A N 1
ATOM 3015 C CA . LYS A 1 387 ? 57.499 -47.384 60.927 1.00 84.12 387 LYS A CA 1
ATOM 3016 C C . LYS A 1 387 ? 57.156 -48.539 61.863 1.00 84.12 387 LYS A C 1
ATOM 3018 O O . LYS A 1 387 ? 58.065 -49.075 62.491 1.00 84.12 387 LYS A O 1
ATOM 3023 N N . ASP A 1 388 ? 55.906 -48.994 61.882 1.00 82.94 388 ASP A N 1
ATOM 3024 C CA . ASP A 1 388 ? 55.509 -50.203 62.610 1.00 82.94 388 ASP A CA 1
ATOM 3025 C C . ASP A 1 388 ? 56.251 -51.439 62.084 1.00 82.94 388 ASP A C 1
ATOM 3027 O O . ASP A 1 388 ? 56.717 -52.257 62.872 1.00 82.94 388 ASP A O 1
ATOM 3031 N N . LEU A 1 389 ? 56.452 -51.559 60.765 1.00 79.62 389 LEU A N 1
ATOM 3032 C CA . LEU A 1 389 ? 57.212 -52.666 60.177 1.00 79.62 389 LEU A CA 1
ATOM 3033 C C . LEU A 1 389 ? 58.703 -52.641 60.572 1.00 79.62 389 LEU A C 1
ATOM 3035 O O . LEU A 1 389 ? 59.286 -53.695 60.839 1.00 79.62 389 LEU A O 1
ATOM 3039 N N . GLU A 1 390 ? 59.323 -51.460 60.665 1.00 80.06 390 GLU A N 1
ATOM 3040 C CA . GLU A 1 390 ? 60.665 -51.308 61.250 1.00 80.06 390 GLU A CA 1
ATOM 3041 C C . GLU A 1 390 ? 60.686 -51.706 62.739 1.00 80.06 390 GLU A C 1
ATOM 3043 O O . GLU A 1 390 ? 61.607 -52.398 63.178 1.00 80.06 390 GLU A O 1
ATOM 3048 N N . LEU A 1 391 ? 59.655 -51.333 63.507 1.00 82.19 391 LEU A N 1
ATOM 3049 C CA . LEU A 1 391 ? 59.501 -51.659 64.931 1.00 82.19 391 LEU A CA 1
ATOM 3050 C C . LEU A 1 391 ? 59.293 -53.162 65.180 1.00 82.19 391 LEU A C 1
ATOM 3052 O O . LEU A 1 391 ? 59.902 -53.733 66.089 1.00 82.19 391 LEU A O 1
ATOM 3056 N N . VAL A 1 392 ? 58.494 -53.831 64.345 1.00 79.62 392 VAL A N 1
ATOM 3057 C CA . VAL A 1 392 ? 58.321 -55.293 64.341 1.00 79.62 392 VAL A CA 1
ATOM 3058 C C . VAL A 1 392 ? 59.640 -55.983 63.992 1.00 79.62 392 VAL A C 1
ATOM 3060 O O . VAL A 1 392 ? 60.026 -56.949 64.645 1.00 79.62 392 VAL A O 1
ATOM 3063 N N . ARG A 1 393 ? 60.402 -55.457 63.025 1.00 74.75 393 ARG A N 1
ATOM 3064 C CA . ARG A 1 393 ? 61.724 -56.000 62.676 1.00 74.75 393 ARG A CA 1
ATOM 3065 C C . ARG A 1 393 ? 62.741 -55.843 63.815 1.00 74.75 393 ARG A C 1
ATOM 3067 O O . ARG A 1 393 ? 63.503 -56.772 64.076 1.00 74.75 393 ARG A O 1
ATOM 3074 N N . LEU A 1 394 ? 62.736 -54.705 64.512 1.00 80.00 394 LEU A N 1
ATOM 3075 C CA . LEU A 1 394 ? 63.587 -54.442 65.681 1.00 80.00 394 LEU A CA 1
ATOM 3076 C C . LEU A 1 394 ? 63.212 -55.307 66.894 1.00 80.00 394 LEU A C 1
ATOM 3078 O O . LEU A 1 394 ? 64.097 -55.830 67.571 1.00 80.00 394 LEU A O 1
ATOM 3082 N N . SER A 1 395 ? 61.918 -55.491 67.163 1.00 77.31 395 SER A N 1
ATOM 3083 C CA . SER A 1 395 ? 61.446 -56.342 68.263 1.00 77.31 395 SER A CA 1
ATOM 3084 C C . SER A 1 395 ? 61.686 -57.827 67.990 1.00 77.31 395 SER A C 1
ATOM 3086 O O . SER A 1 395 ? 62.212 -58.504 68.870 1.00 77.31 395 SER A O 1
ATOM 3088 N N . ALA A 1 396 ? 61.457 -58.314 66.767 1.00 74.62 396 ALA A N 1
ATOM 3089 C CA . ALA A 1 396 ? 61.827 -59.674 66.368 1.00 74.62 396 ALA A CA 1
ATOM 3090 C C . ALA A 1 396 ? 63.346 -59.925 66.473 1.00 74.62 396 ALA A C 1
ATOM 3092 O O . ALA A 1 396 ? 63.767 -60.993 66.913 1.00 74.62 396 ALA A O 1
ATOM 3093 N N . TYR A 1 397 ? 64.181 -58.932 66.136 1.00 73.44 397 TYR A N 1
ATOM 3094 C CA . TYR A 1 397 ? 65.633 -59.017 66.333 1.00 73.44 397 TYR A CA 1
ATOM 3095 C C . TYR A 1 397 ? 66.007 -59.094 67.824 1.00 73.44 397 TYR A C 1
ATOM 3097 O O . TYR A 1 397 ? 66.805 -59.942 68.221 1.00 73.44 397 TYR A O 1
ATOM 3105 N N . LYS A 1 398 ? 65.384 -58.262 68.671 1.00 81.25 398 LYS A N 1
ATOM 3106 C CA . LYS A 1 398 ? 65.555 -58.306 70.134 1.00 81.25 398 LYS A CA 1
ATOM 3107 C C . LYS A 1 398 ? 65.110 -59.649 70.725 1.00 81.25 398 LYS A C 1
ATOM 3109 O O . LYS A 1 398 ? 65.786 -60.179 71.602 1.00 81.25 398 LYS A O 1
ATOM 3114 N N . GLU A 1 399 ? 63.996 -60.207 70.262 1.00 76.56 399 GLU A N 1
ATOM 3115 C CA . GLU A 1 399 ? 63.483 -61.480 70.770 1.00 76.56 399 GLU A CA 1
ATOM 3116 C C . GLU A 1 399 ? 64.325 -62.676 70.304 1.00 76.56 399 GLU A C 1
ATOM 3118 O O . GLU A 1 399 ? 64.568 -63.589 71.090 1.00 76.56 399 GLU A O 1
ATOM 3123 N N . ALA A 1 400 ? 64.877 -62.639 69.087 1.00 72.44 400 ALA A N 1
ATOM 3124 C CA . ALA A 1 400 ? 65.856 -63.629 68.639 1.00 72.44 400 ALA A CA 1
ATOM 3125 C C . ALA A 1 400 ? 67.107 -63.659 69.542 1.00 72.44 400 ALA A C 1
ATOM 3127 O O . ALA A 1 400 ? 67.578 -64.742 69.891 1.00 72.44 400 ALA A O 1
ATOM 3128 N N . VAL A 1 401 ? 67.601 -62.493 69.984 1.00 71.38 401 VAL A N 1
ATOM 3129 C CA . VAL A 1 401 ? 68.685 -62.398 70.983 1.00 71.38 401 VAL A CA 1
ATOM 3130 C C . VAL A 1 401 ? 68.242 -62.985 72.330 1.00 71.38 401 VAL A C 1
ATOM 3132 O O . VAL A 1 401 ? 68.910 -63.876 72.857 1.00 71.38 401 VAL A O 1
ATOM 3135 N N . LEU A 1 402 ? 67.074 -62.583 72.845 1.00 74.00 402 LEU A N 1
ATOM 3136 C CA . LEU A 1 402 ? 66.537 -63.088 74.119 1.00 74.00 402 LEU A CA 1
ATOM 3137 C C . LEU A 1 402 ? 66.284 -64.607 74.117 1.00 74.00 402 LEU A C 1
ATOM 3139 O O . LEU A 1 402 ? 66.420 -65.245 75.159 1.00 74.00 402 LEU A O 1
ATOM 3143 N N . GLN A 1 403 ? 65.950 -65.225 72.979 1.00 71.56 403 GLN A N 1
ATOM 3144 C CA . GLN A 1 403 ? 65.807 -66.685 72.888 1.00 71.56 403 GLN A CA 1
ATOM 3145 C C . GLN A 1 403 ? 67.154 -67.427 72.904 1.00 71.56 403 GLN A C 1
ATOM 3147 O O . GLN A 1 403 ? 67.209 -68.566 73.377 1.00 71.56 403 GLN A O 1
ATOM 3152 N N . VAL A 1 404 ? 68.242 -66.808 72.431 1.00 66.75 404 VAL A N 1
ATOM 3153 C CA . VAL A 1 404 ? 69.603 -67.354 72.586 1.00 66.75 404 VAL A CA 1
ATOM 3154 C C . VAL A 1 404 ? 70.024 -67.298 74.059 1.00 66.75 404 VAL A C 1
ATOM 3156 O O . VAL A 1 404 ? 70.449 -68.314 74.611 1.00 66.75 404 VAL A O 1
ATOM 3159 N N . GLU A 1 405 ? 69.814 -66.161 74.725 1.00 67.12 405 GLU A N 1
ATOM 3160 C CA . GLU A 1 405 ? 70.089 -65.989 76.161 1.00 67.12 405 GLU A CA 1
ATOM 3161 C C . GLU A 1 405 ? 69.218 -66.916 77.033 1.00 67.12 405 GLU A C 1
ATOM 3163 O O . GLU A 1 405 ? 69.713 -67.590 77.939 1.00 67.12 405 GLU A O 1
ATOM 3168 N N . GLY A 1 406 ? 67.923 -67.022 76.722 1.00 67.06 406 GLY A N 1
ATOM 3169 C CA . GLY A 1 406 ? 66.957 -67.838 77.459 1.00 67.06 406 GLY A CA 1
ATOM 3170 C C . GLY A 1 406 ? 67.245 -69.340 77.402 1.00 67.06 406 GLY A C 1
ATOM 3171 O O . GLY A 1 406 ? 67.091 -70.030 78.412 1.00 67.06 406 GLY A O 1
ATOM 3172 N N . LYS A 1 407 ? 67.735 -69.856 76.263 1.00 63.78 407 LYS A N 1
ATOM 3173 C CA . LYS A 1 407 ? 68.238 -71.240 76.172 1.00 63.78 407 LYS A CA 1
ATOM 3174 C C . LYS A 1 407 ? 69.432 -71.456 77.101 1.00 63.78 407 LYS A C 1
ATOM 3176 O O . LYS A 1 407 ? 69.457 -72.444 77.831 1.00 63.78 407 LYS A O 1
ATOM 3181 N N . HIS A 1 408 ? 70.360 -70.501 77.135 1.00 56.44 408 HIS A N 1
ATOM 3182 C CA . HIS A 1 408 ? 71.557 -70.576 77.970 1.00 56.44 408 HIS A CA 1
ATOM 3183 C C . HIS A 1 408 ? 71.234 -70.570 79.479 1.00 56.44 408 HIS A C 1
ATOM 3185 O O . HIS A 1 408 ? 71.903 -71.247 80.262 1.00 56.44 408 HIS A O 1
ATOM 3191 N N . ALA A 1 409 ? 70.176 -69.859 79.888 1.00 59.03 409 ALA A N 1
ATOM 3192 C CA . ALA A 1 409 ? 69.677 -69.842 81.266 1.00 59.03 409 ALA A CA 1
ATOM 3193 C C . ALA A 1 409 ? 68.855 -71.096 81.645 1.00 59.03 409 ALA A C 1
ATOM 3195 O O . ALA A 1 409 ? 68.882 -71.533 82.800 1.00 59.03 409 ALA A O 1
ATOM 3196 N N . ALA A 1 410 ? 68.135 -71.702 80.693 1.00 59.66 410 ALA A N 1
ATOM 3197 C CA . ALA A 1 410 ? 67.305 -72.883 80.946 1.00 59.66 410 ALA A CA 1
ATOM 3198 C C . ALA A 1 410 ? 68.131 -74.106 81.390 1.00 59.66 410 ALA A C 1
ATOM 3200 O O . ALA A 1 410 ? 67.713 -74.832 82.296 1.00 59.66 410 ALA A O 1
ATOM 3201 N N . GLU A 1 411 ? 69.323 -74.296 80.815 1.00 57.22 411 GLU A N 1
ATOM 3202 C CA . GLU A 1 411 ? 70.262 -75.354 81.216 1.00 57.22 411 GLU A CA 1
ATOM 3203 C C . GLU A 1 411 ? 70.725 -75.186 82.675 1.00 57.22 411 GLU A C 1
ATOM 3205 O O . GLU A 1 411 ? 70.728 -76.148 83.447 1.00 57.22 411 GLU A O 1
ATOM 3210 N N . GLN A 1 412 ? 71.020 -73.950 83.098 1.00 59.25 412 GLN A N 1
ATOM 3211 C CA . GLN A 1 412 ? 71.421 -73.640 84.478 1.00 59.25 412 GLN A CA 1
ATOM 3212 C C . GLN A 1 412 ? 70.286 -73.899 85.486 1.00 59.25 412 GLN A C 1
ATOM 3214 O O . GLN A 1 412 ? 70.510 -74.455 86.565 1.00 59.25 412 GLN A O 1
ATOM 3219 N N . ALA A 1 413 ? 69.045 -73.545 85.136 1.00 58.44 413 ALA A N 1
ATOM 3220 C CA . ALA A 1 413 ? 67.885 -73.727 86.011 1.00 58.44 413 ALA A CA 1
ATOM 3221 C C . ALA A 1 413 ? 67.530 -75.209 86.259 1.00 58.44 413 ALA A C 1
ATOM 3223 O O . ALA A 1 413 ? 66.988 -75.554 87.318 1.00 58.44 413 ALA A O 1
ATOM 3224 N N . LEU A 1 414 ? 67.841 -76.096 85.308 1.00 61.81 414 LEU A N 1
ATOM 3225 C CA . LEU A 1 414 ? 67.557 -77.530 85.407 1.00 61.81 414 LEU A CA 1
ATOM 3226 C C . LEU A 1 414 ? 68.433 -78.204 86.483 1.00 61.81 414 LEU A C 1
ATOM 3228 O O . LEU A 1 414 ? 67.929 -79.011 87.267 1.00 61.81 414 LEU A O 1
ATOM 3232 N N . ALA A 1 415 ? 69.696 -77.782 86.612 1.00 55.03 415 ALA A N 1
ATOM 3233 C CA . ALA A 1 415 ? 70.601 -78.235 87.672 1.00 55.03 415 ALA A CA 1
ATOM 3234 C C . ALA A 1 415 ? 70.102 -77.871 89.087 1.00 55.03 415 ALA A C 1
ATOM 3236 O O . ALA A 1 415 ? 70.231 -78.663 90.022 1.00 55.03 415 ALA A O 1
ATOM 3237 N N . LEU A 1 416 ? 69.478 -76.698 89.258 1.00 60.53 416 LEU A N 1
ATOM 3238 C CA . LEU A 1 416 ? 68.995 -76.226 90.562 1.00 60.53 416 LEU A CA 1
ATOM 3239 C C . LEU A 1 416 ? 67.746 -76.979 91.055 1.00 60.53 416 LEU A C 1
ATOM 3241 O O . LEU A 1 416 ? 67.649 -77.303 92.243 1.00 60.53 416 LEU A O 1
ATOM 3245 N N . LYS A 1 417 ? 66.803 -77.318 90.163 1.00 61.16 417 LYS A N 1
ATOM 3246 C CA . LYS A 1 417 ? 65.558 -78.017 90.548 1.00 61.16 417 LYS A CA 1
ATOM 3247 C C . LYS A 1 417 ? 65.789 -79.431 91.098 1.00 61.16 417 LYS A C 1
ATOM 3249 O O . LYS A 1 417 ? 64.984 -79.899 91.904 1.00 61.16 417 LYS A O 1
ATOM 3254 N N . ALA A 1 418 ? 66.898 -80.083 90.741 1.00 57.53 418 ALA A N 1
ATOM 3255 C CA . ALA A 1 418 ? 67.282 -81.384 91.294 1.00 57.53 418 ALA A CA 1
ATOM 3256 C C . ALA A 1 418 ? 67.541 -81.346 92.816 1.00 57.53 418 ALA A C 1
ATOM 3258 O O . ALA A 1 418 ? 67.292 -82.334 93.511 1.00 57.53 418 ALA A O 1
ATOM 3259 N N . ASN A 1 419 ? 67.993 -80.205 93.352 1.00 57.31 419 ASN A N 1
ATOM 3260 C CA . ASN A 1 419 ? 68.295 -80.055 94.777 1.00 57.31 419 ASN A CA 1
ATOM 3261 C C . ASN A 1 419 ? 67.034 -79.808 95.620 1.00 57.31 419 ASN A C 1
ATOM 3263 O O . ASN A 1 419 ? 66.846 -80.463 96.646 1.00 57.31 419 ASN A O 1
ATOM 3267 N N . ALA A 1 420 ? 66.134 -78.931 95.160 1.00 59.34 420 ALA A N 1
ATOM 3268 C CA . ALA A 1 420 ? 64.948 -78.511 95.916 1.00 59.34 420 ALA A CA 1
ATOM 3269 C C . ALA A 1 420 ? 63.977 -79.661 96.257 1.00 59.34 420 ALA A C 1
ATOM 3271 O O . ALA A 1 420 ? 63.329 -79.639 97.306 1.00 59.34 420 ALA A O 1
ATOM 3272 N N . LYS A 1 421 ? 63.899 -80.709 95.418 1.00 64.19 421 LYS A N 1
ATOM 3273 C CA . LYS A 1 421 ? 63.004 -81.861 95.652 1.00 64.19 421 LYS A CA 1
ATOM 3274 C C . LYS A 1 421 ? 63.262 -82.559 96.999 1.00 64.19 421 LYS A C 1
ATOM 3276 O O . LYS A 1 421 ? 62.320 -83.068 97.598 1.00 64.19 421 LYS A O 1
ATOM 3281 N N . LYS A 1 422 ? 64.503 -82.539 97.503 1.00 58.50 422 LYS A N 1
ATOM 3282 C CA . LYS A 1 422 ? 64.901 -83.190 98.767 1.00 58.50 422 LYS A CA 1
ATOM 3283 C C . LYS A 1 422 ? 64.363 -82.501 100.030 1.00 58.50 422 LYS A C 1
ATOM 3285 O O . LYS A 1 422 ? 64.434 -83.081 101.110 1.00 58.50 422 LYS A O 1
ATOM 3290 N N . GLU A 1 423 ? 63.863 -81.269 99.929 1.00 60.12 423 GLU A N 1
ATOM 3291 C CA . GLU A 1 423 ? 63.487 -80.468 101.101 1.00 60.12 423 GLU A CA 1
ATOM 3292 C C . GLU A 1 423 ? 61.986 -80.550 101.441 1.00 60.12 423 GLU A C 1
ATOM 3294 O O . GLU A 1 423 ? 61.605 -80.509 102.613 1.00 60.12 423 GLU A O 1
ATOM 3299 N N . ALA A 1 424 ? 61.125 -80.725 100.433 1.00 58.75 424 ALA A N 1
ATOM 3300 C CA . ALA A 1 424 ? 59.668 -80.693 100.596 1.00 58.75 424 ALA A CA 1
ATOM 3301 C C . ALA A 1 424 ? 59.116 -81.829 101.481 1.00 58.75 424 ALA A C 1
ATOM 3303 O O . ALA A 1 424 ? 58.218 -81.601 102.296 1.00 58.75 424 ALA A O 1
ATOM 3304 N N . GLU A 1 425 ? 59.684 -83.035 101.378 1.00 60.41 425 GLU A N 1
ATOM 3305 C CA . GLU A 1 425 ? 59.229 -84.240 102.095 1.00 60.41 425 GLU A CA 1
ATOM 3306 C C . GLU A 1 425 ? 59.269 -84.086 103.628 1.00 60.41 425 GLU A C 1
ATOM 3308 O O . GLU A 1 425 ? 58.493 -84.724 104.343 1.00 60.41 425 GLU A O 1
ATOM 3313 N N . ARG A 1 426 ? 60.115 -83.185 104.154 1.00 59.97 426 ARG A N 1
ATOM 3314 C CA . ARG A 1 426 ? 60.190 -82.890 105.594 1.00 59.97 426 ARG A CA 1
ATOM 3315 C C . ARG A 1 426 ? 58.957 -82.157 106.131 1.00 59.97 426 ARG A C 1
ATOM 3317 O O . ARG A 1 426 ? 58.606 -82.363 107.289 1.00 59.97 426 ARG A O 1
ATOM 3324 N N . LYS A 1 427 ? 58.295 -81.315 105.328 1.00 65.38 427 LYS A N 1
ATOM 3325 C CA . LYS A 1 427 ? 57.199 -80.446 105.809 1.00 65.38 427 LYS A CA 1
ATOM 3326 C C . LYS A 1 427 ? 55.862 -81.180 105.958 1.00 65.38 427 LYS A C 1
ATOM 3328 O O . LYS A 1 427 ? 55.078 -80.828 106.833 1.00 65.38 427 LYS A O 1
ATOM 3333 N N . VAL A 1 428 ? 55.624 -82.230 105.168 1.00 64.12 428 VAL A N 1
ATOM 3334 C CA . VAL A 1 428 ? 54.338 -82.958 105.131 1.00 64.12 428 VAL A CA 1
ATOM 3335 C C . VAL A 1 428 ? 53.985 -83.604 106.479 1.00 64.12 428 VAL A C 1
ATOM 3337 O O . VAL A 1 428 ? 52.820 -83.611 106.870 1.00 64.12 428 VAL A O 1
ATOM 3340 N N . LYS A 1 429 ? 54.976 -84.097 107.236 1.00 59.12 429 LYS A N 1
ATOM 3341 C CA . LYS A 1 429 ? 54.733 -84.792 108.515 1.00 59.12 429 LYS A CA 1
ATOM 3342 C C . LYS A 1 429 ? 54.189 -83.888 109.630 1.00 59.12 429 LYS A C 1
ATOM 3344 O O . LYS A 1 429 ? 53.484 -84.386 110.499 1.00 59.12 429 LYS A O 1
ATOM 3349 N N . ALA A 1 430 ? 54.473 -82.584 109.602 1.00 61.09 430 ALA A N 1
ATOM 3350 C CA . ALA A 1 430 ? 54.115 -81.665 110.689 1.00 61.09 430 ALA A CA 1
ATOM 3351 C C . ALA A 1 430 ? 52.623 -81.273 110.720 1.00 61.09 430 ALA A C 1
ATOM 3353 O O . ALA A 1 430 ? 52.116 -80.853 111.756 1.00 61.09 430 ALA A O 1
ATOM 3354 N N . ALA A 1 431 ? 51.899 -81.404 109.603 1.00 59.94 431 ALA A N 1
ATOM 3355 C CA . ALA A 1 431 ? 50.492 -80.999 109.528 1.00 59.94 431 ALA A CA 1
ATOM 3356 C C . ALA A 1 431 ? 49.532 -81.982 110.232 1.00 59.94 431 ALA A C 1
ATOM 3358 O O . ALA A 1 431 ? 48.463 -81.579 110.691 1.00 59.94 431 ALA A O 1
ATOM 3359 N N . ALA A 1 432 ? 49.909 -83.262 110.331 1.00 60.22 432 ALA A N 1
ATOM 3360 C CA . ALA A 1 432 ? 49.011 -84.342 110.744 1.00 60.22 432 ALA A CA 1
ATOM 3361 C C . ALA A 1 432 ? 48.609 -84.306 112.232 1.00 60.22 432 ALA A C 1
ATOM 3363 O O . ALA A 1 432 ? 47.535 -84.790 112.584 1.00 60.22 432 ALA A O 1
ATOM 3364 N N . GLU A 1 433 ? 49.432 -83.731 113.115 1.00 59.44 433 GLU A N 1
ATOM 3365 C CA . GLU A 1 433 ? 49.136 -83.704 114.556 1.00 59.44 433 GLU A CA 1
ATOM 3366 C C . GLU A 1 433 ? 48.051 -82.684 114.931 1.00 59.44 433 GLU A C 1
ATOM 3368 O O . GLU A 1 433 ? 47.284 -82.917 115.868 1.00 59.44 433 GLU A O 1
ATOM 3373 N N . LYS A 1 434 ? 47.947 -81.563 114.199 1.00 61.81 434 LYS A N 1
ATOM 3374 C CA . LYS A 1 434 ? 47.069 -80.446 114.588 1.00 61.81 434 LYS A CA 1
ATOM 3375 C C . LYS A 1 434 ? 45.581 -80.814 114.531 1.00 61.81 434 LYS A C 1
ATOM 3377 O O . LYS A 1 434 ? 44.835 -80.455 115.437 1.00 61.81 434 LYS A O 1
ATOM 3382 N N . ALA A 1 435 ? 45.173 -81.591 113.526 1.00 60.56 435 ALA A N 1
ATOM 3383 C CA . ALA A 1 435 ? 43.780 -82.002 113.321 1.00 60.56 435 ALA A CA 1
ATOM 3384 C C . ALA A 1 435 ? 43.209 -82.885 114.454 1.00 60.56 435 ALA A C 1
ATOM 3386 O O . ALA A 1 435 ? 41.999 -83.071 114.549 1.00 60.56 435 ALA A O 1
ATOM 3387 N N . LYS A 1 436 ? 44.058 -83.435 115.334 1.00 60.19 436 LYS A N 1
ATOM 3388 C CA . LYS A 1 436 ? 43.652 -84.433 116.335 1.00 60.19 436 LYS A CA 1
ATOM 3389 C C . LYS A 1 436 ? 43.021 -83.849 117.611 1.00 60.19 436 LYS A C 1
ATOM 3391 O O . LYS A 1 436 ? 42.589 -84.619 118.463 1.00 60.19 436 LYS A O 1
ATOM 3396 N N . LYS A 1 437 ? 42.980 -82.517 117.773 1.00 59.53 437 LYS A N 1
ATOM 3397 C CA . LYS A 1 437 ? 42.443 -81.853 118.983 1.00 59.53 437 LYS A CA 1
ATOM 3398 C C . LYS A 1 437 ? 41.023 -81.297 118.853 1.00 59.53 437 LYS A C 1
ATOM 3400 O O . LYS A 1 437 ? 40.349 -81.176 119.868 1.00 59.53 437 LYS A O 1
ATOM 3405 N N . GLU A 1 438 ? 40.564 -80.965 117.651 1.00 59.12 438 GLU A N 1
ATOM 3406 C CA . GLU A 1 438 ? 39.308 -80.214 117.460 1.00 59.12 438 GLU A CA 1
ATOM 3407 C C . GLU A 1 438 ? 38.051 -81.110 117.455 1.00 59.12 438 GLU A C 1
ATOM 3409 O O . GLU A 1 438 ? 36.940 -80.613 117.606 1.00 59.12 438 GLU A O 1
ATOM 3414 N N . ALA A 1 439 ? 38.211 -82.436 117.360 1.00 58.41 439 ALA A N 1
ATOM 3415 C CA . ALA A 1 439 ? 37.097 -83.384 117.258 1.00 58.41 439 ALA A CA 1
ATOM 3416 C C . ALA A 1 439 ? 36.445 -83.793 118.600 1.00 58.41 439 ALA A C 1
ATOM 3418 O O . ALA A 1 439 ? 35.296 -84.221 118.606 1.00 58.41 439 ALA A O 1
ATOM 3419 N N . LEU A 1 440 ? 37.147 -83.692 119.738 1.00 58.56 440 LEU A N 1
ATOM 3420 C CA . LEU A 1 440 ? 36.763 -84.411 120.972 1.00 58.56 440 LEU A CA 1
ATOM 3421 C C . LEU A 1 440 ? 35.776 -83.668 121.904 1.00 58.56 440 LEU A C 1
ATOM 3423 O O . LEU A 1 440 ? 35.455 -84.174 122.974 1.00 58.56 440 LEU A O 1
ATOM 3427 N N . ALA A 1 441 ? 35.340 -82.454 121.553 1.00 55.78 441 ALA A N 1
ATOM 3428 C CA . ALA A 1 441 ? 34.577 -81.572 122.454 1.00 55.78 441 ALA A CA 1
ATOM 3429 C C . ALA A 1 441 ? 33.086 -81.405 122.089 1.00 55.78 441 ALA A C 1
ATOM 3431 O O . ALA A 1 441 ? 32.356 -80.708 122.794 1.00 55.78 441 ALA A O 1
ATOM 3432 N N . LEU A 1 442 ? 32.625 -82.010 120.990 1.00 58.50 442 LEU A N 1
ATOM 3433 C CA . LEU A 1 442 ? 31.263 -81.830 120.460 1.00 58.50 442 LEU A CA 1
ATOM 3434 C C . LEU A 1 442 ? 30.249 -82.889 120.937 1.00 58.50 442 LEU A C 1
ATOM 3436 O O . LEU A 1 442 ? 29.049 -82.724 120.725 1.00 58.50 442 LEU A O 1
ATOM 3440 N N . GLU A 1 443 ? 30.704 -83.942 121.618 1.00 53.81 443 GLU A N 1
ATOM 3441 C CA . GLU A 1 443 ? 29.947 -85.185 121.849 1.00 53.81 443 GLU A CA 1
ATOM 3442 C C . GLU A 1 443 ? 29.410 -85.335 123.291 1.00 53.81 443 GLU A C 1
ATOM 3444 O O . GLU A 1 443 ? 29.441 -86.405 123.884 1.00 53.81 443 GLU A O 1
ATOM 3449 N N . VAL A 1 444 ? 28.903 -84.240 123.875 1.00 52.88 444 VAL A N 1
ATOM 3450 C CA . VAL A 1 444 ? 28.155 -84.252 125.163 1.00 52.88 444 VAL A CA 1
ATOM 3451 C C . VAL A 1 444 ? 26.734 -83.665 125.002 1.00 52.88 444 VAL A C 1
ATOM 3453 O O . VAL A 1 444 ? 25.969 -83.550 125.951 1.00 52.88 444 VAL A O 1
ATOM 3456 N N . LYS A 1 445 ? 26.332 -83.308 123.773 1.00 47.81 445 LYS A N 1
ATOM 3457 C CA . LYS A 1 445 ? 25.002 -82.757 123.435 1.00 47.81 445 LYS A CA 1
ATOM 3458 C C . LYS A 1 445 ? 24.020 -83.817 122.892 1.00 47.81 445 LYS A C 1
ATOM 3460 O O . LYS A 1 445 ? 23.318 -83.542 121.921 1.00 47.81 445 LYS A O 1
ATOM 3465 N N . ALA A 1 446 ? 23.977 -85.027 123.459 1.00 45.75 446 ALA A N 1
ATOM 3466 C CA . ALA A 1 446 ? 23.187 -86.117 122.866 1.00 45.75 446 ALA A CA 1
ATOM 3467 C C . ALA A 1 446 ? 22.682 -87.214 123.833 1.00 45.75 446 ALA A C 1
ATOM 3469 O O . ALA A 1 446 ? 22.794 -88.390 123.508 1.00 45.75 446 ALA A O 1
ATOM 3470 N N . GLU A 1 447 ? 22.067 -86.876 124.974 1.00 35.81 447 GLU A N 1
ATOM 3471 C CA . GLU A 1 447 ? 21.309 -87.875 125.753 1.00 35.81 447 GLU A CA 1
ATOM 3472 C C . GLU A 1 447 ? 20.129 -87.268 126.544 1.00 35.81 447 GLU A C 1
ATOM 3474 O O . GLU A 1 447 ? 20.206 -86.127 126.982 1.00 35.81 447 GLU A O 1
ATOM 3479 N N . ALA A 1 448 ? 19.041 -88.049 126.637 1.00 33.62 448 ALA A N 1
ATOM 3480 C CA . ALA A 1 448 ? 17.873 -88.031 127.545 1.00 33.62 448 ALA A CA 1
ATOM 3481 C C . ALA A 1 448 ? 17.411 -86.730 128.287 1.00 33.62 448 ALA A C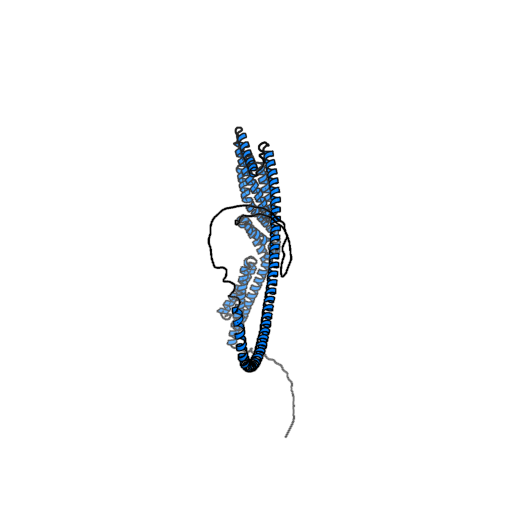 1
ATOM 3483 O O . ALA A 1 448 ? 18.185 -86.048 128.940 1.00 33.62 448 ALA A O 1
ATOM 3484 N N . GLU A 1 449 ? 16.109 -86.401 128.379 1.00 33.47 449 GLU A N 1
ATOM 3485 C CA . GLU A 1 449 ? 14.929 -87.001 127.732 1.00 33.47 449 GLU A CA 1
ATOM 3486 C C . GLU A 1 449 ? 13.692 -86.069 127.676 1.00 33.47 449 GLU A C 1
ATOM 3488 O O . GLU A 1 449 ? 13.727 -84.893 128.035 1.00 33.47 449 GLU A O 1
ATOM 3493 N N . LYS A 1 450 ? 12.586 -86.621 127.158 1.00 35.44 450 LYS A N 1
ATOM 3494 C CA . LYS A 1 450 ? 11.318 -85.957 126.838 1.00 35.44 450 LYS A CA 1
ATOM 3495 C C . LYS A 1 450 ? 10.504 -85.564 128.081 1.00 35.44 450 LYS A C 1
ATOM 3497 O O . LYS A 1 450 ? 10.436 -86.300 129.055 1.00 35.44 450 LYS A O 1
ATOM 3502 N N . ALA A 1 451 ? 9.757 -84.474 127.921 1.00 30.11 451 ALA A N 1
ATOM 3503 C CA . ALA A 1 451 ? 8.380 -84.256 128.379 1.00 30.11 451 ALA A CA 1
ATOM 3504 C C . ALA A 1 451 ? 7.844 -85.019 129.618 1.00 30.11 451 ALA A C 1
ATOM 3506 O O . ALA A 1 451 ? 7.392 -86.159 129.515 1.00 30.11 451 ALA A O 1
ATOM 3507 N N . SER A 1 452 ? 7.601 -84.270 130.701 1.00 30.30 452 SER A N 1
ATOM 3508 C CA . SER A 1 452 ? 6.401 -84.477 131.523 1.00 30.30 452 SER A CA 1
ATOM 3509 C C . SER A 1 452 ? 5.796 -83.159 132.028 1.00 30.30 452 SER A C 1
ATOM 3511 O O . SER A 1 452 ? 6.446 -82.360 132.697 1.00 30.30 452 SER A O 1
ATOM 3513 N N . THR A 1 453 ? 4.518 -82.974 131.711 1.00 32.59 453 THR A N 1
ATOM 3514 C CA . THR A 1 453 ? 3.541 -82.011 132.258 1.00 32.59 453 THR A CA 1
ATOM 3515 C C . THR A 1 453 ? 3.375 -82.087 133.791 1.00 32.59 453 THR A C 1
ATOM 3517 O O . THR A 1 453 ? 3.640 -83.142 134.353 1.00 32.59 453 THR A O 1
ATOM 3520 N N . LEU A 1 454 ? 2.797 -81.129 134.541 1.00 31.50 454 LEU A N 1
ATOM 3521 C CA . LEU A 1 454 ? 2.427 -79.706 134.337 1.00 31.50 454 LEU A CA 1
ATOM 3522 C C . LEU A 1 454 ? 1.754 -79.183 135.637 1.00 31.50 454 LEU A C 1
ATOM 3524 O O . LEU A 1 454 ? 0.626 -79.596 135.898 1.00 31.50 454 LEU A O 1
ATOM 3528 N N . ARG A 1 455 ? 2.387 -78.292 136.436 1.00 27.59 455 ARG A N 1
ATOM 3529 C CA . ARG A 1 455 ? 1.743 -77.323 137.384 1.00 27.59 455 ARG A CA 1
ATOM 3530 C C . ARG A 1 455 ? 2.741 -76.567 138.298 1.00 27.59 455 ARG A C 1
ATOM 3532 O O . ARG A 1 455 ? 3.791 -77.099 138.619 1.00 27.59 455 ARG A O 1
ATOM 3539 N N . ALA A 1 456 ? 2.266 -75.417 138.814 1.00 27.03 456 ALA A N 1
ATOM 3540 C CA . ALA A 1 456 ? 2.611 -74.727 140.083 1.00 27.03 456 ALA A CA 1
ATOM 3541 C C . ALA A 1 456 ? 3.602 -73.518 140.123 1.00 27.03 456 ALA A C 1
ATOM 3543 O O . ALA A 1 456 ? 4.806 -73.664 139.998 1.00 27.03 456 ALA A O 1
ATOM 3544 N N . GLN A 1 457 ? 3.019 -72.355 140.478 1.00 29.70 457 GLN A N 1
ATOM 3545 C CA . GLN A 1 457 ? 3.450 -71.323 141.461 1.00 29.70 457 GLN A CA 1
ATOM 3546 C C . GLN A 1 457 ? 4.680 -70.375 141.282 1.00 29.70 457 GLN A C 1
ATOM 3548 O O . GLN A 1 457 ? 5.815 -70.747 141.528 1.00 29.70 457 GLN A O 1
ATOM 3553 N N . GLN A 1 458 ? 4.336 -69.073 141.169 1.00 27.72 458 GLN A N 1
ATOM 3554 C CA . GLN A 1 458 ? 4.797 -67.893 141.962 1.00 27.72 458 GLN A CA 1
ATOM 3555 C C . GLN A 1 458 ? 6.121 -67.104 141.710 1.00 27.72 458 GLN A C 1
ATOM 3557 O O . GLN A 1 458 ? 7.204 -67.663 141.649 1.00 27.72 458 GLN A O 1
ATOM 3562 N N . ARG A 1 459 ? 5.961 -65.756 141.828 1.00 25.80 459 ARG A N 1
ATOM 3563 C CA . ARG A 1 459 ? 6.902 -64.643 142.191 1.00 25.80 459 ARG A CA 1
ATOM 3564 C C . ARG A 1 459 ? 7.943 -64.165 141.139 1.00 25.80 459 ARG A C 1
ATOM 3566 O O . ARG A 1 459 ? 8.750 -64.956 140.691 1.00 25.80 459 ARG A O 1
ATOM 3573 N N . VAL A 1 460 ? 7.887 -62.921 140.610 1.00 27.64 460 VAL A N 1
ATOM 3574 C CA . VAL A 1 460 ? 8.187 -61.574 141.213 1.00 27.64 460 VAL A CA 1
ATOM 3575 C C . VAL A 1 460 ? 9.701 -61.317 141.402 1.00 27.64 460 VAL A C 1
ATOM 3577 O O . VAL A 1 460 ? 10.298 -62.131 142.105 1.00 27.64 460 VAL A O 1
ATOM 3580 N N . PRO A 1 461 ? 10.298 -60.164 140.983 1.00 43.56 461 PRO A N 1
ATOM 3581 C CA . PRO A 1 461 ? 9.933 -59.152 139.953 1.00 43.56 461 PRO A CA 1
ATOM 3582 C C . PRO A 1 461 ? 11.155 -58.669 139.090 1.00 43.56 461 PRO A C 1
ATOM 3584 O O . PRO A 1 461 ? 12.206 -59.285 139.184 1.00 43.56 461 PRO A O 1
ATOM 3587 N N . SER A 1 462 ? 11.021 -57.546 138.345 1.00 32.31 462 SER A N 1
ATOM 3588 C CA . SER A 1 462 ? 12.065 -56.514 138.023 1.00 32.31 462 SER A CA 1
ATOM 3589 C C . SER A 1 462 ? 13.376 -56.912 137.275 1.00 32.31 462 SER A C 1
ATOM 3591 O O . SER A 1 462 ? 13.801 -58.051 137.355 1.00 32.31 462 SER A O 1
ATOM 3593 N N . GLU A 1 463 ? 14.170 -56.089 136.558 1.00 27.33 463 GLU A N 1
ATOM 3594 C CA . GLU A 1 463 ? 14.213 -54.712 135.969 1.00 27.33 463 GLU A CA 1
ATOM 3595 C C . GLU A 1 463 ? 15.567 -54.626 135.162 1.00 27.33 463 GLU A C 1
ATOM 3597 O O . GLU A 1 463 ? 16.402 -55.504 135.368 1.00 27.33 463 GLU A O 1
ATOM 3602 N N . VAL A 1 464 ? 15.966 -53.686 134.273 1.00 29.97 464 VAL A N 1
ATOM 3603 C CA . VAL A 1 464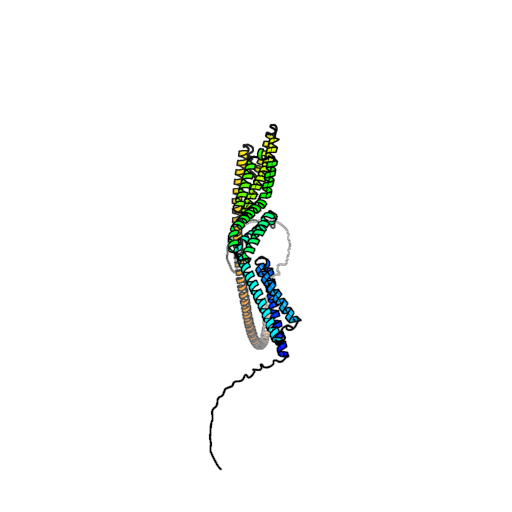 ? 15.391 -52.547 133.498 1.00 29.97 464 VAL A CA 1
ATOM 3604 C C . VAL A 1 464 ? 16.474 -52.000 132.504 1.00 29.97 464 VAL A C 1
ATOM 3606 O O . VAL A 1 464 ? 17.642 -52.335 132.664 1.00 29.97 464 VAL A O 1
ATOM 3609 N N . ILE A 1 465 ? 16.112 -51.096 131.565 1.00 29.70 465 ILE A N 1
ATOM 3610 C CA . ILE A 1 465 ? 16.980 -50.087 130.868 1.00 29.70 465 ILE A CA 1
ATOM 3611 C C . ILE A 1 465 ? 17.834 -50.492 129.620 1.00 29.70 465 ILE A C 1
ATOM 3613 O O . ILE A 1 465 ? 18.660 -51.388 129.699 1.00 29.70 465 ILE A O 1
ATOM 3617 N N . ASN A 1 466 ? 17.598 -49.774 128.492 1.00 30.25 466 ASN A N 1
ATOM 3618 C CA . ASN A 1 466 ? 18.519 -49.025 127.575 1.00 30.25 466 ASN A CA 1
ATOM 3619 C C . ASN A 1 466 ? 19.876 -49.641 127.068 1.00 30.25 466 ASN A C 1
ATOM 3621 O O . ASN A 1 466 ? 20.393 -50.574 127.658 1.00 30.25 466 ASN A O 1
ATOM 3625 N N . GLU A 1 467 ? 20.563 -49.199 125.986 1.00 27.42 467 GLU A N 1
ATOM 3626 C CA . GLU A 1 467 ? 20.378 -48.126 124.969 1.00 27.42 467 GLU A CA 1
ATOM 3627 C C . GLU A 1 467 ? 21.292 -48.292 123.707 1.00 27.42 467 GLU A C 1
ATOM 3629 O O . GLU A 1 467 ? 22.134 -49.179 123.670 1.00 27.42 467 GLU A O 1
ATOM 3634 N N . VAL A 1 468 ? 21.177 -47.353 122.742 1.00 26.70 468 VAL A N 1
ATOM 3635 C CA . VAL A 1 468 ? 22.243 -46.768 121.865 1.00 26.70 468 VAL A CA 1
ATOM 3636 C C . VAL A 1 468 ? 23.066 -47.645 120.875 1.00 26.70 468 VAL A C 1
ATOM 3638 O O . VAL A 1 468 ? 23.998 -48.342 121.246 1.00 26.70 468 VAL A O 1
ATOM 3641 N N . ALA A 1 469 ? 22.817 -47.374 119.578 1.00 23.53 469 ALA A N 1
ATOM 3642 C CA . ALA A 1 469 ? 23.749 -47.200 118.430 1.00 23.53 469 ALA A CA 1
ATOM 3643 C C . ALA A 1 469 ? 24.750 -48.300 117.956 1.00 23.53 469 ALA A C 1
ATOM 3645 O O . ALA A 1 469 ? 24.938 -49.346 118.560 1.00 23.53 469 ALA A O 1
ATOM 3646 N N . GLY A 1 470 ? 25.347 -48.044 116.771 1.00 22.56 470 GLY A N 1
ATOM 3647 C CA . GLY A 1 470 ? 26.385 -48.854 116.089 1.00 22.56 470 GLY A CA 1
ATOM 3648 C C . GLY A 1 470 ? 27.829 -48.457 116.477 1.00 22.56 470 GLY A C 1
ATOM 3649 O O . GLY A 1 470 ? 28.020 -48.164 117.656 1.00 22.56 470 GLY A O 1
ATOM 3650 N N . PRO A 1 471 ? 28.845 -48.381 115.567 1.00 44.78 471 PRO A N 1
ATOM 3651 C CA . PRO A 1 471 ? 28.754 -48.152 114.104 1.00 44.78 471 PRO A CA 1
ATOM 3652 C C . PRO A 1 471 ? 29.788 -48.912 113.205 1.00 44.78 471 PRO A C 1
ATOM 3654 O O . PRO A 1 471 ? 30.629 -49.652 113.702 1.00 44.78 471 PRO A O 1
ATOM 3657 N N . ALA A 1 472 ? 29.801 -48.579 111.896 1.00 31.22 472 ALA A N 1
ATOM 3658 C CA . ALA A 1 472 ? 30.928 -48.718 110.934 1.00 31.22 472 ALA A CA 1
ATOM 3659 C C . ALA A 1 472 ? 31.444 -50.167 110.665 1.00 31.22 472 ALA A C 1
ATOM 3661 O O . ALA A 1 472 ? 30.890 -51.115 111.205 1.00 31.22 472 ALA A O 1
ATOM 3662 N N . THR A 1 473 ? 32.400 -50.487 109.776 1.00 34.94 473 THR A N 1
ATOM 3663 C CA . THR A 1 473 ? 33.400 -49.793 108.909 1.00 34.94 473 THR A CA 1
ATOM 3664 C C . THR A 1 473 ? 33.452 -50.517 107.525 1.00 34.94 473 THR A C 1
ATOM 3666 O O . THR A 1 473 ? 32.674 -51.446 107.334 1.00 34.94 473 THR A O 1
ATOM 3669 N N . GLN A 1 474 ? 34.325 -50.322 106.515 1.00 37.88 474 GLN A N 1
ATOM 3670 C CA . GLN A 1 474 ? 35.028 -49.236 105.766 1.00 37.88 474 GLN A CA 1
ATOM 3671 C C . GLN A 1 474 ? 35.709 -49.949 104.552 1.00 37.88 474 GLN A C 1
ATOM 3673 O O . GLN A 1 474 ? 35.989 -51.138 104.665 1.00 37.88 474 GLN A O 1
ATOM 3678 N N . VAL A 1 475 ? 36.119 -49.370 103.410 1.00 33.88 475 VAL A N 1
ATOM 3679 C CA . VAL A 1 475 ? 35.796 -48.164 102.600 1.00 33.88 475 VAL A CA 1
ATOM 3680 C C . VAL A 1 475 ? 36.442 -48.405 101.193 1.00 33.88 475 VAL A C 1
ATOM 3682 O O . VAL A 1 475 ? 37.124 -49.414 101.028 1.00 33.88 475 VAL A O 1
ATOM 3685 N N . ILE A 1 476 ? 36.165 -47.656 100.115 1.00 36.47 476 ILE A N 1
ATOM 3686 C CA . ILE A 1 476 ? 37.032 -46.627 99.473 1.00 36.47 476 ILE A CA 1
ATOM 3687 C C . ILE A 1 476 ? 36.186 -45.975 98.344 1.00 36.47 476 ILE A C 1
ATOM 3689 O O . ILE A 1 476 ? 35.709 -46.684 97.466 1.00 36.47 476 ILE A O 1
ATOM 3693 N N . GLU A 1 477 ? 35.941 -44.659 98.446 1.00 34.59 477 GLU A N 1
ATOM 3694 C CA . GLU A 1 477 ? 36.189 -43.574 97.451 1.00 34.59 477 GLU A CA 1
ATOM 3695 C C . GLU A 1 477 ? 36.267 -43.893 95.921 1.00 34.59 477 GLU A C 1
ATOM 3697 O O . GLU A 1 477 ? 36.768 -44.937 95.537 1.00 34.59 477 GLU A O 1
ATOM 3702 N N . ASN A 1 478 ? 35.920 -43.049 94.925 1.00 36.75 478 ASN A N 1
ATOM 3703 C CA . ASN A 1 478 ? 35.610 -41.602 94.768 1.00 36.75 478 ASN A CA 1
ATOM 3704 C C . ASN A 1 478 ? 35.067 -41.352 93.320 1.00 36.75 478 ASN A C 1
ATOM 3706 O O . ASN A 1 478 ? 35.314 -42.199 92.469 1.00 36.75 478 ASN A O 1
ATOM 3710 N N . LYS A 1 479 ? 34.440 -40.234 92.888 1.00 36.38 479 LYS A N 1
ATOM 3711 C CA . LYS A 1 479 ? 33.732 -39.068 93.495 1.00 36.38 479 LYS A CA 1
ATOM 3712 C C . LYS A 1 479 ? 32.998 -38.280 92.359 1.00 36.38 479 LYS A C 1
ATOM 3714 O O . LYS A 1 479 ? 33.475 -38.341 91.236 1.00 36.38 479 LYS A O 1
ATOM 3719 N N . VAL A 1 480 ? 31.899 -37.571 92.682 1.00 36.62 480 VAL A N 1
ATOM 3720 C CA . VAL A 1 480 ? 31.536 -36.142 92.375 1.00 36.62 480 VAL A CA 1
ATOM 3721 C C . VAL A 1 480 ? 31.892 -35.543 90.978 1.00 36.62 480 VAL A C 1
ATOM 3723 O O . VAL A 1 480 ? 33.017 -35.706 90.522 1.00 36.62 480 VAL A O 1
ATOM 3726 N N . ALA A 1 481 ? 31.040 -34.780 90.263 1.00 38.56 481 ALA A N 1
ATOM 3727 C CA . ALA A 1 481 ? 29.893 -33.938 90.675 1.00 38.56 481 ALA A CA 1
ATOM 3728 C C . ALA A 1 481 ? 28.760 -33.845 89.608 1.00 38.56 481 ALA A C 1
ATOM 3730 O O . ALA A 1 481 ? 29.060 -33.823 88.416 1.00 38.56 481 ALA A O 1
ATOM 3731 N N . ASP A 1 482 ? 27.491 -33.813 90.043 1.00 37.88 482 ASP A N 1
ATOM 3732 C CA . ASP A 1 482 ? 26.622 -32.612 90.192 1.00 37.88 482 ASP A CA 1
ATOM 3733 C C . ASP A 1 482 ? 26.497 -31.608 88.997 1.00 37.88 482 ASP A C 1
ATOM 3735 O O . ASP A 1 482 ? 27.486 -31.295 88.342 1.00 37.88 482 ASP A O 1
ATOM 3739 N N . GLU A 1 483 ? 25.341 -30.991 88.673 1.00 38.03 483 GLU A N 1
ATOM 3740 C CA . GLU A 1 483 ? 23.975 -31.076 89.245 1.00 38.03 483 GLU A CA 1
ATOM 3741 C C . GLU A 1 483 ? 22.879 -30.439 88.326 1.00 38.03 483 GLU A C 1
ATOM 3743 O O . GLU A 1 483 ? 23.217 -29.606 87.493 1.00 38.03 483 GLU A O 1
ATOM 3748 N N . VAL A 1 484 ? 21.594 -30.829 88.518 1.00 36.66 484 VAL A N 1
ATOM 3749 C CA . VAL A 1 484 ? 20.342 -29.993 88.636 1.00 36.66 484 VAL A CA 1
ATOM 3750 C C . VAL A 1 484 ? 20.061 -28.832 87.637 1.00 36.66 484 VAL A C 1
ATOM 3752 O O . VAL A 1 484 ? 20.939 -28.044 87.327 1.00 36.66 484 VAL A O 1
ATOM 3755 N N . VAL A 1 485 ? 18.835 -28.527 87.163 1.00 35.66 485 VAL A N 1
ATOM 3756 C CA . VAL A 1 485 ? 17.475 -29.147 87.091 1.00 35.66 485 VAL A CA 1
ATOM 3757 C C . VAL A 1 485 ? 16.679 -28.289 86.045 1.00 35.66 485 VAL A C 1
ATOM 3759 O O . VAL A 1 485 ? 17.204 -27.275 85.598 1.00 35.66 485 VAL A O 1
ATOM 3762 N N . GLU A 1 486 ? 15.524 -28.624 85.453 1.00 30.94 486 GLU A N 1
ATOM 3763 C CA . GLU A 1 486 ? 14.200 -28.838 86.056 1.00 30.94 486 GLU A CA 1
ATOM 3764 C C . GLU A 1 486 ? 13.191 -29.486 85.064 1.00 30.94 486 GLU A C 1
ATOM 3766 O O . GLU A 1 486 ? 13.467 -29.696 83.887 1.00 30.94 486 GLU A O 1
ATOM 3771 N N . THR A 1 487 ? 12.020 -29.819 85.610 1.00 32.66 487 THR A N 1
ATOM 3772 C CA . THR A 1 487 ? 10.787 -30.451 85.083 1.00 32.66 487 THR A CA 1
ATOM 3773 C C . THR A 1 487 ? 10.092 -29.713 83.885 1.00 32.66 487 THR A C 1
ATOM 3775 O O . THR A 1 487 ? 10.599 -28.689 83.450 1.00 32.66 487 THR A O 1
ATOM 3778 N N . VAL A 1 488 ? 8.949 -30.105 83.272 1.00 32.72 488 VAL A N 1
ATOM 3779 C CA . VAL A 1 488 ? 7.833 -31.001 83.677 1.00 32.72 488 VAL A CA 1
ATOM 3780 C C . VAL A 1 488 ? 6.904 -31.426 82.497 1.00 32.72 488 VAL A C 1
ATOM 3782 O O . VAL A 1 488 ? 6.691 -30.639 81.587 1.00 32.72 488 VAL A O 1
ATOM 3785 N N . VAL A 1 489 ? 6.279 -32.617 82.606 1.00 33.22 489 VAL A N 1
ATOM 3786 C CA . VAL A 1 489 ? 4.923 -33.017 82.102 1.00 33.22 489 VAL A CA 1
ATOM 3787 C C . VAL A 1 489 ? 4.587 -33.270 80.601 1.00 33.22 489 VAL A C 1
ATOM 3789 O O . VAL A 1 489 ? 5.004 -32.571 79.689 1.00 33.22 489 VAL A O 1
ATOM 3792 N N . GLU A 1 490 ? 3.714 -34.284 80.440 1.00 32.41 490 GLU A N 1
ATOM 3793 C CA . GLU A 1 490 ? 2.771 -34.637 79.348 1.00 32.41 490 GLU A CA 1
ATOM 3794 C C . GLU A 1 490 ? 3.219 -35.130 77.949 1.00 32.41 490 GLU A C 1
ATOM 3796 O O . GLU A 1 490 ? 4.375 -35.120 77.543 1.00 32.41 490 GLU A O 1
ATOM 3801 N N . ALA A 1 491 ? 2.225 -35.723 77.275 1.00 33.88 491 ALA A N 1
ATOM 3802 C CA . ALA A 1 491 ? 2.216 -36.448 75.999 1.00 33.88 491 ALA A CA 1
ATOM 3803 C C . ALA A 1 491 ? 0.821 -36.197 75.351 1.00 33.88 491 ALA A C 1
ATOM 3805 O O . ALA A 1 491 ? 0.100 -35.339 75.864 1.00 33.88 491 ALA A O 1
ATOM 3806 N N . PRO A 1 492 ? 0.306 -36.973 74.370 1.00 50.62 492 PRO A N 1
ATOM 3807 C CA . PRO A 1 492 ? 0.908 -37.812 73.319 1.00 50.62 492 PRO A CA 1
ATOM 3808 C C . PRO A 1 492 ? 0.393 -37.356 71.911 1.00 50.62 492 PRO A C 1
ATOM 3810 O O . PRO A 1 492 ? -0.119 -36.251 71.801 1.00 50.62 492 PRO A O 1
ATOM 3813 N N . ILE A 1 493 ? 0.396 -38.238 70.882 1.00 34.22 493 ILE A N 1
ATOM 3814 C CA . ILE A 1 493 ? -0.423 -38.137 69.627 1.00 34.22 493 ILE A CA 1
ATOM 3815 C C . ILE A 1 493 ? 0.095 -37.052 68.621 1.00 34.22 493 ILE A C 1
ATOM 3817 O O . ILE A 1 493 ? 0.589 -36.021 69.047 1.00 34.22 493 ILE A O 1
ATOM 3821 N N . THR A 1 494 ? 0.113 -37.154 67.276 1.00 40.78 494 THR A N 1
ATOM 3822 C CA . THR A 1 494 ? -0.209 -38.177 66.237 1.00 40.78 494 THR A CA 1
ATOM 3823 C C . THR A 1 494 ? 0.804 -38.072 65.071 1.00 40.78 494 THR A C 1
ATOM 3825 O O . THR A 1 494 ? 1.426 -37.023 64.917 1.00 40.78 494 THR A O 1
ATOM 3828 N N . PRO A 1 495 ? 0.914 -39.081 64.182 1.00 46.94 495 PRO A N 1
ATOM 3829 C CA . PRO A 1 495 ? 1.653 -38.981 62.919 1.00 46.94 495 PRO A CA 1
ATOM 3830 C C . PRO A 1 495 ? 0.769 -38.693 61.675 1.00 46.94 495 PRO A C 1
ATOM 3832 O O . PRO A 1 495 ? -0.411 -39.025 61.664 1.00 46.94 495 PRO A O 1
ATOM 3835 N N . VAL A 1 496 ? 1.433 -38.261 60.587 1.00 39.94 496 VAL A N 1
ATOM 3836 C CA . VAL A 1 496 ? 1.131 -38.562 59.159 1.00 39.94 496 VAL A CA 1
ATOM 3837 C C . VAL A 1 496 ? -0.011 -37.818 58.416 1.00 39.94 496 VAL A C 1
ATOM 3839 O O . VAL A 1 496 ? -1.187 -37.988 58.710 1.00 39.94 496 VAL A O 1
ATOM 3842 N N . ASN A 1 497 ? 0.400 -37.162 57.312 1.00 40.53 497 ASN A N 1
ATOM 3843 C CA . ASN A 1 497 ? -0.334 -36.815 56.073 1.00 40.53 497 ASN A CA 1
ATOM 3844 C C . ASN A 1 497 ? -1.507 -35.796 56.139 1.00 40.53 497 ASN A C 1
ATOM 3846 O O . ASN A 1 497 ? -2.141 -35.618 57.168 1.00 40.53 497 ASN A O 1
ATOM 3850 N N . ASN A 1 498 ? -1.862 -35.083 55.056 1.00 37.62 498 ASN A N 1
ATOM 3851 C CA . ASN A 1 498 ? -1.310 -35.061 53.687 1.00 37.62 498 ASN A CA 1
ATOM 3852 C C . ASN A 1 498 ? -1.511 -33.673 53.044 1.00 37.62 498 ASN A C 1
ATOM 3854 O O . ASN A 1 498 ? -2.658 -33.225 52.992 1.00 37.62 498 ASN A O 1
ATOM 3858 N N . HIS A 1 499 ? -0.458 -33.066 52.482 1.00 40.47 499 HIS A N 1
ATOM 3859 C CA . HIS A 1 499 ? -0.471 -32.479 51.132 1.00 40.47 499 HIS A CA 1
ATOM 3860 C C . HIS A 1 499 ? 0.928 -32.080 50.649 1.00 40.47 499 HIS A C 1
ATOM 3862 O O . HIS A 1 499 ? 1.775 -31.781 51.518 1.00 40.47 499 HIS A O 1
#

Foldseek 3Di:
DDDDDDDDDDDDPDPPPDDDDPDDPDDDPVVLVVLLVVLLVVLVVLLVVLVVLLVVCVVVPLCQLQVPLSVQLVVLSVQLVVLSVCCVPVQFDPVCPPDDSSVRSVVSSVSSVVSSVSSVVSSVVSVVLNVLLCVLCVLVVVLLVLCVVLPLCPVPVPLNVVLVVVSSVLSVCSSVVVNVVSNVCNVVSSVSSLVSLLVSLCCVLCVVVVVLLVVCVVVVLCVQVVPLNVQLVVLNVVLSVCSNPPVPPVVVNNVSSVSSVVSSVVSVVVSVVSVVVVVDDPVCPVVVVVVVLVVLQVLCVVLVHDDDVVDDPVVSVVVSVVSVVVVVVVVVVVVVVVVVVVVVVVVVVVVVVVVVVVVVVVVVVVVVVVVVVVVVVVVVVVVVVVVVVVVVVVVVVVVVVVVVVVVVVVVVVVVVVVPVVVPPVVVVVVVVPVVVPPPPPPPPPDDDDDDDDDDDDDDDDDDDDDDDDDDDDDDDDDDDDDDDDDDDDDDDDDDDDDD